Protein AF-0000000084360547 (afdb_homodimer)

Sequence (442 aa):
MARLARVVVPGVPHHVTQRGNRRQDTFFCDEDYEVYKALMAEWCAKCGVQVWAYCLMPNHVHMILVPKTATSLARAVGEAHRRYTLHINARKKWSGYLWQGRFSSFPMDNAHLLSAAAYVERNPVKAELVRSARQYAWSSARAHISGQDDDLVKVAPLLKRCSDWPGLLRGKDDPTMLEAFRAHKSTGRPLGGKAFVDKLELKLGRTLRPAKRGRKPIQVGMARLARVVVPGVPHHVTQRGNRRQDTFFCDEDYEVYKALMAEWCAKCGVQVWAYCLMPNHVHMILVPKTATSLARAVGEAHRRYTLHINARKKWSGYLWQGRFSSFPMDNAHLLSAAAYVERNPVKAELVRSARQYAWSSARAHISGQDDDLVKVAPLLKRCSDWPGLLRGKDDPTMLEAFRAHKSTGRPLGGKAFVDKLELKLGRTLRPAKRGRKPIQVG

Nearest PDB structures (foldseek):
  2xo6-assembly1_D  TM=7.657E-01  e=5.713E-06  Deinococcus radiodurans
  2xma-assembly1_B  TM=7.463E-01  e=7.302E-06  Deinococcus radiodurans
  2a6o-assembly1_A  TM=7.687E-01  e=4.324E-05  Helicobacter pylori
  2a6m-assembly2_A-2  TM=7.071E-01  e=8.489E-05  Helicobacter pylori
  2f5g-assembly1_B  TM=6.603E-01  e=8.489E-05  Saccharolobus solfataricus

Structure (mmCIF, N/CA/C/O backbone):
data_AF-0000000084360547-model_v1
#
loop_
_entity.id
_entity.type
_entity.pdbx_description
1 polymer Transposase
#
loop_
_atom_site.group_PDB
_atom_site.id
_atom_site.type_symbol
_atom_site.label_atom_id
_atom_site.label_alt_id
_atom_site.label_comp_id
_atom_site.label_asym_id
_atom_site.label_entity_id
_atom_site.label_seq_id
_atom_site.pdbx_PDB_ins_code
_atom_site.Cartn_x
_atom_site.Cartn_y
_atom_site.Cartn_z
_atom_site.occupancy
_atom_site.B_iso_or_equiv
_atom_site.auth_seq_id
_atom_site.auth_comp_id
_atom_site.auth_asym_id
_atom_site.auth_atom_id
_atom_site.pdbx_PDB_model_num
ATOM 1 N N . MET A 1 1 ? -16.359 2.359 -6.809 1 44.69 1 MET A N 1
ATOM 2 C CA . MET A 1 1 ? -17.156 1.151 -6.941 1 44.69 1 MET A CA 1
ATOM 3 C C . MET A 1 1 ? -16.547 -0.008 -6.172 1 44.69 1 MET A C 1
ATOM 5 O O . MET A 1 1 ? -15.328 -0.036 -5.957 1 44.69 1 MET A O 1
ATOM 9 N N . ALA A 1 2 ? -17.359 -0.656 -5.367 1 54.41 2 ALA A N 1
ATOM 10 C CA . ALA A 1 2 ? -16.875 -1.826 -4.637 1 54.41 2 ALA A CA 1
ATOM 11 C C . ALA A 1 2 ? -16.172 -2.801 -5.566 1 54.41 2 ALA A C 1
ATOM 13 O O . ALA A 1 2 ? -16.609 -3.031 -6.695 1 54.41 2 ALA A O 1
ATOM 14 N N . ARG A 1 3 ? -14.898 -3.129 -5.281 1 60.06 3 ARG A N 1
ATOM 15 C CA . ARG A 1 3 ? -14.18 -4.098 -6.105 1 60.06 3 ARG A CA 1
ATOM 16 C C . ARG A 1 3 ? -14.969 -5.398 -6.227 1 60.06 3 ARG A C 1
ATOM 18 O O . ARG A 1 3 ? -15.578 -5.855 -5.258 1 60.06 3 ARG A O 1
ATOM 25 N N . LEU A 1 4 ? -15.102 -5.844 -7.426 1 65.38 4 LEU A N 1
ATOM 26 C CA . LEU A 1 4 ? -15.727 -7.141 -7.664 1 65.38 4 LEU A CA 1
ATOM 27 C C . LEU A 1 4 ? -15.031 -8.234 -6.867 1 65.38 4 LEU A C 1
ATOM 29 O O . LEU A 1 4 ? -13.797 -8.273 -6.801 1 65.38 4 LEU A O 1
ATOM 33 N N . ALA A 1 5 ? -15.883 -8.977 -6.18 1 80.06 5 ALA A N 1
ATOM 34 C CA . ALA A 1 5 ? -15.344 -10.109 -5.434 1 80.06 5 ALA A CA 1
ATOM 35 C C . ALA A 1 5 ? -14.555 -11.039 -6.344 1 80.06 5 ALA A C 1
ATOM 37 O O . ALA A 1 5 ? -14.977 -11.328 -7.469 1 80.06 5 ALA A O 1
ATOM 38 N N . ARG A 1 6 ? -13.43 -11.445 -5.996 1 87.38 6 ARG A N 1
ATOM 39 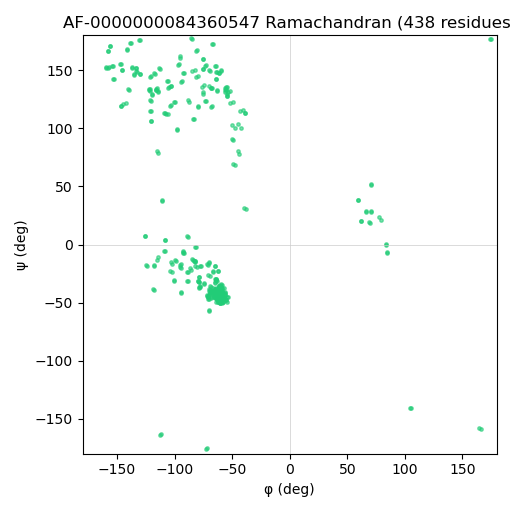C CA . ARG A 1 6 ? -12.578 -12.367 -6.742 1 87.38 6 ARG A CA 1
ATOM 40 C C . ARG A 1 6 ? -13.32 -13.664 -7.062 1 87.38 6 ARG A C 1
ATOM 42 O O . ARG A 1 6 ? -14.039 -14.195 -6.219 1 87.38 6 ARG A O 1
ATOM 49 N N . VAL A 1 7 ? -13.203 -14.133 -8.234 1 93.88 7 VAL A N 1
ATOM 50 C CA . VAL A 1 7 ? -13.758 -15.422 -8.633 1 93.88 7 VAL A CA 1
ATOM 51 C C . VAL A 1 7 ? -12.797 -16.547 -8.25 1 93.88 7 VAL A C 1
ATOM 53 O O . VAL A 1 7 ? -11.727 -16.688 -8.859 1 93.88 7 VAL A O 1
ATOM 56 N N . VAL A 1 8 ? -13.125 -17.297 -7.285 1 96.56 8 VAL A N 1
ATOM 57 C CA . VAL A 1 8 ? -12.328 -18.453 -6.867 1 96.56 8 VAL A CA 1
ATOM 58 C C . VAL A 1 8 ? -13.164 -19.719 -6.961 1 96.56 8 VAL A C 1
ATOM 60 O O . VAL A 1 8 ? -14.242 -19.812 -6.363 1 96.56 8 VAL A O 1
ATOM 63 N N . VAL A 1 9 ? -12.703 -20.688 -7.691 1 96.81 9 VAL A N 1
ATOM 64 C CA . VAL A 1 9 ? -13.422 -21.938 -7.91 1 96.81 9 VAL A CA 1
ATOM 65 C C . VAL A 1 9 ? -12.594 -23.109 -7.41 1 96.81 9 VAL A C 1
ATOM 67 O O . VAL A 1 9 ? -11.547 -23.422 -7.984 1 96.81 9 VAL A O 1
ATOM 70 N N . PRO A 1 10 ? -13.078 -23.781 -6.395 1 97.44 10 PRO A N 1
ATOM 71 C CA . PRO A 1 10 ? -12.344 -24.938 -5.867 1 97.44 10 PRO A CA 1
ATOM 72 C C . PRO A 1 10 ? -12.07 -25.984 -6.93 1 97.44 10 PRO A C 1
ATOM 74 O O . PRO A 1 10 ? -12.953 -26.312 -7.73 1 97.44 10 PRO A O 1
ATOM 77 N N . GLY A 1 11 ? -10.82 -26.469 -6.941 1 97.38 11 GLY A N 1
ATOM 78 C CA . GLY A 1 11 ? -10.445 -27.562 -7.824 1 97.38 11 GLY A CA 1
ATOM 79 C C . GLY A 1 11 ? -10.078 -27.109 -9.227 1 97.38 11 GLY A C 1
ATOM 80 O O . GLY A 1 11 ? -9.656 -27.922 -10.055 1 97.38 11 GLY A O 1
ATOM 81 N N . VAL A 1 12 ? -10.266 -25.844 -9.508 1 97.88 12 VAL A N 1
ATOM 82 C CA . VAL A 1 12 ? -9.977 -25.281 -10.828 1 97.88 12 VAL A CA 1
ATOM 83 C C . VAL A 1 12 ? -8.664 -24.5 -10.781 1 97.88 12 VAL A C 1
ATOM 85 O O . VAL A 1 12 ? -8.406 -23.766 -9.828 1 97.88 12 VAL A O 1
ATOM 88 N N . PRO A 1 13 ? -7.812 -24.672 -11.797 1 98.69 13 PRO A N 1
ATOM 89 C CA . PRO A 1 13 ? -6.562 -23.922 -11.805 1 98.69 13 PRO A CA 1
ATOM 90 C C . PRO A 1 13 ? -6.785 -22.422 -12.008 1 98.69 13 PRO A C 1
ATOM 92 O O . PRO A 1 13 ? -7.613 -22.016 -12.828 1 98.69 13 PRO A O 1
ATOM 95 N N . HIS A 1 14 ? -6.109 -21.641 -11.219 1 98.81 14 HIS A N 1
ATOM 96 C CA . HIS A 1 14 ? -6.105 -20.188 -11.305 1 98.81 14 HIS A CA 1
ATOM 97 C C . HIS A 1 14 ? -4.73 -19.656 -11.695 1 98.81 14 HIS A C 1
ATOM 99 O O . HIS A 1 14 ? -3.713 -20.109 -11.156 1 98.81 14 HIS A O 1
ATOM 105 N N . HIS A 1 15 ? -4.672 -18.766 -12.664 1 98.81 15 HIS A N 1
ATOM 106 C CA . HIS A 1 15 ? -3.465 -17.984 -12.891 1 98.81 15 HIS A CA 1
ATOM 107 C C . HIS A 1 15 ? -3.373 -16.812 -11.906 1 98.81 15 HIS A C 1
ATOM 109 O O . HIS A 1 15 ? -4.242 -15.945 -11.891 1 98.81 15 HIS A O 1
ATOM 115 N N . VAL A 1 16 ? -2.355 -16.812 -11.102 1 98.81 16 VAL A N 1
ATOM 116 C CA . VAL A 1 16 ? -2.174 -15.82 -10.039 1 98.81 16 VAL A CA 1
ATOM 117 C C . VAL A 1 16 ? -0.927 -14.984 -10.312 1 98.81 16 VAL A C 1
ATOM 119 O O . VAL A 1 16 ? 0.13 -15.531 -10.648 1 98.81 16 VAL A O 1
ATOM 122 N N . THR A 1 17 ? -1.06 -13.719 -10.188 1 98.38 17 THR A N 1
ATOM 123 C CA . THR A 1 17 ? 0.074 -12.82 -10.359 1 98.38 17 THR A CA 1
ATOM 124 C C . THR A 1 17 ? 0.1 -11.766 -9.258 1 98.38 17 THR A C 1
ATOM 126 O O . THR A 1 17 ? -0.94 -11.422 -8.688 1 98.38 17 THR A O 1
ATOM 129 N N . GLN A 1 18 ? 1.211 -11.383 -8.875 1 98.19 18 GLN A N 1
ATOM 130 C CA . GLN A 1 18 ? 1.445 -10.281 -7.945 1 98.19 18 GLN A CA 1
ATOM 131 C C . GLN A 1 18 ? 2.652 -9.453 -8.375 1 98.19 18 GLN A C 1
ATOM 133 O O . GLN A 1 18 ? 3.707 -10 -8.695 1 98.19 18 GLN A O 1
ATOM 138 N N . ARG A 1 19 ? 2.473 -8.172 -8.359 1 98.12 19 ARG A N 1
ATOM 139 C CA . ARG A 1 19 ? 3.525 -7.266 -8.812 1 98.12 19 ARG A CA 1
ATOM 140 C C . ARG A 1 19 ? 3.996 -6.359 -7.68 1 98.12 19 ARG A C 1
ATOM 142 O O . ARG A 1 19 ? 3.205 -5.977 -6.816 1 98.12 19 ARG A O 1
ATOM 149 N N . GLY A 1 20 ? 5.25 -6.02 -7.703 1 98.56 20 GLY A N 1
ATOM 150 C CA . GLY A 1 20 ? 5.777 -5.055 -6.75 1 98.56 20 GLY A CA 1
ATOM 151 C C . GLY A 1 20 ? 5.168 -3.672 -6.906 1 98.56 20 GLY A C 1
ATOM 152 O O . GLY A 1 20 ? 4.824 -3.262 -8.016 1 98.56 20 GLY A O 1
ATOM 153 N N . ASN A 1 21 ? 5.066 -2.99 -5.812 1 98.25 21 ASN A N 1
ATOM 154 C CA . ASN A 1 21 ? 4.574 -1.616 -5.84 1 98.25 21 ASN A CA 1
ATOM 155 C C . ASN A 1 21 ? 5.375 -0.753 -6.809 1 98.25 21 ASN A C 1
ATOM 157 O O . ASN A 1 21 ? 6.609 -0.783 -6.801 1 98.25 21 ASN A O 1
ATOM 161 N N . ARG A 1 22 ? 4.711 -0.037 -7.758 1 96.56 22 ARG A N 1
ATOM 162 C CA . ARG A 1 22 ? 5.34 0.843 -8.734 1 96.56 22 ARG A CA 1
ATOM 163 C C . ARG A 1 22 ? 6.281 0.064 -9.648 1 96.56 22 ARG A C 1
ATOM 165 O O . ARG A 1 22 ? 7.297 0.595 -10.102 1 96.56 22 ARG A O 1
ATOM 172 N N . ARG A 1 23 ? 6.098 -1.235 -9.719 1 96.44 23 ARG A N 1
ATOM 173 C CA . ARG A 1 23 ? 6.879 -2.148 -10.539 1 96.44 23 ARG A CA 1
ATOM 174 C C . ARG A 1 23 ? 8.305 -2.285 -10.016 1 96.44 23 ARG A C 1
ATOM 176 O O . ARG A 1 23 ? 9.211 -2.666 -10.75 1 96.44 23 ARG A O 1
ATOM 183 N N . GLN A 1 24 ? 8.438 -1.911 -8.781 1 97.44 24 GLN A N 1
ATOM 184 C CA . GLN A 1 24 ? 9.742 -2.037 -8.148 1 97.44 24 GLN A CA 1
ATOM 185 C C . GLN A 1 24 ? 10.047 -3.492 -7.801 1 97.44 24 GLN A C 1
ATOM 187 O O . GLN A 1 24 ? 9.133 -4.312 -7.68 1 97.44 24 GLN A O 1
ATOM 192 N N . ASP A 1 25 ? 11.305 -3.758 -7.625 1 98.25 25 ASP A N 1
ATOM 193 C CA . ASP A 1 25 ? 11.75 -5.109 -7.301 1 98.25 25 ASP A CA 1
ATOM 194 C C . ASP A 1 25 ? 11.148 -5.582 -5.977 1 98.25 25 ASP A C 1
ATOM 196 O O . ASP A 1 25 ? 10.938 -4.777 -5.066 1 98.25 25 ASP A O 1
ATOM 200 N N . THR A 1 26 ? 10.922 -6.902 -5.953 1 98.56 26 THR A N 1
ATOM 201 C CA . THR A 1 26 ? 10.445 -7.523 -4.719 1 98.56 26 THR A CA 1
ATOM 202 C C . THR A 1 26 ? 11.445 -8.547 -4.203 1 98.56 26 THR A C 1
ATOM 204 O O . THR A 1 26 ? 11.352 -8.992 -3.057 1 98.56 26 THR A O 1
ATOM 207 N N . PHE A 1 27 ? 12.352 -8.984 -5.062 1 98.81 27 PHE A N 1
ATOM 208 C CA . PHE A 1 27 ? 13.453 -9.875 -4.711 1 98.81 27 PHE A CA 1
ATOM 209 C C . PHE A 1 27 ? 14.797 -9.18 -4.922 1 98.81 27 PHE A C 1
ATOM 211 O O . PHE A 1 27 ? 15.039 -8.586 -5.977 1 98.81 27 PHE A O 1
ATOM 218 N N . PHE A 1 28 ? 15.719 -9.312 -3.906 1 98.5 28 PHE A N 1
ATOM 219 C CA . PHE A 1 28 ? 16.922 -8.5 -3.93 1 98.5 28 PHE A CA 1
ATOM 220 C C . PHE A 1 28 ? 18.172 -9.375 -3.865 1 98.5 28 PHE A C 1
ATOM 222 O O . PHE A 1 28 ? 19.281 -8.914 -4.168 1 98.5 28 PHE A O 1
ATOM 229 N N . CYS A 1 29 ? 18 -10.594 -3.436 1 98.31 29 CYS A N 1
ATOM 230 C CA . CYS A 1 29 ? 19.062 -11.586 -3.365 1 98.31 29 CYS A CA 1
ATOM 231 C C . CYS A 1 29 ? 18.5 -13 -3.41 1 98.31 29 CYS A C 1
ATOM 233 O O . CYS A 1 29 ? 17.281 -13.18 -3.35 1 98.31 29 CYS A O 1
ATOM 235 N N . ASP A 1 30 ? 19.297 -13.984 -3.541 1 98.31 30 ASP A N 1
ATOM 236 C CA . ASP A 1 30 ? 18.859 -15.375 -3.646 1 98.31 30 ASP A CA 1
ATOM 237 C C . ASP A 1 30 ? 18.109 -15.812 -2.393 1 98.31 30 ASP A C 1
ATOM 239 O O . ASP A 1 30 ? 17.156 -16.578 -2.475 1 98.31 30 ASP A O 1
ATOM 243 N N . GLU A 1 31 ? 18.531 -15.32 -1.315 1 98.38 31 GLU A N 1
ATOM 244 C CA . GLU A 1 31 ? 17.891 -15.672 -0.057 1 98.38 31 GLU A CA 1
ATOM 245 C C . GLU A 1 31 ? 16.422 -15.242 -0.055 1 98.38 31 GLU A C 1
ATOM 247 O O . GLU A 1 31 ? 15.57 -15.922 0.524 1 98.38 31 GLU A O 1
ATOM 252 N N . ASP A 1 32 ? 16.141 -14.078 -0.654 1 98.75 32 ASP A N 1
ATOM 253 C CA . ASP A 1 32 ? 14.766 -13.617 -0.742 1 98.75 32 ASP A CA 1
ATOM 254 C C . ASP A 1 32 ? 13.891 -14.625 -1.481 1 98.75 32 ASP A C 1
ATOM 256 O O . ASP A 1 32 ? 12.781 -14.93 -1.044 1 98.75 32 ASP A O 1
ATOM 260 N N . TYR A 1 33 ? 14.438 -15.125 -2.586 1 98.81 33 TYR A N 1
ATOM 261 C CA . TYR A 1 33 ? 13.703 -16.109 -3.373 1 98.81 33 TYR A CA 1
ATOM 262 C C . TYR A 1 33 ? 13.445 -17.375 -2.559 1 98.81 33 TYR A C 1
ATOM 264 O O . TYR A 1 33 ? 12.352 -17.938 -2.605 1 98.81 33 TYR A O 1
ATOM 272 N N . GLU A 1 34 ? 14.406 -17.797 -1.851 1 98.75 34 GLU A N 1
ATOM 273 C CA . GLU A 1 34 ? 14.289 -18.984 -1.027 1 98.75 34 GLU A CA 1
ATOM 274 C C . GLU A 1 34 ? 13.242 -18.812 0.07 1 98.75 34 GLU A C 1
ATOM 276 O O . GLU A 1 34 ? 12.422 -19.703 0.307 1 98.75 34 GLU A O 1
ATOM 281 N N . VAL A 1 35 ? 13.289 -17.672 0.757 1 98.81 35 VAL A N 1
ATOM 282 C CA . VAL A 1 35 ? 12.336 -17.375 1.822 1 98.81 35 VAL A CA 1
ATOM 283 C C . VAL A 1 35 ? 10.922 -17.328 1.253 1 98.81 35 VAL A C 1
ATOM 285 O O . VAL A 1 35 ? 9.992 -17.891 1.838 1 98.81 35 VAL A O 1
ATOM 288 N N . TYR A 1 36 ? 10.781 -16.688 0.107 1 98.88 36 TYR A N 1
ATOM 289 C CA . TYR A 1 36 ? 9.469 -16.609 -0.528 1 98.88 36 TYR A CA 1
ATOM 290 C C . TYR A 1 36 ? 8.922 -18 -0.84 1 98.88 36 TYR A C 1
ATOM 292 O O . TYR A 1 36 ? 7.77 -18.297 -0.538 1 98.88 36 TYR A O 1
ATOM 300 N N . LYS A 1 37 ? 9.727 -18.812 -1.44 1 98.88 37 LYS A N 1
ATOM 301 C CA . LYS A 1 37 ? 9.328 -20.172 -1.8 1 98.88 37 LYS A CA 1
ATOM 302 C C . LYS A 1 37 ? 8.891 -20.953 -0.568 1 98.88 37 LYS A C 1
ATOM 304 O O . LYS A 1 37 ? 7.879 -21.656 -0.603 1 98.88 37 LYS A O 1
ATOM 309 N N . ALA A 1 38 ? 9.648 -20.828 0.432 1 98.88 38 ALA A N 1
ATOM 310 C CA . ALA A 1 38 ? 9.352 -21.547 1.665 1 98.88 38 ALA A CA 1
ATOM 311 C C . ALA A 1 38 ? 8.031 -21.094 2.268 1 98.88 38 ALA A C 1
ATOM 313 O O . ALA A 1 38 ? 7.211 -21.906 2.688 1 98.88 38 ALA A O 1
ATOM 314 N N . LEU A 1 39 ? 7.84 -19.766 2.338 1 98.88 39 LEU A N 1
ATOM 315 C CA . LEU A 1 39 ? 6.605 -19.203 2.869 1 98.88 39 LEU A CA 1
ATOM 316 C C . LEU A 1 39 ? 5.402 -19.641 2.041 1 98.88 39 LEU A C 1
ATOM 318 O O . LEU A 1 39 ? 4.375 -20.047 2.596 1 98.88 39 LEU A O 1
ATOM 322 N N . MET A 1 40 ? 5.578 -19.594 0.72 1 98.94 40 MET A N 1
ATOM 323 C CA . MET A 1 40 ? 4.488 -19.969 -0.173 1 98.94 40 MET A CA 1
ATOM 324 C C . MET A 1 40 ? 4.156 -21.453 -0.029 1 98.94 40 MET A C 1
ATOM 326 O O . MET A 1 40 ? 2.984 -21.828 0.026 1 98.94 40 MET A O 1
ATOM 330 N N . ALA A 1 41 ? 5.176 -22.266 0.018 1 98.88 41 ALA A N 1
ATOM 331 C CA . ALA A 1 41 ? 4.973 -23.703 0.211 1 98.88 41 ALA A CA 1
ATOM 332 C C . ALA A 1 41 ? 4.234 -23.969 1.517 1 98.88 41 ALA A C 1
ATOM 334 O O . ALA A 1 41 ? 3.285 -24.766 1.544 1 98.88 41 ALA A O 1
ATOM 335 N N . GLU A 1 42 ? 4.652 -23.344 2.566 1 98.81 42 GLU A N 1
ATOM 336 C CA . GLU A 1 42 ? 4.059 -23.531 3.889 1 98.81 42 GLU A CA 1
ATOM 337 C C . GLU A 1 42 ? 2.578 -23.172 3.887 1 98.81 42 GLU A C 1
ATOM 339 O O . GLU A 1 42 ? 1.737 -23.953 4.316 1 98.81 42 GLU A O 1
ATOM 344 N N . TRP A 1 43 ? 2.297 -22.047 3.373 1 98.81 43 TRP A N 1
ATOM 345 C CA . TRP A 1 43 ? 0.93 -21.547 3.488 1 98.81 43 TRP A CA 1
ATOM 346 C C . TRP A 1 43 ? 0.019 -22.219 2.465 1 98.81 43 TRP A C 1
ATOM 348 O O . TRP A 1 43 ? -1.167 -22.438 2.727 1 98.81 43 TRP A O 1
ATOM 358 N N . CYS A 1 44 ? 0.555 -22.562 1.293 1 98.88 44 CYS A N 1
ATOM 359 C CA . CYS A 1 44 ? -0.231 -23.375 0.369 1 98.88 44 CYS A CA 1
ATOM 360 C C . CYS A 1 44 ? -0.616 -24.703 1.003 1 98.88 44 CYS A C 1
ATOM 362 O O . CYS A 1 44 ? -1.765 -25.141 0.896 1 98.88 44 CYS A O 1
ATOM 364 N N . ALA A 1 45 ? 0.303 -25.312 1.627 1 98.62 45 ALA A N 1
ATOM 365 C CA . ALA A 1 45 ? 0.031 -26.578 2.301 1 98.62 45 ALA A CA 1
ATOM 366 C C . ALA A 1 45 ? -1.012 -26.406 3.4 1 98.62 45 ALA A C 1
ATOM 368 O O . ALA A 1 45 ? -1.965 -27.188 3.492 1 98.62 45 ALA A O 1
ATOM 369 N N . LYS A 1 46 ? -0.874 -25.375 4.223 1 98.62 46 LYS A N 1
ATOM 370 C CA . LYS A 1 46 ? -1.769 -25.125 5.348 1 98.62 46 LYS A CA 1
ATOM 371 C C . LYS A 1 46 ? -3.191 -24.844 4.867 1 98.62 46 LYS A C 1
ATOM 373 O O . LYS A 1 46 ? -4.16 -25.203 5.543 1 98.62 46 LYS A O 1
ATOM 378 N N . CYS A 1 47 ? -3.299 -24.281 3.678 1 98.69 47 CYS A N 1
ATOM 379 C CA . CYS A 1 47 ? -4.605 -23.797 3.244 1 98.69 47 CYS A CA 1
ATOM 380 C C . CYS A 1 47 ? -5.18 -24.672 2.145 1 98.69 47 CYS A C 1
ATOM 382 O O . CYS A 1 47 ? -6.227 -24.359 1.577 1 98.69 47 CYS A O 1
ATOM 384 N N . GLY A 1 48 ? -4.543 -25.719 1.797 1 98.56 48 GLY A N 1
ATOM 385 C CA . GLY A 1 48 ? -5.047 -26.625 0.784 1 98.56 48 GLY A CA 1
ATOM 386 C C . GLY A 1 48 ? -4.996 -26.047 -0.618 1 98.56 48 GLY A C 1
ATOM 387 O O . GLY A 1 48 ? -5.996 -26.078 -1.341 1 98.56 48 GLY A O 1
ATOM 388 N N . VAL A 1 49 ? -3.896 -25.562 -1.015 1 98.88 49 VAL A N 1
ATOM 389 C CA . VAL A 1 49 ? -3.67 -25.047 -2.363 1 98.88 49 VAL A CA 1
ATOM 390 C C . VAL A 1 49 ? -2.557 -25.844 -3.037 1 98.88 49 VAL A C 1
ATOM 392 O O . VAL A 1 49 ? -1.486 -26.047 -2.457 1 98.88 49 VAL A O 1
ATOM 395 N N . GLN A 1 50 ? -2.793 -26.328 -4.207 1 98.88 50 GLN A N 1
ATOM 396 C CA . GLN A 1 50 ? -1.743 -26.969 -4.996 1 98.88 50 GLN A CA 1
ATOM 397 C C . GLN A 1 50 ? -1.082 -25.969 -5.941 1 98.88 50 GLN A C 1
ATOM 399 O O . GLN A 1 50 ? -1.76 -25.141 -6.547 1 98.88 50 GLN A O 1
ATOM 404 N N . VAL A 1 51 ? 0.201 -26.109 -6.055 1 98.94 51 VAL A N 1
ATOM 405 C CA . VAL A 1 51 ? 0.958 -25.312 -7.008 1 98.94 51 VAL A CA 1
ATOM 406 C C . VAL A 1 51 ? 1.331 -26.156 -8.219 1 98.94 51 VAL A C 1
ATOM 408 O O . VAL A 1 51 ? 2.068 -27.141 -8.094 1 98.94 51 VAL A O 1
ATOM 411 N N . TRP A 1 52 ? 0.857 -25.734 -9.383 1 98.94 52 TRP A N 1
ATOM 412 C CA . TRP A 1 52 ? 1.102 -26.516 -10.586 1 98.94 52 TRP A CA 1
ATOM 413 C C . TRP A 1 52 ? 2.211 -25.891 -11.43 1 98.94 52 TRP A C 1
ATOM 415 O O . TRP A 1 52 ? 2.8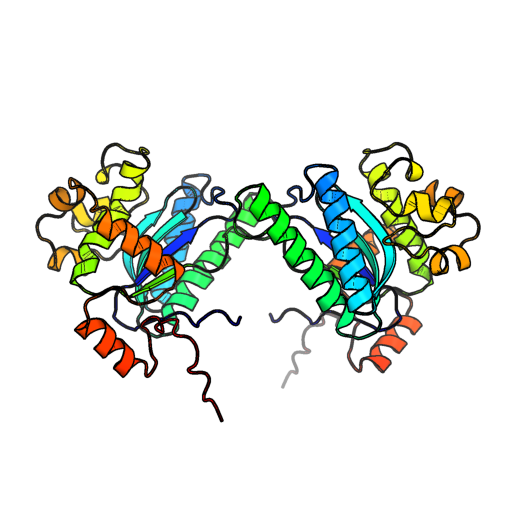67 -26.578 -12.211 1 98.94 52 TRP A O 1
ATOM 425 N N . ALA A 1 53 ? 2.447 -24.625 -11.297 1 98.94 53 ALA A N 1
ATOM 426 C CA . ALA A 1 53 ? 3.555 -23.906 -11.93 1 98.94 53 ALA A CA 1
ATOM 427 C C . ALA A 1 53 ? 3.855 -22.594 -11.203 1 98.94 53 ALA A C 1
ATOM 429 O O . ALA A 1 53 ? 2.975 -22.016 -10.562 1 98.94 53 ALA A O 1
ATOM 430 N N . TYR A 1 54 ? 5.09 -22.172 -11.281 1 98.94 54 TYR A N 1
ATOM 431 C CA . TYR A 1 54 ? 5.445 -20.859 -10.727 1 98.94 54 TYR A CA 1
ATOM 432 C C . TYR A 1 54 ? 6.664 -20.281 -11.438 1 98.94 54 TYR A C 1
ATOM 434 O O . TYR A 1 54 ? 7.469 -21.031 -12.008 1 98.94 54 TYR A O 1
ATOM 442 N N . CYS A 1 55 ? 6.77 -19.062 -11.445 1 98.94 55 CYS A N 1
ATOM 443 C CA . CYS A 1 55 ? 7.941 -18.297 -11.852 1 98.94 55 CYS A CA 1
ATOM 444 C C . CYS A 1 55 ? 8.07 -17.016 -11.023 1 98.94 55 CYS A C 1
ATOM 446 O O . CYS A 1 55 ? 7.141 -16.203 -10.984 1 98.94 55 CYS A O 1
ATOM 448 N N . LEU A 1 56 ? 9.188 -16.906 -10.297 1 98.94 56 LEU A N 1
ATOM 449 C CA . LEU A 1 56 ? 9.469 -15.727 -9.492 1 98.94 56 LEU A CA 1
ATOM 450 C C . LEU A 1 56 ? 10.398 -14.766 -10.234 1 98.94 56 LEU A C 1
ATOM 452 O O . LEU A 1 56 ? 11.609 -14.992 -10.289 1 98.94 56 LEU A O 1
ATOM 456 N N . MET A 1 57 ? 9.828 -13.773 -10.828 1 98.88 57 MET A N 1
ATOM 457 C CA . MET A 1 57 ? 10.586 -12.727 -11.5 1 98.88 57 MET A CA 1
ATOM 458 C C . MET A 1 57 ? 11.109 -11.703 -10.5 1 98.88 57 MET A C 1
ATOM 460 O O . MET A 1 57 ? 10.656 -11.664 -9.352 1 98.88 57 MET A O 1
ATOM 464 N N . PRO A 1 58 ? 11.977 -10.859 -10.836 1 98.69 58 PRO A N 1
ATOM 465 C CA . PRO A 1 58 ? 12.547 -9.906 -9.883 1 98.69 58 PRO A CA 1
ATOM 466 C C . PRO A 1 58 ? 11.5 -8.984 -9.258 1 98.69 58 PRO A C 1
ATOM 468 O O . PRO A 1 58 ? 11.594 -8.648 -8.078 1 98.69 58 PRO A O 1
ATOM 471 N N . ASN A 1 59 ? 10.453 -8.594 -10.047 1 98.38 59 ASN A N 1
ATOM 472 C CA . ASN A 1 59 ? 9.523 -7.605 -9.508 1 98.38 59 ASN A CA 1
ATOM 473 C C . ASN A 1 59 ? 8.078 -8.102 -9.57 1 98.38 59 ASN A C 1
ATOM 475 O O . ASN A 1 59 ? 7.145 -7.324 -9.367 1 98.38 59 ASN A O 1
ATOM 479 N N . HIS A 1 60 ? 7.848 -9.328 -9.93 1 98.62 60 HIS A N 1
ATOM 480 C CA . HIS A 1 60 ? 6.52 -9.93 -9.938 1 98.62 60 HIS A CA 1
ATOM 481 C C . HIS A 1 60 ? 6.602 -11.453 -9.867 1 98.62 60 HIS A C 1
ATOM 483 O O . HIS A 1 60 ? 7.676 -12.031 -10.055 1 98.62 60 HIS A O 1
ATOM 489 N N . VAL A 1 61 ? 5.48 -12.039 -9.594 1 98.81 61 VAL A N 1
ATOM 490 C CA . VAL A 1 61 ? 5.414 -13.5 -9.547 1 98.81 61 VAL A CA 1
ATOM 491 C C . VAL A 1 61 ? 4.242 -13.992 -10.391 1 98.81 61 VAL A C 1
ATOM 493 O O . VAL A 1 61 ? 3.215 -13.32 -10.492 1 98.81 61 VAL A O 1
ATOM 496 N N . HIS A 1 62 ? 4.434 -15.125 -10.984 1 98.81 62 HIS A N 1
ATOM 497 C CA . HIS A 1 62 ? 3.404 -15.883 -11.688 1 98.81 62 HIS A CA 1
ATOM 498 C C . HIS A 1 62 ? 3.252 -17.281 -11.102 1 98.81 62 HIS A C 1
ATOM 500 O O . HIS A 1 62 ? 4.242 -17.984 -10.914 1 98.81 62 HIS A O 1
ATOM 506 N N . MET A 1 63 ? 1.995 -17.656 -10.883 1 98.88 63 MET A N 1
ATOM 507 C CA . MET A 1 63 ? 1.746 -19.016 -10.391 1 98.88 63 MET A CA 1
ATOM 508 C C . MET A 1 63 ? 0.445 -19.562 -10.961 1 98.88 63 MET A C 1
ATOM 510 O O . MET A 1 63 ? -0.468 -18.812 -11.289 1 98.88 63 MET A O 1
ATOM 514 N N . ILE A 1 64 ? 0.415 -20.828 -11.109 1 98.94 64 ILE A N 1
ATOM 515 C CA . ILE A 1 64 ? -0.828 -21.562 -11.344 1 98.94 64 ILE A CA 1
ATOM 516 C C . ILE A 1 64 ? -1.191 -22.359 -10.094 1 98.94 64 ILE A C 1
ATOM 518 O O . ILE A 1 64 ? -0.487 -23.297 -9.727 1 98.94 64 ILE A O 1
ATOM 522 N N . LEU A 1 65 ? -2.301 -21.938 -9.469 1 98.94 65 LEU A N 1
ATOM 523 C CA . LEU A 1 65 ? -2.701 -22.5 -8.18 1 98.94 65 LEU A CA 1
ATOM 524 C C . LEU A 1 65 ? -4.082 -23.141 -8.266 1 98.94 65 LEU A C 1
ATOM 526 O O . LEU A 1 65 ? -4.957 -22.641 -8.977 1 98.94 65 LEU A O 1
ATOM 530 N N . VAL A 1 66 ? -4.273 -24.203 -7.535 1 98.88 66 VAL A N 1
ATOM 531 C CA . VAL A 1 66 ? -5.559 -24.891 -7.461 1 98.88 66 VAL A CA 1
ATOM 532 C C . VAL A 1 66 ? -6.051 -24.906 -6.016 1 98.88 66 VAL A C 1
ATOM 534 O O . VAL A 1 66 ? -5.539 -25.672 -5.188 1 98.88 66 VAL A O 1
ATOM 537 N N . PRO A 1 67 ? -7.027 -24.109 -5.742 1 98.69 67 PRO A N 1
ATOM 538 C CA . PRO A 1 67 ? -7.527 -24.031 -4.367 1 98.69 67 PRO A CA 1
ATOM 539 C C . PRO A 1 67 ? -8.484 -25.156 -4.016 1 98.69 67 PRO A C 1
ATOM 541 O O . PRO A 1 67 ? -9.281 -25.578 -4.855 1 98.69 67 PRO A O 1
ATOM 544 N N . LYS A 1 68 ? -8.398 -25.594 -2.775 1 98.5 68 LYS A N 1
ATOM 545 C CA . LYS A 1 68 ? -9.312 -26.609 -2.262 1 98.5 68 LYS A CA 1
ATOM 546 C C . LYS A 1 68 ? -10.672 -26 -1.928 1 98.5 68 LYS A C 1
ATOM 548 O O . LYS A 1 68 ? -11.703 -26.656 -2.062 1 98.5 68 LYS A O 1
ATOM 553 N N . THR A 1 69 ? -10.68 -24.797 -1.428 1 97.94 69 THR A N 1
ATOM 554 C CA . THR A 1 69 ? -11.914 -24.109 -1.044 1 97.94 69 THR A CA 1
ATOM 555 C C . THR A 1 69 ? -11.961 -22.703 -1.646 1 97.94 69 THR A C 1
ATOM 557 O O . THR A 1 69 ? -10.984 -22.25 -2.242 1 97.94 69 THR A O 1
ATOM 560 N N . ALA A 1 70 ? -13.031 -22.062 -1.436 1 96.06 70 ALA A N 1
ATOM 561 C CA . ALA A 1 70 ? -13.25 -20.719 -1.99 1 96.06 70 ALA A CA 1
ATOM 562 C C . ALA A 1 70 ? -12.375 -19.688 -1.282 1 96.06 70 ALA A C 1
ATOM 564 O O . ALA A 1 70 ? -12.156 -18.594 -1.803 1 96.06 70 ALA A O 1
ATOM 565 N N . THR A 1 71 ? -11.867 -20.016 -0.118 1 97 71 THR A N 1
ATOM 566 C CA . THR A 1 71 ? -11.102 -19.047 0.647 1 97 71 THR A CA 1
ATOM 567 C C . THR A 1 71 ? -9.617 -19.391 0.644 1 97 71 THR A C 1
ATOM 569 O O . THR A 1 71 ? -8.789 -18.625 1.13 1 97 71 THR A O 1
ATOM 572 N N . SER A 1 72 ? -9.242 -20.531 0.081 1 98.25 72 SER A N 1
ATOM 573 C CA . SER A 1 72 ? -7.887 -21.062 0.181 1 98.25 72 SER A CA 1
ATOM 574 C C . SER A 1 72 ? -6.879 -20.109 -0.46 1 98.25 72 SER A C 1
ATOM 576 O O . SER A 1 72 ? -5.809 -19.859 0.102 1 98.25 72 SER A O 1
ATOM 578 N N . LEU A 1 73 ? -7.203 -19.594 -1.611 1 97.94 73 LEU A N 1
ATOM 579 C CA . LEU A 1 73 ? -6.258 -18.734 -2.336 1 97.94 73 LEU A CA 1
ATOM 580 C C . LEU A 1 73 ? -5.941 -17.484 -1.544 1 97.94 73 LEU A C 1
ATOM 582 O O . LEU A 1 73 ? -4.773 -17.141 -1.352 1 97.94 73 LEU A O 1
ATOM 586 N N . ALA A 1 74 ? -7.023 -16.828 -1.087 1 97.31 74 ALA A N 1
ATOM 587 C CA . ALA A 1 74 ? -6.859 -15.586 -0.339 1 97.31 74 ALA A CA 1
ATOM 588 C C . ALA A 1 74 ? -6.016 -15.805 0.914 1 97.31 74 ALA A C 1
ATOM 590 O O . ALA A 1 74 ? -5.129 -15.008 1.221 1 97.31 74 ALA A O 1
ATOM 591 N N . ARG A 1 75 ? -6.254 -16.859 1.581 1 98.25 75 ARG A N 1
ATOM 592 C CA . ARG A 1 75 ? -5.555 -17.156 2.828 1 98.25 75 ARG A CA 1
ATOM 593 C C . ARG A 1 75 ? -4.102 -17.531 2.566 1 98.25 75 ARG A C 1
ATOM 595 O O . ARG A 1 75 ? -3.193 -17 3.217 1 98.25 75 ARG A O 1
ATOM 602 N N . ALA A 1 76 ? -3.875 -18.375 1.582 1 98.75 76 ALA A N 1
ATOM 603 C CA . ALA A 1 76 ? -2.529 -18.875 1.312 1 98.75 76 ALA A CA 1
ATOM 604 C C . ALA A 1 76 ? -1.64 -17.766 0.743 1 98.75 76 ALA A C 1
ATOM 606 O O . ALA A 1 76 ? -0.606 -17.438 1.325 1 98.75 76 ALA A O 1
ATOM 607 N N . VAL A 1 77 ? -2.076 -17.203 -0.351 1 98.81 77 VAL A N 1
ATOM 608 C CA . VAL A 1 77 ? -1.272 -16.188 -1.033 1 98.81 77 VAL A CA 1
ATOM 609 C C . VAL A 1 77 ? -1.204 -14.922 -0.183 1 98.81 77 VAL A C 1
ATOM 611 O O . VAL A 1 77 ? -0.136 -14.32 -0.035 1 98.81 77 VAL A O 1
ATOM 614 N N . GLY A 1 78 ? -2.359 -14.578 0.4 1 98.19 78 GLY A N 1
ATOM 615 C CA . GLY A 1 78 ? -2.393 -13.406 1.26 1 98.19 78 GLY A CA 1
ATOM 616 C C . GLY A 1 78 ? -1.418 -13.492 2.42 1 98.19 78 GLY A C 1
ATOM 617 O O . GLY A 1 78 ? -0.643 -12.562 2.65 1 98.19 78 GLY A O 1
ATOM 618 N N . GLU A 1 79 ? -1.426 -14.555 3.104 1 98.44 79 GLU A N 1
ATOM 619 C CA . GLU A 1 79 ? -0.568 -14.719 4.273 1 98.44 79 GLU A CA 1
ATOM 620 C C . GLU A 1 79 ? 0.899 -14.836 3.869 1 98.44 79 GLU A C 1
ATOM 622 O O . GLU A 1 79 ? 1.771 -14.234 4.504 1 98.44 79 GLU A O 1
ATOM 627 N N . ALA A 1 80 ? 1.185 -15.594 2.846 1 98.81 80 ALA A N 1
ATOM 628 C CA . ALA A 1 80 ? 2.561 -15.711 2.367 1 98.81 80 ALA A CA 1
ATOM 629 C C . ALA A 1 80 ? 3.125 -14.344 1.991 1 98.81 80 ALA A C 1
ATOM 631 O O . ALA A 1 80 ? 4.254 -14.008 2.361 1 98.81 80 ALA A O 1
ATOM 632 N N . HIS A 1 81 ? 2.338 -13.578 1.275 1 98.75 81 HIS A N 1
ATOM 633 C CA . HIS A 1 81 ? 2.791 -12.266 0.836 1 98.75 81 HIS A CA 1
ATOM 634 C C . HIS A 1 81 ? 2.926 -11.305 2.016 1 98.75 81 HIS A C 1
ATOM 636 O O . HIS A 1 81 ? 3.828 -10.469 2.037 1 98.75 81 HIS A O 1
ATOM 642 N N . ARG A 1 82 ? 2.035 -11.422 2.979 1 98.06 82 ARG A N 1
ATOM 643 C CA . ARG A 1 82 ? 2.154 -10.602 4.184 1 98.06 82 ARG A CA 1
ATOM 644 C C . ARG A 1 82 ? 3.463 -10.891 4.91 1 98.06 82 ARG A C 1
ATOM 646 O O . ARG A 1 82 ? 4.199 -9.969 5.258 1 98.06 82 ARG A O 1
ATOM 653 N N . ARG A 1 83 ? 3.76 -12.109 5.145 1 98.75 83 ARG A N 1
ATOM 654 C CA . ARG A 1 83 ? 4.961 -12.508 5.871 1 98.75 83 ARG A CA 1
ATOM 655 C C . ARG A 1 83 ? 6.219 -12.156 5.09 1 98.75 83 ARG A C 1
ATOM 657 O O . ARG A 1 83 ? 7.223 -11.742 5.672 1 98.75 83 ARG A O 1
ATOM 664 N N . TYR A 1 84 ? 6.156 -12.383 3.785 1 98.88 84 TYR A N 1
ATOM 665 C CA . TYR A 1 84 ? 7.293 -12.008 2.955 1 98.88 84 TYR A CA 1
ATOM 666 C C . TYR A 1 84 ? 7.547 -10.508 3.021 1 98.88 84 TYR A C 1
ATOM 668 O O . TYR A 1 84 ? 8.695 -10.062 3.115 1 98.88 84 TYR A O 1
ATOM 676 N N . THR A 1 85 ? 6.512 -9.734 2.973 1 98.69 85 THR A N 1
ATOM 677 C CA . THR A 1 85 ? 6.629 -8.281 3.102 1 98.69 85 THR A CA 1
ATOM 678 C C . THR A 1 85 ? 7.305 -7.906 4.418 1 98.69 85 THR A C 1
ATOM 680 O O . THR A 1 85 ? 8.211 -7.07 4.441 1 98.69 85 THR A O 1
ATOM 683 N N . LEU A 1 86 ? 6.863 -8.531 5.504 1 98.31 86 LEU A N 1
ATOM 684 C CA . LEU A 1 86 ? 7.453 -8.273 6.812 1 98.31 86 LEU A CA 1
ATOM 685 C C . LEU A 1 86 ? 8.945 -8.609 6.812 1 98.31 86 LEU A C 1
ATOM 687 O O . LEU A 1 86 ? 9.75 -7.875 7.391 1 98.31 86 LEU A O 1
ATOM 691 N N . HIS A 1 87 ? 9.258 -9.711 6.18 1 98.62 87 HIS A N 1
ATOM 692 C CA . HIS A 1 87 ? 10.648 -10.141 6.082 1 98.62 87 HIS A CA 1
ATOM 693 C C . HIS A 1 87 ? 11.5 -9.102 5.355 1 98.62 87 HIS A C 1
ATOM 695 O O . HIS A 1 87 ? 12.547 -8.688 5.855 1 98.62 87 HIS A O 1
ATOM 701 N N . ILE A 1 88 ? 11.086 -8.625 4.238 1 98.69 88 ILE A N 1
ATOM 702 C CA . ILE A 1 88 ? 11.836 -7.68 3.42 1 98.69 88 ILE A CA 1
ATOM 703 C C . ILE A 1 88 ? 11.922 -6.332 4.133 1 98.69 88 ILE A C 1
ATOM 705 O O . ILE A 1 88 ? 12.984 -5.715 4.184 1 98.69 88 ILE A O 1
ATOM 709 N N . ASN A 1 89 ? 10.789 -5.902 4.652 1 98 89 ASN A N 1
ATOM 710 C CA . ASN A 1 89 ? 10.758 -4.621 5.352 1 98 89 ASN A CA 1
ATOM 711 C C . ASN A 1 89 ? 11.734 -4.602 6.527 1 98 89 ASN A C 1
ATOM 713 O O . ASN A 1 89 ? 12.414 -3.602 6.762 1 98 89 ASN A O 1
ATOM 717 N N . ALA A 1 90 ? 11.75 -5.695 7.305 1 97.94 90 ALA A N 1
ATOM 718 C CA . ALA A 1 90 ? 12.672 -5.785 8.43 1 97.94 90 ALA A CA 1
ATOM 719 C C . ALA A 1 90 ? 14.117 -5.707 7.965 1 97.94 90 ALA A C 1
ATOM 721 O O . ALA A 1 90 ? 14.914 -4.941 8.508 1 97.94 90 ALA A O 1
ATOM 722 N N . ARG A 1 91 ? 14.422 -6.41 6.98 1 97 91 ARG A N 1
ATOM 723 C CA . ARG A 1 91 ? 15.789 -6.492 6.473 1 97 91 ARG A CA 1
ATOM 724 C C . ARG A 1 91 ? 16.234 -5.16 5.879 1 97 91 ARG A C 1
ATOM 726 O O . ARG A 1 91 ? 17.391 -4.746 6.062 1 97 91 ARG A O 1
ATOM 733 N N . LYS A 1 92 ? 15.328 -4.473 5.164 1 97.12 92 LYS A N 1
ATOM 734 C CA . LYS A 1 92 ? 15.656 -3.244 4.449 1 97.12 92 LYS A CA 1
ATOM 735 C C . LYS A 1 92 ? 15.375 -2.016 5.309 1 97.12 92 LYS A C 1
ATOM 737 O O . LYS A 1 92 ? 15.641 -0.886 4.895 1 97.12 92 LYS A O 1
ATOM 742 N N . LYS A 1 93 ? 14.719 -2.236 6.598 1 96.81 93 LYS A N 1
ATOM 743 C CA . LYS A 1 93 ? 14.281 -1.156 7.473 1 96.81 93 LYS A CA 1
ATOM 744 C C . LYS A 1 93 ? 13.273 -0.253 6.77 1 96.81 93 LYS A C 1
ATOM 746 O O . LYS A 1 93 ? 13.383 0.973 6.82 1 96.81 93 LYS A O 1
ATOM 751 N N . TRP A 1 94 ? 12.43 -0.947 5.996 1 96.44 94 TRP A N 1
ATOM 752 C CA . TRP A 1 94 ? 11.344 -0.264 5.301 1 96.44 94 TRP A CA 1
ATOM 753 C C . TRP A 1 94 ? 10.055 -0.348 6.102 1 96.44 94 TRP A C 1
ATOM 755 O O . TRP A 1 94 ? 9.961 -1.106 7.07 1 96.44 94 TRP A O 1
ATOM 765 N N . SER A 1 95 ? 9.133 0.532 5.793 1 95.88 95 SER A N 1
ATOM 766 C CA . SER A 1 95 ? 7.746 0.474 6.242 1 95.88 95 SER A CA 1
ATOM 767 C C . SER A 1 95 ? 6.777 0.7 5.086 1 95.88 95 SER A C 1
ATOM 769 O O . SER A 1 95 ? 7.098 1.416 4.133 1 95.88 95 SER A O 1
ATOM 771 N N . GLY A 1 96 ? 5.668 0.056 5.227 1 96.88 96 GLY A N 1
ATOM 772 C CA . GLY A 1 96 ? 4.664 0.245 4.191 1 96.88 96 GLY A CA 1
ATOM 773 C C . GLY A 1 96 ? 4.539 -0.945 3.262 1 96.88 96 GLY A C 1
ATOM 774 O O . GLY A 1 96 ? 4.625 -2.094 3.697 1 96.88 96 GLY A O 1
ATOM 775 N N . TYR A 1 97 ? 4.355 -0.704 1.992 1 98 97 TYR A N 1
ATOM 776 C CA . TYR A 1 97 ? 3.885 -1.718 1.055 1 98 97 TYR A CA 1
ATOM 777 C C . TYR A 1 97 ? 5.023 -2.211 0.169 1 98 97 TYR A C 1
ATOM 779 O O . TYR A 1 97 ? 5.812 -1.414 -0.338 1 98 97 TYR A O 1
ATOM 787 N N . LEU A 1 98 ? 5.098 -3.479 0.003 1 98.5 98 LEU A N 1
ATOM 788 C CA . LEU A 1 98 ? 6.016 -4.113 -0.939 1 98.5 98 LEU A CA 1
ATOM 789 C C . LEU A 1 98 ? 5.324 -4.383 -2.271 1 98.5 98 LEU A C 1
ATOM 791 O O . LEU A 1 98 ? 5.906 -4.156 -3.334 1 98.5 98 LEU A O 1
ATOM 795 N N . TRP A 1 99 ? 4.105 -4.844 -2.146 1 98.31 99 TRP A N 1
ATOM 796 C CA . TRP A 1 99 ? 3.328 -5.234 -3.318 1 98.31 99 TRP A CA 1
ATOM 797 C C . TRP A 1 99 ? 2.408 -4.105 -3.764 1 98.31 99 TRP A C 1
ATOM 799 O O . TRP A 1 99 ? 2.016 -3.26 -2.957 1 98.31 99 TRP A O 1
ATOM 809 N N . GLN A 1 100 ? 2.023 -4.066 -5.035 1 96.75 100 GLN A N 1
ATOM 810 C CA . GLN A 1 100 ? 1.197 -3.039 -5.66 1 96.75 100 GLN A CA 1
ATOM 811 C C . GLN A 1 100 ? -0.223 -3.062 -5.102 1 96.75 100 GLN A C 1
ATOM 813 O O . GLN A 1 100 ? -0.911 -2.039 -5.102 1 96.75 100 GLN A O 1
ATOM 818 N N . GLY A 1 101 ? -0.658 -4.047 -4.621 1 94.06 101 GLY A N 1
ATOM 819 C CA . GLY A 1 101 ? -2.01 -4.305 -4.148 1 94.06 101 GLY A CA 1
ATOM 820 C C . GLY A 1 101 ? -2.289 -5.777 -3.91 1 94.06 101 GLY A C 1
ATOM 821 O O . GLY A 1 101 ? -1.369 -6.551 -3.637 1 94.06 101 GLY A O 1
ATOM 822 N N . ARG A 1 102 ? -3.539 -6.078 -3.914 1 93.44 102 ARG A N 1
ATOM 823 C CA . ARG A 1 102 ? -3.912 -7.488 -3.828 1 93.44 102 ARG A CA 1
ATOM 824 C C . ARG A 1 102 ? -3.428 -8.258 -5.055 1 93.44 102 ARG A C 1
ATOM 826 O O . ARG A 1 102 ? -3.299 -7.688 -6.141 1 93.44 102 ARG A O 1
ATOM 833 N N . PHE A 1 103 ? -3.215 -9.547 -4.871 1 97.38 103 PHE A N 1
ATOM 834 C CA . PHE A 1 103 ? -2.82 -10.367 -6.012 1 97.38 103 PHE A CA 1
ATOM 835 C C . PHE A 1 103 ? -3.975 -10.523 -6.992 1 97.38 103 PHE A C 1
ATOM 837 O O . PHE A 1 103 ? -5.141 -10.492 -6.594 1 97.38 103 PHE A O 1
ATOM 844 N N . SER A 1 104 ? -3.623 -10.664 -8.25 1 96.75 104 SER A N 1
ATOM 845 C CA . SER A 1 104 ? -4.594 -10.953 -9.305 1 96.75 104 SER A CA 1
ATOM 846 C C . SER A 1 104 ? -4.734 -12.453 -9.531 1 96.75 104 SER A C 1
ATOM 848 O O . SER A 1 104 ? -3.773 -13.203 -9.359 1 96.75 104 SER A O 1
ATOM 850 N N . SER A 1 105 ? -5.891 -12.82 -9.883 1 97.94 105 SER A N 1
ATOM 851 C CA . SER A 1 105 ? -6.125 -14.227 -10.203 1 97.94 105 SER A CA 1
ATOM 852 C C . SER A 1 105 ? -7.344 -14.391 -11.109 1 97.94 105 SER A C 1
ATOM 854 O O . SER A 1 105 ? -8.266 -13.57 -11.078 1 97.94 105 SER A O 1
ATOM 856 N N . PHE A 1 106 ? -7.344 -15.469 -11.906 1 97.56 106 PHE A N 1
ATOM 857 C CA . PHE A 1 106 ? -8.523 -15.883 -12.664 1 97.56 106 PHE A CA 1
ATOM 858 C C . PHE A 1 106 ? -8.484 -17.391 -12.93 1 97.56 106 PHE A C 1
ATOM 860 O O . PHE A 1 106 ? -7.414 -17.953 -13.141 1 97.56 106 PHE A O 1
ATOM 867 N N . PRO A 1 107 ? -9.633 -18.016 -12.867 1 98 107 PRO A N 1
ATOM 868 C CA . PRO A 1 107 ? -9.688 -19.438 -13.211 1 98 107 PRO A CA 1
ATOM 869 C C . PRO A 1 107 ? -9.609 -19.688 -14.711 1 98 107 PRO A C 1
ATOM 871 O O . PRO A 1 107 ? -10.055 -18.859 -15.508 1 98 107 PRO A O 1
ATOM 874 N N . MET A 1 108 ? -9.086 -20.797 -15.039 1 97.75 108 MET A N 1
ATOM 875 C CA . MET A 1 108 ? -8.914 -21.125 -16.453 1 97.75 108 MET A CA 1
ATOM 876 C C . MET A 1 108 ? -9.383 -22.547 -16.734 1 97.75 108 MET A C 1
ATOM 878 O O . MET A 1 108 ? -9.312 -23.422 -15.852 1 97.75 108 MET A O 1
ATOM 882 N N . ASP A 1 109 ? -9.836 -22.812 -17.984 1 96.88 109 ASP A N 1
ATOM 883 C CA . ASP A 1 109 ? -10.164 -24.188 -18.391 1 96.88 109 ASP A CA 1
ATOM 884 C C . ASP A 1 109 ? -8.922 -24.922 -18.875 1 96.88 109 ASP A C 1
ATOM 886 O O . ASP A 1 109 ? -7.828 -24.344 -18.922 1 96.88 109 ASP A O 1
ATOM 890 N N . ASN A 1 110 ? -9.094 -26.156 -19.188 1 93.38 110 ASN A N 1
ATOM 891 C CA . ASN A 1 110 ? -7.98 -27.016 -19.562 1 93.38 110 ASN A CA 1
ATOM 892 C C . ASN A 1 110 ? -7.32 -26.562 -20.859 1 93.38 110 ASN A C 1
ATOM 894 O O . ASN A 1 110 ? -6.109 -26.703 -21.031 1 93.38 110 ASN A O 1
ATOM 898 N N . ALA A 1 111 ? -8.117 -26 -21.734 1 91.38 111 ALA A N 1
ATOM 899 C CA . ALA A 1 111 ? -7.613 -25.594 -23.047 1 91.38 111 ALA A CA 1
ATOM 900 C C . ALA A 1 111 ? -6.586 -24.484 -22.906 1 91.38 111 ALA A C 1
ATOM 902 O O . ALA A 1 111 ? -5.668 -24.375 -23.719 1 91.38 111 ALA A O 1
ATOM 903 N N . HIS A 1 112 ? -6.723 -23.688 -21.891 1 96.38 112 HIS A N 1
ATOM 904 C CA . HIS A 1 112 ? -5.836 -22.531 -21.719 1 96.38 112 HIS A CA 1
ATOM 905 C C . HIS A 1 112 ? -4.723 -22.828 -20.719 1 96.38 112 HIS A C 1
ATOM 907 O O . HIS A 1 112 ? -3.738 -22.094 -20.641 1 96.38 112 HIS A O 1
ATOM 913 N N . LEU A 1 113 ? -4.859 -23.875 -20 1 97.44 113 LEU A N 1
ATOM 914 C CA . LEU A 1 113 ? -3.988 -24.203 -18.875 1 97.44 113 LEU A CA 1
ATOM 915 C C . LEU A 1 113 ? -2.555 -24.422 -19.344 1 97.44 113 LEU A C 1
ATOM 917 O O . LEU A 1 113 ? -1.617 -23.859 -18.781 1 97.44 113 LEU A O 1
ATOM 921 N N . LEU A 1 114 ? -2.367 -25.203 -20.391 1 96.38 114 LEU A N 1
ATOM 922 C CA . LEU A 1 114 ? -1.023 -25.531 -20.859 1 96.38 114 LEU A CA 1
ATOM 923 C C . LEU A 1 114 ? -0.32 -24.297 -21.391 1 96.38 114 LEU A C 1
ATOM 925 O O . LEU A 1 114 ? 0.872 -24.094 -21.141 1 96.38 114 LEU A O 1
ATOM 929 N N . SER A 1 115 ? -1.083 -23.5 -22.125 1 96.56 115 SER A N 1
ATOM 930 C CA . SER A 1 115 ? -0.521 -22.25 -22.625 1 96.56 115 SER A CA 1
ATOM 931 C C . SER A 1 115 ? -0.097 -21.344 -21.484 1 96.56 115 SER A C 1
ATOM 933 O O . SER A 1 115 ? 0.959 -20.703 -21.562 1 96.56 115 SER A O 1
ATOM 935 N N . ALA A 1 116 ? -0.913 -21.281 -20.484 1 98.25 116 ALA A N 1
ATOM 936 C CA . ALA A 1 116 ? -0.596 -20.453 -19.328 1 98.25 116 ALA A CA 1
ATOM 937 C C . ALA A 1 116 ? 0.658 -20.953 -18.625 1 98.25 116 ALA A C 1
ATOM 939 O O . ALA A 1 116 ? 1.521 -20.172 -18.234 1 98.25 116 ALA A O 1
ATOM 940 N N . ALA A 1 117 ? 0.737 -22.281 -18.453 1 98.5 117 ALA A N 1
ATOM 941 C CA . ALA A 1 117 ? 1.895 -22.875 -17.781 1 98.5 117 ALA A CA 1
ATOM 942 C C . ALA A 1 117 ? 3.178 -22.578 -18.562 1 98.5 117 ALA A C 1
ATOM 944 O O . ALA A 1 117 ? 4.203 -22.234 -17.969 1 98.5 117 ALA A O 1
ATOM 945 N N . ALA A 1 118 ? 3.07 -22.734 -19.859 1 98 118 ALA A N 1
ATOM 946 C CA . ALA A 1 118 ? 4.227 -22.453 -20.703 1 98 118 ALA A CA 1
ATOM 947 C C . ALA A 1 118 ? 4.625 -20.984 -20.594 1 98 118 ALA A C 1
ATOM 949 O O . ALA A 1 118 ? 5.812 -20.656 -20.484 1 98 118 ALA A O 1
ATOM 950 N N . TYR A 1 119 ? 3.65 -20.156 -20.688 1 98.06 119 TYR A N 1
ATOM 951 C CA . TYR A 1 119 ? 3.869 -18.719 -20.547 1 98.06 119 TYR A CA 1
ATOM 952 C C . TYR A 1 119 ? 4.578 -18.406 -19.25 1 98.06 119 TYR A C 1
ATOM 954 O O . TYR A 1 119 ? 5.559 -17.656 -19.234 1 98.06 119 TYR A O 1
ATOM 962 N N . VAL A 1 120 ? 4.109 -18.938 -18.109 1 98.62 120 VAL A N 1
ATOM 963 C CA . VAL A 1 120 ? 4.672 -18.719 -16.781 1 98.62 120 VAL A CA 1
ATOM 964 C C . VAL A 1 120 ? 6.152 -19.109 -16.781 1 98.62 120 VAL A C 1
ATOM 966 O O . VAL A 1 120 ? 7 -18.328 -16.344 1 98.62 120 VAL A O 1
ATOM 969 N N . GLU A 1 121 ? 6.473 -20.234 -17.328 1 98.75 121 GLU A N 1
ATOM 970 C CA . GLU A 1 121 ? 7.832 -20.766 -17.234 1 98.75 121 GLU A CA 1
ATOM 971 C C . GLU A 1 121 ? 8.742 -20.141 -18.281 1 98.75 121 GLU A C 1
ATOM 973 O O . GLU A 1 121 ? 9.969 -20.188 -18.156 1 98.75 121 GLU A O 1
ATOM 978 N N . ARG A 1 122 ? 8.188 -19.453 -19.297 1 98.06 122 ARG A N 1
ATOM 979 C CA . ARG A 1 122 ? 8.969 -18.812 -20.344 1 98.06 122 ARG A CA 1
ATOM 980 C C . ARG A 1 122 ? 9.258 -17.359 -19.984 1 98.06 122 ARG A C 1
ATOM 982 O O . ARG A 1 122 ? 10.047 -16.688 -20.656 1 98.06 122 ARG A O 1
ATOM 989 N N . ASN A 1 123 ? 8.688 -16.859 -18.953 1 97.88 123 ASN A N 1
ATOM 990 C CA . ASN A 1 123 ? 8.773 -15.438 -18.594 1 97.88 123 ASN A CA 1
ATOM 991 C C . ASN A 1 123 ? 10.219 -14.961 -18.516 1 97.88 123 ASN A C 1
ATOM 993 O O . ASN A 1 123 ? 10.555 -13.906 -19.047 1 97.88 123 ASN A O 1
ATOM 997 N N . PRO A 1 124 ? 11.141 -15.734 -17.859 1 98.56 124 PRO A N 1
ATOM 998 C CA . PRO A 1 124 ? 12.523 -15.266 -17.766 1 98.56 124 PRO A CA 1
ATOM 999 C C . PRO A 1 124 ? 13.211 -15.164 -19.125 1 98.56 124 PRO A C 1
ATOM 1001 O O . PRO A 1 124 ? 14.094 -14.32 -19.312 1 98.56 124 PRO A O 1
ATOM 1004 N N . VAL A 1 125 ? 12.828 -16.016 -20.062 1 98 125 VAL A N 1
ATOM 1005 C CA . VAL A 1 125 ? 13.383 -15.977 -21.406 1 98 125 VAL A CA 1
ATOM 1006 C C . VAL A 1 125 ? 12.875 -14.734 -22.141 1 98 125 VAL A C 1
ATOM 1008 O O . VAL A 1 125 ? 13.664 -14 -22.734 1 98 125 VAL A O 1
ATOM 1011 N N . LYS A 1 126 ? 11.57 -14.539 -22.031 1 96.38 126 LYS A N 1
ATOM 1012 C CA . LYS A 1 126 ? 10.961 -13.359 -22.641 1 96.38 126 LYS A CA 1
ATOM 1013 C C . LYS A 1 126 ? 11.586 -12.07 -22.125 1 96.38 126 LYS A C 1
ATOM 1015 O O . LYS A 1 126 ? 11.766 -11.109 -22.859 1 96.38 126 LYS A O 1
ATOM 1020 N N . ALA A 1 127 ? 11.898 -12.086 -20.844 1 97.19 127 ALA A N 1
ATOM 1021 C CA . ALA A 1 127 ? 12.5 -10.93 -20.203 1 97.19 127 ALA A CA 1
ATOM 1022 C C . ALA A 1 127 ? 14.008 -10.883 -20.438 1 97.19 127 ALA A C 1
ATOM 1024 O O . ALA A 1 127 ? 14.703 -10.016 -19.906 1 97.19 127 ALA A O 1
ATOM 1025 N N . GLU A 1 128 ? 14.562 -11.891 -21.141 1 97.75 128 GLU A N 1
ATOM 1026 C CA . GLU A 1 128 ? 15.961 -11.984 -21.547 1 97.75 128 GLU A CA 1
ATOM 1027 C C . GLU A 1 128 ? 16.875 -12.133 -20.328 1 97.75 128 GLU A C 1
ATOM 1029 O O . GLU A 1 128 ? 18 -11.633 -20.328 1 97.75 128 GLU A O 1
ATOM 1034 N N . LEU A 1 129 ? 16.359 -12.703 -19.312 1 97.88 129 LEU A N 1
ATOM 1035 C CA . LEU A 1 129 ? 17.172 -12.992 -18.141 1 97.88 129 LEU A CA 1
ATOM 1036 C C . LEU A 1 129 ? 18.016 -14.242 -18.344 1 97.88 129 LEU A C 1
ATOM 1038 O O . LEU A 1 129 ? 19.094 -14.375 -17.766 1 97.88 129 LEU A O 1
ATOM 1042 N N . VAL A 1 130 ? 17.469 -15.156 -19.125 1 98.19 130 VAL A N 1
ATOM 1043 C CA . VAL A 1 130 ? 18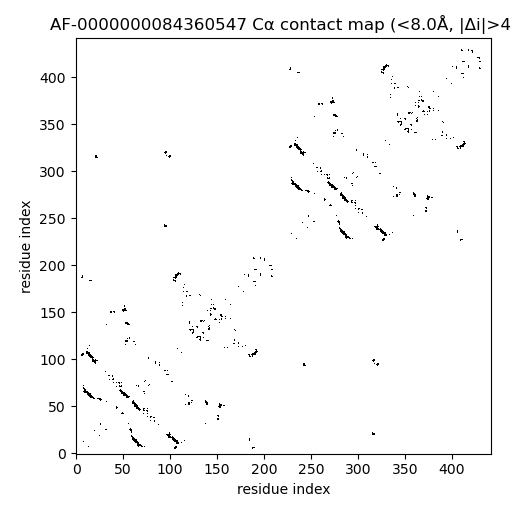.141 -16.406 -19.469 1 98.19 130 VAL A CA 1
ATOM 1044 C C . VAL A 1 130 ? 17.859 -16.766 -20.922 1 98.19 130 VAL A C 1
ATOM 1046 O O . VAL A 1 130 ? 16.938 -16.203 -21.547 1 98.19 130 VAL A O 1
ATOM 1049 N N . ARG A 1 131 ? 18.562 -17.703 -21.438 1 96.94 131 ARG A N 1
ATOM 1050 C CA . ARG A 1 131 ? 18.391 -18.109 -22.828 1 96.94 131 ARG A CA 1
ATOM 1051 C C . ARG A 1 131 ? 17.344 -19.203 -22.969 1 96.94 131 ARG A C 1
ATOM 1053 O O . ARG A 1 131 ? 16.703 -19.328 -24.016 1 96.94 131 ARG A O 1
ATOM 1060 N N . SER A 1 132 ? 17.266 -20.031 -21.891 1 97.56 132 SER A N 1
ATOM 1061 C CA . SER A 1 132 ? 16.266 -21.094 -21.859 1 97.56 132 SER A CA 1
ATOM 1062 C C . SER A 1 132 ? 15.609 -21.188 -20.484 1 97.56 132 SER A C 1
ATOM 1064 O O . SER A 1 132 ? 16.219 -20.844 -19.469 1 97.56 132 SER A O 1
ATOM 1066 N N . ALA A 1 133 ? 14.383 -21.672 -20.531 1 98.25 133 ALA A N 1
ATOM 1067 C CA . ALA A 1 133 ? 13.602 -21.719 -19.297 1 98.25 133 ALA A CA 1
ATOM 1068 C C . ALA A 1 133 ? 14.289 -22.562 -18.234 1 98.25 133 ALA A C 1
ATOM 1070 O O . ALA A 1 133 ? 14.234 -22.234 -17.047 1 98.25 133 ALA A O 1
ATOM 1071 N N . ARG A 1 134 ? 14.961 -23.594 -18.656 1 97.12 134 ARG A N 1
ATOM 1072 C CA . ARG A 1 134 ? 15.625 -24.516 -17.75 1 97.12 134 ARG A CA 1
ATOM 1073 C C . ARG A 1 134 ? 16.719 -23.812 -16.938 1 97.12 134 ARG A C 1
ATOM 1075 O O . ARG A 1 134 ? 17.062 -24.25 -15.844 1 97.12 134 ARG A O 1
ATOM 1082 N N . GLN A 1 135 ? 17.219 -22.734 -17.406 1 98.12 135 GLN A N 1
ATOM 1083 C CA . GLN A 1 135 ? 18.359 -22.062 -16.812 1 98.12 135 GLN A CA 1
ATOM 1084 C C . GLN A 1 135 ? 17.906 -21.141 -15.672 1 98.12 135 GLN A C 1
ATOM 1086 O O . GLN A 1 135 ? 18.75 -20.656 -14.898 1 98.12 135 GLN A O 1
ATOM 1091 N N . TYR A 1 136 ? 16.688 -20.906 -15.57 1 98.56 136 TYR A N 1
ATOM 1092 C CA . TYR A 1 136 ? 16.203 -19.984 -14.531 1 98.56 136 TYR A CA 1
ATOM 1093 C C . TYR A 1 136 ? 15.922 -20.75 -13.234 1 98.56 136 TYR A C 1
ATOM 1095 O O . TYR A 1 136 ? 15.055 -21.625 -13.195 1 98.56 136 TYR A O 1
ATOM 1103 N N . ALA A 1 137 ? 16.469 -20.406 -12.172 1 98 137 ALA A N 1
ATOM 1104 C CA . ALA A 1 137 ? 16.484 -21.172 -10.938 1 98 137 ALA A CA 1
ATOM 1105 C C . ALA A 1 137 ? 15.203 -20.969 -10.141 1 98 137 ALA A C 1
ATOM 1107 O O . ALA A 1 137 ? 14.875 -21.766 -9.266 1 98 137 ALA A O 1
ATOM 1108 N N . TRP A 1 138 ? 14.492 -19.906 -10.445 1 98.75 138 TRP A N 1
ATOM 1109 C CA . TRP A 1 138 ? 13.391 -19.516 -9.578 1 98.75 138 TRP A CA 1
ATOM 1110 C C . TRP A 1 138 ? 12.047 -19.734 -10.273 1 98.75 138 TRP A C 1
ATOM 1112 O O . TRP A 1 138 ? 11.141 -18.906 -10.156 1 98.75 138 TRP A O 1
ATOM 1122 N N . SER A 1 139 ? 11.969 -20.812 -11.031 1 98.88 139 SER A N 1
ATOM 1123 C CA . SER A 1 139 ? 10.727 -21.25 -11.664 1 98.88 139 SER A CA 1
ATOM 1124 C C . SER A 1 139 ? 10.555 -22.766 -11.562 1 98.88 139 SER A C 1
ATOM 1126 O O . SER A 1 139 ? 11.469 -23.469 -11.133 1 98.88 139 SER A O 1
ATOM 1128 N N . SER A 1 140 ? 9.398 -23.203 -11.984 1 98.88 140 SER A N 1
ATOM 1129 C CA . SER A 1 140 ? 9.086 -24.625 -11.945 1 98.88 140 SER A CA 1
ATOM 1130 C C . SER A 1 140 ? 9.539 -25.328 -13.219 1 98.88 140 SER A C 1
ATOM 1132 O O . SER A 1 140 ? 9.266 -26.516 -13.414 1 98.88 140 SER A O 1
ATOM 1134 N N . ALA A 1 141 ? 10.25 -24.656 -14.133 1 98.75 141 ALA A N 1
ATOM 1135 C CA . ALA A 1 141 ? 10.641 -25.234 -15.422 1 98.75 141 ALA A CA 1
ATOM 1136 C C . ALA A 1 141 ? 11.5 -26.484 -15.227 1 98.75 141 ALA A C 1
ATOM 1138 O O . ALA A 1 141 ? 11.227 -27.516 -15.828 1 98.75 141 ALA A O 1
ATOM 1139 N N . ARG A 1 142 ? 12.477 -26.391 -14.359 1 98.38 142 ARG A N 1
ATOM 1140 C CA . ARG A 1 142 ? 13.359 -27.531 -14.133 1 98.38 142 ARG A CA 1
ATOM 1141 C C . ARG A 1 142 ? 12.586 -28.734 -13.578 1 98.38 142 ARG A C 1
ATOM 1143 O O . ARG A 1 142 ? 12.844 -29.875 -13.961 1 98.38 142 ARG A O 1
ATOM 1150 N N . ALA A 1 143 ? 11.711 -28.469 -12.68 1 98.69 143 ALA A N 1
ATOM 1151 C CA . ALA A 1 143 ? 10.898 -29.531 -12.094 1 98.69 143 ALA A CA 1
ATOM 1152 C C . ALA A 1 143 ? 10.078 -30.25 -13.164 1 98.69 143 ALA A C 1
ATOM 1154 O O . ALA A 1 143 ? 10.039 -31.484 -13.219 1 98.69 143 ALA A O 1
ATOM 1155 N N . HIS A 1 144 ? 9.445 -29.484 -14.062 1 98.75 144 HIS A N 1
ATOM 1156 C CA . HIS A 1 144 ? 8.617 -30.078 -15.102 1 98.75 144 HIS A CA 1
ATOM 1157 C C . HIS A 1 144 ? 9.469 -30.812 -16.125 1 98.75 144 HIS A C 1
ATOM 1159 O O . HIS A 1 144 ? 9.094 -31.891 -16.594 1 98.75 144 HIS A O 1
ATOM 1165 N N . ILE A 1 145 ? 10.562 -30.281 -16.484 1 98.19 145 ILE A N 1
ATOM 1166 C CA . ILE A 1 145 ? 11.453 -30.906 -17.453 1 98.19 145 ILE A CA 1
ATOM 1167 C C . ILE A 1 145 ? 11.961 -32.25 -16.906 1 98.19 145 ILE A C 1
ATOM 1169 O O . ILE A 1 145 ? 12.023 -33.219 -17.625 1 98.19 145 ILE A O 1
ATOM 1173 N N . SER A 1 146 ? 12.25 -32.312 -15.625 1 97.62 146 SER A N 1
ATOM 1174 C CA . SER A 1 146 ? 12.797 -33.5 -15.008 1 97.62 146 SER A CA 1
ATOM 1175 C C . SER A 1 146 ? 11.688 -34.469 -14.578 1 97.62 146 SER A C 1
ATOM 1177 O O . SER A 1 146 ? 11.945 -35.625 -14.289 1 97.62 146 SER A O 1
ATOM 1179 N N . GLY A 1 147 ? 10.5 -33.938 -14.406 1 97.75 147 GLY A N 1
ATOM 1180 C CA . GLY A 1 147 ? 9.383 -34.75 -13.945 1 97.75 147 GLY A CA 1
ATOM 1181 C C . GLY A 1 147 ? 9.391 -35 -12.445 1 97.75 147 GLY A C 1
ATOM 1182 O O . GLY A 1 147 ? 8.82 -35.969 -11.961 1 97.75 147 GLY A O 1
ATOM 1183 N N . GLN A 1 148 ? 10.102 -34.125 -11.727 1 98.19 148 GLN A N 1
ATOM 1184 C CA . GLN A 1 148 ? 10.242 -34.281 -10.281 1 98.19 148 GLN A CA 1
ATOM 1185 C C . GLN A 1 148 ? 9.695 -33.031 -9.547 1 98.19 148 GLN A C 1
ATOM 1187 O O . GLN A 1 148 ? 10.016 -31.906 -9.906 1 98.19 148 GLN A O 1
ATOM 1192 N N . ASP A 1 149 ? 8.914 -33.375 -8.578 1 98.62 149 ASP A N 1
ATOM 1193 C CA . ASP A 1 149 ? 8.406 -32.281 -7.73 1 98.62 149 ASP A CA 1
ATOM 1194 C C . ASP A 1 149 ? 9.555 -31.531 -7.066 1 98.62 149 ASP A C 1
ATOM 1196 O O . ASP A 1 149 ? 10.633 -32.094 -6.848 1 98.62 149 ASP A O 1
ATOM 1200 N N . ASP A 1 150 ? 9.422 -30.344 -6.809 1 97.62 150 ASP A N 1
ATOM 1201 C CA . ASP A 1 150 ? 10.266 -29.656 -5.836 1 97.62 150 ASP A CA 1
ATOM 1202 C C . ASP A 1 150 ? 9.469 -29.25 -4.605 1 97.62 150 ASP A C 1
ATOM 1204 O O . ASP A 1 150 ? 8.398 -29.797 -4.34 1 97.62 150 ASP A O 1
ATOM 1208 N N . ASP A 1 151 ? 10.008 -28.297 -3.75 1 96.31 151 ASP A N 1
ATOM 1209 C CA . ASP A 1 151 ? 9.391 -27.969 -2.469 1 96.31 151 ASP A CA 1
ATOM 1210 C C . ASP A 1 151 ? 8.078 -27.219 -2.666 1 96.31 151 ASP A C 1
ATOM 1212 O O . ASP A 1 151 ? 7.27 -27.109 -1.742 1 96.31 151 ASP A O 1
ATOM 1216 N N . LEU A 1 152 ? 7.895 -26.719 -3.898 1 98.44 152 LEU A N 1
ATOM 1217 C CA . LEU A 1 152 ? 6.746 -25.844 -4.113 1 98.44 152 LEU A CA 1
ATOM 1218 C C . LEU A 1 152 ? 5.789 -26.453 -5.141 1 98.44 152 LEU A C 1
ATOM 1220 O O . LEU A 1 152 ? 4.582 -26.516 -4.902 1 98.44 152 LEU A O 1
ATOM 1224 N N . VAL A 1 153 ? 6.258 -27.078 -6.188 1 98.81 153 VAL A N 1
ATOM 1225 C CA . VAL A 1 153 ? 5.422 -27.422 -7.332 1 98.81 153 VAL A CA 1
ATOM 1226 C C . VAL A 1 153 ? 5.145 -28.922 -7.324 1 98.81 153 VAL A C 1
ATOM 1228 O O . VAL A 1 153 ? 6.023 -29.734 -6.992 1 98.81 153 VAL A O 1
ATOM 1231 N N . LYS A 1 154 ? 3.965 -29.328 -7.66 1 98.62 154 LYS A N 1
ATOM 1232 C CA . LYS A 1 154 ? 3.6 -30.688 -8.07 1 98.62 154 LYS A CA 1
ATOM 1233 C C . LYS A 1 154 ? 3.492 -30.781 -9.594 1 98.62 154 LYS A C 1
ATOM 1235 O O . LYS A 1 154 ? 2.621 -30.172 -10.195 1 98.62 154 LYS A O 1
ATOM 1240 N N . VAL A 1 155 ? 4.262 -31.688 -10.227 1 98.62 155 VAL A N 1
ATOM 1241 C CA . VAL A 1 155 ? 4.441 -31.609 -11.672 1 98.62 155 VAL A CA 1
ATOM 1242 C C . VAL A 1 155 ? 3.436 -32.531 -12.367 1 98.62 155 VAL A C 1
ATOM 1244 O O . VAL A 1 155 ? 3.105 -32.312 -13.539 1 98.62 155 VAL A O 1
ATOM 1247 N N . ALA A 1 156 ? 2.861 -33.5 -11.688 1 98.31 156 ALA A N 1
ATOM 1248 C CA . ALA A 1 156 ? 2.109 -34.594 -12.297 1 98.31 156 ALA A CA 1
ATOM 1249 C C . ALA A 1 156 ? 0.883 -34.062 -13.039 1 98.31 156 ALA A C 1
ATOM 1251 O O . ALA A 1 156 ? 0.607 -34.469 -14.164 1 98.31 156 ALA A O 1
ATOM 1252 N N . PRO A 1 157 ? 0.196 -33.156 -12.438 1 98 157 PRO A N 1
ATOM 1253 C CA . PRO A 1 157 ? -1.049 -32.719 -13.094 1 98 157 PRO A CA 1
ATOM 1254 C C . PRO A 1 157 ? -0.816 -32.125 -14.469 1 98 157 PRO A C 1
ATOM 1256 O O . PRO A 1 157 ? -1.626 -32.312 -15.383 1 98 157 PRO A O 1
ATOM 1259 N N . LEU A 1 158 ? 0.223 -31.359 -14.641 1 98.31 158 LEU A N 1
ATOM 1260 C CA . LEU A 1 158 ? 0.503 -30.75 -15.93 1 98.31 158 LEU A CA 1
ATOM 1261 C C . LEU A 1 158 ? 1.151 -31.75 -16.875 1 98.31 158 LEU A C 1
ATOM 1263 O O . LEU A 1 158 ? 0.85 -31.766 -18.078 1 98.31 158 LEU A O 1
ATOM 1267 N N . LEU A 1 159 ? 2 -32.625 -16.375 1 97.88 159 LEU A N 1
ATOM 1268 C CA . LEU A 1 159 ? 2.709 -33.562 -17.219 1 97.88 159 LEU A CA 1
ATOM 1269 C C . LEU A 1 159 ? 1.75 -34.625 -17.766 1 97.88 159 LEU A C 1
ATOM 1271 O O . LEU A 1 159 ? 2.002 -35.188 -18.828 1 97.88 159 LEU A O 1
ATOM 1275 N N . LYS A 1 160 ? 0.658 -34.875 -17.031 1 97.25 160 LYS A N 1
ATOM 1276 C CA . LYS A 1 160 ? -0.376 -35.781 -17.547 1 97.25 160 LYS A CA 1
ATOM 1277 C C . LYS A 1 160 ? -1.041 -35.188 -18.797 1 97.25 160 LYS A C 1
ATOM 1279 O O . LYS A 1 160 ? -1.629 -35.906 -19.594 1 97.25 160 LYS A O 1
ATOM 1284 N N . ARG A 1 161 ? -0.904 -33.906 -19 1 95.94 161 ARG A N 1
ATOM 1285 C CA . ARG A 1 161 ? -1.59 -33.188 -20.078 1 95.94 161 ARG A CA 1
ATOM 1286 C C . ARG A 1 161 ? -0.641 -32.906 -21.234 1 95.94 161 ARG A C 1
ATOM 1288 O O . ARG A 1 161 ? -1.08 -32.531 -22.328 1 95.94 161 ARG A O 1
ATOM 1295 N N . CYS A 1 162 ? 0.606 -33 -21.016 1 95.56 162 CYS A N 1
ATOM 1296 C CA . CYS A 1 162 ? 1.628 -32.75 -22.016 1 95.56 162 CYS A CA 1
ATOM 1297 C C . CYS A 1 162 ? 2.797 -33.719 -21.875 1 95.56 162 CYS A C 1
ATOM 1299 O O . CYS A 1 162 ? 3.496 -33.719 -20.859 1 95.56 162 CYS A O 1
ATOM 1301 N N . SER A 1 163 ? 3.084 -34.469 -22.922 1 92.44 163 SER A N 1
ATOM 1302 C CA . SER A 1 163 ? 4.133 -35.469 -22.859 1 92.44 163 SER A CA 1
ATOM 1303 C C . SER A 1 163 ? 5.488 -34.906 -23.25 1 92.44 163 SER A C 1
ATOM 1305 O O . SER A 1 163 ? 6.531 -35.438 -22.875 1 92.44 163 SER A O 1
ATOM 1307 N N . ASP A 1 164 ? 5.508 -33.844 -24 1 96.31 164 ASP A N 1
ATOM 1308 C CA . ASP A 1 164 ? 6.75 -33.188 -24.422 1 96.31 164 ASP A CA 1
ATOM 1309 C C . ASP A 1 164 ? 6.879 -31.797 -23.828 1 96.31 164 ASP A C 1
ATOM 1311 O O . ASP A 1 164 ? 6.758 -30.797 -24.531 1 96.31 164 ASP A O 1
ATOM 1315 N N . TRP A 1 165 ? 7.289 -31.766 -22.547 1 97.5 165 TRP A N 1
ATOM 1316 C CA . TRP A 1 165 ? 7.34 -30.484 -21.844 1 97.5 165 TRP A CA 1
ATOM 1317 C C . TRP A 1 165 ? 8.484 -29.625 -22.359 1 97.5 165 TRP A C 1
ATOM 1319 O O . TRP A 1 165 ? 8.305 -28.422 -22.609 1 97.5 165 TRP A O 1
ATOM 1329 N N . PRO A 1 166 ? 9.719 -30.172 -22.594 1 96.88 166 PRO A N 1
ATOM 1330 C CA . PRO A 1 166 ? 10.789 -29.359 -23.172 1 96.88 166 PRO A CA 1
ATOM 1331 C C . PRO A 1 166 ? 10.391 -28.734 -24.5 1 96.88 166 PRO A C 1
ATOM 1333 O O . PRO A 1 166 ? 10.719 -27.578 -24.781 1 96.88 166 PRO A O 1
ATOM 1336 N N . GLY A 1 167 ? 9.773 -29.5 -25.312 1 96.44 167 GLY A N 1
ATOM 1337 C CA . GLY A 1 167 ? 9.289 -28.969 -26.578 1 96.44 167 GLY A CA 1
ATOM 1338 C C . GLY A 1 167 ? 8.297 -27.828 -26.406 1 96.44 167 GLY A C 1
ATOM 1339 O O . GLY A 1 167 ? 8.352 -26.844 -27.141 1 96.44 167 GLY A O 1
ATOM 1340 N N . LEU A 1 168 ? 7.379 -27.984 -25.453 1 96.5 168 LEU A N 1
ATOM 1341 C CA . LEU A 1 168 ? 6.414 -26.938 -25.141 1 96.5 168 LEU A CA 1
ATOM 1342 C C . LEU A 1 168 ? 7.125 -25.625 -24.781 1 96.5 168 LEU A C 1
ATOM 1344 O O . LEU A 1 168 ? 6.738 -24.562 -25.234 1 96.5 168 LEU A O 1
ATOM 1348 N N . LEU A 1 169 ? 8.219 -25.734 -24 1 97.31 169 LEU A N 1
ATOM 1349 C CA . LEU A 1 169 ? 8.93 -24.562 -23.5 1 97.31 169 LEU A CA 1
ATOM 1350 C C . LEU A 1 169 ? 9.789 -23.938 -24.578 1 97.31 169 LEU A C 1
ATOM 1352 O O . LEU A 1 169 ? 10.18 -22.781 -24.484 1 97.31 169 LEU A O 1
ATOM 1356 N N . ARG A 1 170 ? 10.102 -24.656 -25.656 1 94.88 170 ARG A N 1
ATOM 1357 C CA . ARG A 1 170 ? 10.883 -24.125 -26.766 1 94.88 170 ARG A CA 1
ATOM 1358 C C . ARG A 1 170 ? 10 -23.344 -27.719 1 94.88 170 ARG A C 1
ATOM 1360 O O . ARG A 1 170 ? 10.508 -22.578 -28.562 1 94.88 170 ARG A O 1
ATOM 1367 N N . GLY A 1 171 ? 8.742 -23.516 -27.578 1 92.25 171 GLY A N 1
ATOM 1368 C CA . GLY A 1 171 ? 7.816 -22.812 -28.453 1 92.25 171 GLY A CA 1
ATOM 1369 C C . GLY A 1 171 ? 7.715 -21.328 -28.172 1 92.25 171 GLY A C 1
ATOM 1370 O O . GLY A 1 171 ? 8.508 -20.797 -27.391 1 92.25 171 GLY A O 1
ATOM 1371 N N . LYS A 1 172 ? 6.773 -20.719 -28.938 1 91.19 172 LYS A N 1
ATOM 1372 C CA . LYS A 1 172 ? 6.52 -19.281 -28.766 1 91.19 172 LYS A CA 1
ATOM 1373 C C . LYS A 1 172 ? 5.121 -19.031 -28.203 1 91.19 172 LYS A C 1
ATOM 1375 O O . LYS A 1 172 ? 4.223 -19.859 -28.375 1 91.19 172 LYS A O 1
ATOM 1380 N N . ASP A 1 173 ? 5.074 -17.906 -27.5 1 91.88 173 ASP A N 1
ATOM 1381 C CA . ASP A 1 173 ? 3.77 -17.547 -26.953 1 91.88 173 ASP A CA 1
ATOM 1382 C C . ASP A 1 173 ? 2.859 -16.984 -28.047 1 91.88 173 ASP A C 1
ATOM 1384 O O . ASP A 1 173 ? 3.311 -16.25 -28.922 1 91.88 173 ASP A O 1
ATOM 1388 N N . ASP A 1 174 ? 1.68 -17.422 -28.031 1 93 174 ASP A N 1
ATOM 1389 C CA . ASP A 1 174 ? 0.644 -16.859 -28.891 1 93 174 ASP A CA 1
ATOM 1390 C C . ASP A 1 174 ? 0.215 -15.477 -28.406 1 93 174 ASP A C 1
ATOM 1392 O O . ASP A 1 174 ? -0.301 -15.328 -27.297 1 93 174 ASP A O 1
ATOM 1396 N N . PRO A 1 175 ? 0.32 -14.492 -29.297 1 94.25 175 PRO A N 1
ATOM 1397 C CA . PRO A 1 175 ? -0.022 -13.133 -28.875 1 94.25 175 PRO A CA 1
ATOM 1398 C C . PRO A 1 175 ? -1.478 -12.992 -28.438 1 94.25 175 PRO A C 1
ATOM 1400 O O . PRO A 1 175 ? -1.782 -12.211 -27.531 1 94.25 175 PRO A O 1
ATOM 1403 N N . THR A 1 176 ? -2.303 -13.68 -29.062 1 94.19 176 THR A N 1
ATOM 1404 C CA . THR A 1 176 ? -3.715 -13.641 -28.703 1 94.19 176 THR A CA 1
ATOM 1405 C C . THR A 1 176 ? -3.926 -14.18 -27.297 1 94.19 176 THR A C 1
ATOM 1407 O O . THR A 1 176 ? -4.715 -13.625 -26.516 1 94.19 176 THR A O 1
ATOM 1410 N N . MET A 1 177 ? -3.197 -15.164 -26.969 1 93.88 177 MET A N 1
ATOM 1411 C CA . MET A 1 177 ? -3.283 -15.766 -25.641 1 93.88 177 MET A CA 1
ATOM 1412 C C . MET A 1 177 ? -2.723 -14.82 -24.578 1 93.88 177 MET A C 1
ATOM 1414 O O . MET A 1 177 ? -3.295 -14.68 -23.5 1 93.88 177 MET A O 1
ATOM 1418 N N . LEU A 1 178 ? -1.672 -14.164 -24.953 1 94.94 178 LEU A N 1
ATOM 1419 C CA . LEU A 1 178 ? -1.062 -13.219 -24.031 1 94.94 178 LEU A CA 1
ATOM 1420 C C . LEU A 1 178 ? -2.021 -12.078 -23.719 1 94.94 178 LEU A C 1
ATOM 1422 O O . LEU A 1 178 ? -2.119 -11.641 -22.562 1 94.94 178 LEU A O 1
ATOM 1426 N N . GLU A 1 179 ? -2.676 -11.656 -24.719 1 95.69 179 GLU A N 1
ATOM 1427 C CA . GLU A 1 179 ? -3.662 -10.602 -24.531 1 95.69 179 GLU A CA 1
ATOM 1428 C C . GLU A 1 179 ? -4.809 -11.062 -23.641 1 95.69 179 GLU A C 1
ATOM 1430 O O . GLU A 1 179 ? -5.305 -10.305 -22.797 1 95.69 179 GLU A O 1
ATOM 1435 N N . ALA A 1 180 ? -5.199 -12.258 -23.812 1 95.62 180 ALA A N 1
ATOM 1436 C CA . ALA A 1 180 ? -6.25 -12.836 -22.984 1 95.62 180 ALA A CA 1
ATOM 1437 C C . ALA A 1 180 ? -5.812 -12.906 -21.516 1 95.62 180 ALA A C 1
ATOM 1439 O O . ALA A 1 180 ? -6.578 -12.562 -20.625 1 95.62 180 ALA A O 1
ATOM 1440 N N . PHE A 1 181 ? -4.578 -13.375 -21.344 1 96.38 181 PHE A N 1
ATOM 1441 C CA . PHE A 1 181 ? -4.059 -13.469 -19.984 1 96.38 181 PHE A CA 1
ATOM 1442 C C . PHE A 1 181 ? -4.074 -12.102 -19.297 1 96.38 181 PHE A C 1
ATOM 1444 O O . PHE A 1 181 ? -4.484 -11.977 -18.141 1 96.38 181 PHE A O 1
ATOM 1451 N N . ARG A 1 182 ? -3.68 -11.055 -20.062 1 94.75 182 ARG A N 1
ATOM 1452 C CA . ARG A 1 182 ? -3.645 -9.703 -19.531 1 94.75 182 ARG A CA 1
ATOM 1453 C C . ARG A 1 182 ? -5.047 -9.211 -19.172 1 94.75 182 ARG A C 1
ATOM 1455 O O . ARG A 1 182 ? -5.262 -8.648 -18.109 1 94.75 182 ARG A O 1
ATOM 1462 N N . ALA A 1 183 ? -5.941 -9.43 -20.047 1 94.5 183 ALA A N 1
ATOM 1463 C CA . ALA A 1 183 ? -7.316 -8.969 -19.844 1 94.5 183 ALA A CA 1
ATOM 1464 C C . ALA A 1 183 ? -7.961 -9.648 -18.641 1 94.5 183 ALA A C 1
ATOM 1466 O O . ALA A 1 183 ? -8.609 -8.992 -17.828 1 94.5 183 ALA A O 1
ATOM 1467 N N . HIS A 1 184 ? -7.75 -10.898 -18.516 1 95 184 HIS A N 1
ATOM 1468 C CA . HIS A 1 184 ? -8.398 -11.648 -17.438 1 95 184 HIS A CA 1
ATOM 1469 C C . HIS A 1 184 ? -7.688 -11.445 -16.109 1 95 184 HIS A C 1
ATOM 1471 O O . HIS A 1 184 ? -8.305 -11.539 -15.047 1 95 184 HIS A O 1
ATOM 1477 N N . LYS A 1 185 ? -6.418 -11.18 -16.219 1 94.25 185 LYS A N 1
ATOM 1478 C CA . LYS A 1 185 ? -5.703 -10.773 -15.008 1 94.25 185 LYS A CA 1
ATOM 1479 C C . LYS A 1 185 ? -6.309 -9.516 -14.398 1 94.25 185 LYS A C 1
ATOM 1481 O O . LYS A 1 185 ? -6.43 -9.398 -13.18 1 94.25 185 LYS A O 1
ATOM 1486 N N . SER A 1 186 ? -6.723 -8.617 -15.227 1 91 186 SER A N 1
ATOM 1487 C CA . SER A 1 186 ? -7.266 -7.328 -14.805 1 91 186 SER A CA 1
ATOM 1488 C C . SER A 1 186 ? -8.68 -7.48 -14.25 1 91 186 SER A C 1
ATOM 1490 O O . SER A 1 186 ? -9.039 -6.832 -13.266 1 91 186 SER A O 1
ATOM 1492 N N . THR A 1 187 ? -9.453 -8.406 -14.781 1 91.19 187 THR A N 1
ATOM 1493 C CA . THR A 1 187 ? -10.867 -8.492 -14.43 1 91.19 187 THR A CA 1
ATOM 1494 C C . THR A 1 187 ? -11.109 -9.594 -13.398 1 91.19 187 THR A C 1
ATOM 1496 O O . THR A 1 187 ? -12.086 -9.547 -12.656 1 91.19 187 THR A O 1
ATOM 1499 N N . GLY A 1 188 ? -10.273 -10.609 -13.5 1 94.56 188 GLY A N 1
ATOM 1500 C CA . GLY A 1 188 ? -10.461 -11.758 -12.625 1 94.56 188 GLY A CA 1
ATOM 1501 C C . GLY A 1 188 ? -11.484 -12.742 -13.148 1 94.56 188 GLY A C 1
ATOM 1502 O O . GLY A 1 188 ? -11.758 -13.766 -12.508 1 94.56 188 GLY A O 1
ATOM 1503 N N . ARG A 1 189 ? -12.07 -12.469 -14.289 1 94.19 189 ARG A N 1
ATOM 1504 C CA . ARG A 1 189 ? -13.086 -13.328 -14.875 1 94.19 189 ARG A CA 1
ATOM 1505 C C . ARG A 1 189 ? -12.477 -14.602 -15.445 1 94.19 189 ARG A C 1
ATOM 1507 O O . ARG A 1 189 ? -11.305 -14.609 -15.852 1 94.19 189 ARG A O 1
ATOM 1514 N N . PRO A 1 190 ? -13.266 -15.641 -15.5 1 96.69 190 PRO A N 1
ATOM 1515 C CA . PRO A 1 190 ? -12.734 -16.922 -15.992 1 96.69 190 PRO A CA 1
ATOM 1516 C C . PRO A 1 190 ? -12.305 -16.859 -17.453 1 96.69 190 PRO A C 1
ATOM 1518 O O . PRO A 1 190 ? -12.938 -16.172 -18.266 1 96.69 190 PRO A O 1
ATOM 1521 N N . LEU A 1 191 ? -11.266 -17.516 -17.703 1 97.44 191 LEU A N 1
ATOM 1522 C CA . LEU A 1 191 ? -10.805 -17.719 -19.078 1 97.44 191 LEU A CA 1
ATOM 1523 C C . LEU A 1 191 ? -11.062 -19.141 -19.547 1 97.44 191 LEU A C 1
ATOM 1525 O O . LEU A 1 191 ? -10.422 -20.078 -19.078 1 97.44 191 LEU A O 1
ATOM 1529 N N . GLY A 1 192 ? -11.938 -19.344 -20.484 1 96.12 192 GLY A N 1
ATOM 1530 C CA . GLY A 1 192 ? -12.312 -20.641 -21.016 1 96.12 192 GLY A CA 1
ATOM 1531 C C . GLY A 1 192 ? -13.461 -20.578 -22 1 96.12 192 GLY A C 1
ATOM 1532 O O . GLY A 1 192 ? -13.961 -19.5 -22.312 1 96.12 192 GLY A O 1
ATOM 1533 N N . GLY A 1 193 ? -13.828 -21.703 -22.578 1 94.5 193 GLY A N 1
ATOM 1534 C CA . GLY A 1 193 ? -14.938 -21.781 -23.516 1 94.5 193 GLY A CA 1
ATOM 1535 C C . GLY A 1 193 ? -16.281 -21.531 -22.875 1 94.5 193 GLY A C 1
ATOM 1536 O O . GLY A 1 193 ? -16.391 -21.422 -21.656 1 94.5 193 GLY A O 1
ATOM 1537 N N . LYS A 1 194 ? -17.297 -21.438 -23.656 1 93.88 194 LYS A N 1
ATOM 1538 C CA . LYS A 1 194 ? -18.656 -21.141 -23.203 1 93.88 194 LYS A CA 1
ATOM 1539 C C . LYS A 1 194 ? -19.125 -22.156 -22.172 1 93.88 194 LYS A C 1
ATOM 1541 O O . LYS A 1 194 ? -19.703 -21.781 -21.141 1 93.88 194 LYS A O 1
ATOM 1546 N N . ALA A 1 195 ? -18.906 -23.375 -22.438 1 94.69 195 ALA A N 1
ATOM 1547 C CA . ALA A 1 195 ? -19.359 -24.422 -21.547 1 94.69 195 ALA A CA 1
ATOM 1548 C C . ALA A 1 195 ? -18.703 -24.312 -20.172 1 94.69 195 ALA A C 1
ATOM 1550 O O . ALA A 1 195 ? -19.344 -24.547 -19.141 1 94.69 195 ALA A O 1
ATOM 1551 N N . PHE A 1 196 ? -17.5 -24 -20.219 1 95.94 196 PHE A N 1
ATOM 1552 C CA . PHE A 1 196 ? -16.75 -23.844 -18.984 1 95.94 196 PHE A CA 1
ATOM 1553 C C . PHE A 1 196 ? -17.328 -22.703 -18.141 1 95.94 196 PHE A C 1
ATOM 1555 O O . PHE A 1 196 ? -17.594 -22.875 -16.953 1 95.94 196 PHE A O 1
ATOM 1562 N N . VAL A 1 197 ? -17.531 -21.547 -18.75 1 95.38 197 VAL A N 1
ATOM 1563 C CA . VAL A 1 197 ? -18.031 -20.375 -18.047 1 95.38 197 VAL A CA 1
ATOM 1564 C C . VAL A 1 197 ? -19.453 -20.625 -17.547 1 95.38 197 VAL A C 1
ATOM 1566 O O . VAL A 1 197 ? -19.812 -20.25 -16.422 1 95.38 197 VAL A O 1
ATOM 1569 N N . ASP A 1 198 ? -20.25 -21.312 -18.359 1 94.5 198 ASP A N 1
ATOM 1570 C CA . ASP A 1 198 ? -21.609 -21.656 -17.953 1 94.5 198 ASP A CA 1
ATOM 1571 C C . ASP A 1 198 ? -21.609 -22.516 -16.688 1 94.5 198 ASP A C 1
ATOM 1573 O O . ASP A 1 198 ? -22.391 -22.281 -15.781 1 94.5 198 ASP A O 1
ATOM 1577 N N . LYS A 1 199 ? -20.75 -23.438 -16.719 1 94.62 199 LYS A N 1
ATOM 1578 C CA . LYS A 1 199 ? -20.641 -24.344 -15.578 1 94.62 199 LYS A CA 1
ATOM 1579 C C . LYS A 1 199 ? -20.25 -23.578 -14.312 1 94.62 199 LYS A C 1
ATOM 1581 O O . LYS A 1 199 ? -20.781 -23.844 -13.234 1 94.62 199 LYS A O 1
ATOM 1586 N N . LEU A 1 200 ? -19.312 -22.688 -14.477 1 94.38 200 LEU A N 1
ATOM 1587 C CA . LEU A 1 200 ? -18.859 -21.906 -13.328 1 94.38 200 LEU A CA 1
ATOM 1588 C C . LEU A 1 200 ? -19.969 -21.016 -12.805 1 94.38 200 LEU A C 1
ATOM 1590 O O . LEU A 1 200 ? -20.141 -20.859 -11.594 1 94.38 200 LEU A O 1
ATOM 1594 N N . GLU A 1 201 ? -20.688 -20.375 -13.695 1 92.75 201 GLU A N 1
ATOM 1595 C CA . GLU A 1 201 ? -21.797 -19.516 -13.289 1 92.75 201 GLU A CA 1
ATOM 1596 C C . GLU A 1 201 ? -22.844 -20.312 -12.516 1 92.75 201 GLU A C 1
ATOM 1598 O O . GLU A 1 201 ? -23.391 -19.812 -11.531 1 92.75 201 GLU A O 1
ATOM 1603 N N . LEU A 1 202 ? -23.094 -21.484 -12.961 1 91.62 202 LEU A N 1
ATOM 1604 C CA . LEU A 1 202 ? -24.047 -22.344 -12.281 1 91.62 202 LEU A CA 1
ATOM 1605 C C . LEU A 1 202 ? -23.531 -22.734 -10.891 1 91.62 202 LEU A C 1
ATOM 1607 O O . LEU A 1 202 ? -24.281 -22.672 -9.914 1 91.62 202 LEU A O 1
ATOM 1611 N N . LYS A 1 203 ? -22.328 -23.062 -10.891 1 91.44 203 LYS A N 1
ATOM 1612 C CA . LYS A 1 203 ? -21.719 -23.516 -9.641 1 91.44 203 LYS A CA 1
ATOM 1613 C C . LYS A 1 203 ? -21.672 -22.391 -8.617 1 91.44 203 LYS A C 1
ATOM 1615 O O . LYS A 1 203 ? -21.906 -22.609 -7.43 1 91.44 203 LYS A O 1
ATOM 1620 N N . LEU A 1 204 ? -21.391 -21.188 -9.047 1 90.56 204 LEU A N 1
ATOM 1621 C CA . LEU A 1 204 ? -21.172 -20.062 -8.141 1 90.56 204 LEU A CA 1
ATOM 1622 C C . LEU A 1 204 ? -22.453 -19.266 -7.945 1 90.56 204 LEU A C 1
ATOM 1624 O O . LEU A 1 204 ? -22.547 -18.469 -7.008 1 90.56 204 LEU A O 1
ATOM 1628 N N . GLY A 1 205 ? -23.406 -19.438 -8.781 1 87.81 205 GLY A N 1
ATOM 1629 C CA . GLY A 1 205 ? -24.672 -18.719 -8.68 1 87.81 205 GLY A CA 1
ATOM 1630 C C . GLY A 1 205 ? -24.562 -17.25 -9 1 87.81 205 GLY A C 1
ATOM 1631 O O . GLY A 1 205 ? -25.203 -16.422 -8.359 1 87.81 205 GLY A O 1
ATOM 1632 N N . ARG A 1 206 ? -23.609 -16.891 -9.836 1 85.56 206 ARG A N 1
ATOM 1633 C CA . ARG A 1 206 ? -23.5 -15.484 -10.219 1 85.56 206 ARG A CA 1
ATOM 1634 C C . ARG A 1 206 ? -23 -15.344 -11.656 1 85.56 206 ARG A C 1
ATOM 1636 O O . ARG A 1 206 ? -22.406 -16.281 -12.203 1 85.56 206 ARG A O 1
ATOM 1643 N N . THR A 1 207 ? -23.312 -14.25 -12.273 1 85.81 207 THR A N 1
ATOM 1644 C CA . THR A 1 207 ? -22.875 -13.969 -13.641 1 85.81 207 THR A CA 1
ATOM 1645 C C . THR A 1 207 ? -21.406 -13.578 -13.672 1 85.81 207 THR A C 1
ATOM 1647 O O . THR A 1 207 ? -20.969 -12.711 -12.914 1 85.81 207 THR A O 1
ATOM 1650 N N . LEU A 1 208 ? -20.688 -14.227 -14.578 1 89.19 208 LEU A N 1
ATOM 1651 C CA . LEU A 1 208 ? -19.25 -14.016 -14.617 1 89.19 208 LEU A CA 1
ATOM 1652 C C . LEU A 1 208 ? -18.828 -13.359 -15.93 1 89.19 208 LEU A C 1
ATOM 1654 O O . LEU A 1 208 ? -17.703 -12.867 -16.047 1 89.19 208 LEU A O 1
ATOM 1658 N N . ARG A 1 209 ? -19.719 -13.336 -16.891 1 86.56 209 ARG A N 1
ATOM 1659 C CA . ARG A 1 209 ? -19.422 -12.688 -18.172 1 86.56 209 ARG A CA 1
ATOM 1660 C C . ARG A 1 209 ? -19.641 -11.188 -18.078 1 86.56 209 ARG A C 1
ATOM 1662 O O . ARG A 1 209 ? -20.484 -10.719 -17.297 1 86.56 209 ARG A O 1
ATOM 1669 N N . PRO A 1 210 ? -18.859 -10.453 -18.875 1 78.88 210 PRO A N 1
ATOM 1670 C CA . PRO A 1 210 ? -19.078 -9 -18.859 1 78.88 210 PRO A CA 1
ATOM 1671 C C . PRO A 1 210 ? -20.469 -8.609 -19.359 1 78.88 210 PRO A C 1
ATOM 1673 O O . PRO A 1 210 ? -21 -9.242 -20.266 1 78.88 210 PRO A O 1
ATOM 1676 N N . ALA A 1 211 ? -21.078 -7.727 -18.516 1 68.25 211 ALA A N 1
ATOM 1677 C CA . ALA A 1 211 ? -22.391 -7.23 -18.953 1 68.25 211 ALA A CA 1
ATOM 1678 C C . ALA A 1 211 ? -22.25 -6.348 -20.188 1 68.25 211 ALA A C 1
ATOM 1680 O O . ALA A 1 211 ? -21.234 -5.66 -20.359 1 68.25 211 ALA A O 1
ATOM 1681 N N . LYS A 1 212 ? -22.891 -6.77 -21.281 1 54.69 212 LYS A N 1
ATOM 1682 C CA . LYS A 1 212 ? -22.906 -5.887 -22.453 1 54.69 212 LYS A CA 1
ATOM 1683 C C . LYS A 1 212 ? -23.219 -4.449 -22.031 1 54.69 212 LYS A C 1
ATOM 1685 O O . LYS A 1 212 ? -24.094 -4.207 -21.203 1 54.69 212 LYS A O 1
ATOM 1690 N N . ARG A 1 213 ? -22.312 -3.488 -21.938 1 54.28 213 ARG A N 1
ATOM 1691 C CA . ARG A 1 213 ? -22.5 -2.074 -21.625 1 54.28 213 ARG A CA 1
ATOM 1692 C C . ARG A 1 213 ? -23.75 -1.527 -22.312 1 54.28 213 ARG A C 1
ATOM 1694 O O . ARG A 1 213 ? -23.734 -1.252 -23.516 1 54.28 213 ARG A O 1
ATOM 1701 N N . GLY A 1 214 ? -24.719 -2.148 -22.547 1 44.09 214 GLY A N 1
ATOM 1702 C CA . GLY A 1 214 ? -25.797 -1.449 -23.234 1 44.09 214 GLY A CA 1
ATOM 1703 C C . GLY A 1 214 ? -26.484 -0.42 -22.375 1 44.09 214 GLY A C 1
ATOM 1704 O O . GLY A 1 214 ? -26.438 -0.504 -21.141 1 44.09 214 GLY A O 1
ATOM 1705 N N . ARG A 1 215 ? -26.797 0.82 -22.875 1 48.78 215 ARG A N 1
ATOM 1706 C CA . ARG A 1 215 ? -27.625 1.879 -22.328 1 48.78 215 ARG A CA 1
ATOM 1707 C C . ARG A 1 215 ? -28.906 1.311 -21.734 1 48.78 215 ARG A C 1
ATOM 1709 O O . ARG A 1 215 ? -29.578 0.489 -22.375 1 48.78 215 ARG A O 1
ATOM 1716 N N . LYS A 1 216 ? -28.953 1.499 -20.438 1 51.12 216 LYS A N 1
ATOM 1717 C CA . LYS A 1 216 ? -30.281 1.209 -19.906 1 51.12 216 LYS A CA 1
ATOM 1718 C C . LYS A 1 216 ? -31.375 1.694 -20.844 1 51.12 216 LYS A C 1
ATOM 1720 O O . LYS A 1 216 ? -31.328 2.824 -21.344 1 51.12 216 LYS A O 1
ATOM 1725 N N . PRO A 1 217 ? -32.094 0.781 -21.406 1 42.5 217 PRO A N 1
ATOM 1726 C CA . PRO A 1 217 ? -33.188 1.304 -22.25 1 42.5 217 PRO A CA 1
ATOM 1727 C C . PRO A 1 217 ? -34 2.383 -21.562 1 42.5 217 PRO A C 1
ATOM 1729 O O . PRO A 1 217 ? -34.281 2.273 -20.375 1 42.5 217 PRO A O 1
ATOM 1732 N N . ILE A 1 218 ? -33.75 3.652 -21.875 1 44.72 218 ILE A N 1
ATOM 1733 C CA . ILE A 1 218 ? -34.625 4.719 -21.375 1 44.72 218 ILE A CA 1
ATOM 1734 C C . ILE A 1 218 ? -36.094 4.305 -21.547 1 44.72 218 ILE A C 1
ATOM 1736 O O . ILE A 1 218 ? -36.562 4.062 -22.656 1 44.72 218 ILE A O 1
ATOM 1740 N N . GLN A 1 219 ? -36.531 3.477 -20.594 1 35 219 GLN A N 1
ATOM 1741 C CA . GLN A 1 219 ? -37.969 3.322 -20.641 1 35 219 GLN A CA 1
ATOM 1742 C C . GLN A 1 219 ? -38.656 4.68 -20.688 1 35 219 GLN A C 1
ATOM 1744 O O . GLN A 1 219 ? -38.469 5.512 -19.812 1 35 219 GLN A O 1
ATOM 1749 N N . VAL A 1 220 ? -38.906 5.195 -21.844 1 43 220 VAL A N 1
ATOM 1750 C CA . VAL A 1 220 ? -39.844 6.297 -22.078 1 43 220 VAL A CA 1
ATOM 1751 C C . VAL A 1 220 ? -41.188 5.992 -21.391 1 43 220 VAL A C 1
ATOM 1753 O O . VAL A 1 220 ? -41.844 5.012 -21.734 1 43 220 VAL A O 1
ATOM 1756 N N . GLY A 1 221 ? -41.062 6.039 -20 1 28.52 221 GLY A N 1
ATOM 1757 C CA . GLY A 1 221 ? -42.406 6.297 -19.484 1 28.52 221 GLY A CA 1
ATOM 1758 C C . GLY A 1 221 ? -42.875 7.711 -19.75 1 28.52 221 GLY A C 1
ATOM 1759 O O . GLY A 1 221 ? -42.062 8.609 -19.984 1 28.52 221 GLY A O 1
ATOM 1760 N N . MET B 1 1 ? -4.348 -8.305 15.141 1 44.97 1 MET B N 1
ATOM 1761 C CA . MET B 1 1 ? -5.285 -7.586 16 1 44.97 1 MET B CA 1
ATOM 1762 C C . MET B 1 1 ? -5.934 -6.43 15.242 1 44.97 1 MET B C 1
ATOM 1764 O O . MET B 1 1 ? -5.355 -5.906 14.289 1 44.97 1 MET B O 1
ATOM 1768 N N . ALA B 1 2 ? -7.242 -6.355 15.336 1 54.81 2 ALA B N 1
ATOM 1769 C CA . ALA B 1 2 ? -7.957 -5.254 14.695 1 54.81 2 ALA B CA 1
ATOM 1770 C C . ALA B 1 2 ? -7.355 -3.908 15.094 1 54.81 2 ALA B C 1
ATOM 1772 O O . ALA B 1 2 ? -7.004 -3.697 16.25 1 54.81 2 ALA B O 1
ATOM 1773 N N . ARG B 1 3 ? -6.902 -3.125 14.117 1 60.34 3 ARG B N 1
ATOM 1774 C CA . ARG B 1 3 ? -6.375 -1.799 14.422 1 60.34 3 ARG B CA 1
ATOM 1775 C C . ARG B 1 3 ? -7.367 -0.998 15.266 1 60.34 3 ARG B C 1
ATOM 1777 O O . ARG B 1 3 ? -8.578 -1.072 15.047 1 60.34 3 ARG B O 1
ATOM 1784 N N . LEU B 1 4 ? -6.859 -0.426 16.297 1 65.75 4 LEU B N 1
ATOM 1785 C CA . LEU B 1 4 ? -7.68 0.458 17.109 1 65.75 4 LEU B CA 1
ATOM 1786 C C . LEU B 1 4 ? -8.273 1.583 16.281 1 65.75 4 LEU B C 1
ATOM 1788 O O . LEU B 1 4 ? -7.594 2.154 15.422 1 65.75 4 LEU B O 1
ATOM 1792 N N . ALA B 1 5 ? -9.562 1.724 16.484 1 79.62 5 ALA B N 1
ATOM 1793 C CA . ALA B 1 5 ? -10.242 2.812 15.781 1 79.62 5 ALA B CA 1
ATOM 1794 C C . ALA B 1 5 ? -9.594 4.156 16.094 1 79.62 5 ALA B C 1
ATOM 1796 O O . ALA B 1 5 ? -9.242 4.426 17.25 1 79.62 5 ALA B O 1
ATOM 1797 N N . ARG B 1 6 ? -9.336 4.949 15.18 1 87.12 6 ARG B N 1
ATOM 1798 C CA . ARG B 1 6 ? -8.758 6.277 15.328 1 87.12 6 ARG B CA 1
ATOM 1799 C C . ARG B 1 6 ? -9.578 7.129 16.297 1 87.12 6 ARG B C 1
ATOM 1801 O O . ARG B 1 6 ? -10.812 7.109 16.25 1 87.12 6 ARG B O 1
ATOM 1808 N N . VAL B 1 7 ? -8.961 7.816 17.156 1 93.75 7 VAL B N 1
ATOM 1809 C CA . VAL B 1 7 ? -9.617 8.766 18.047 1 93.75 7 VAL B CA 1
ATOM 1810 C C . VAL B 1 7 ? -9.797 10.102 17.344 1 93.75 7 VAL B C 1
ATOM 1812 O O . VAL B 1 7 ? -8.828 10.82 17.094 1 93.75 7 VAL B O 1
ATOM 1815 N N . VAL B 1 8 ? -10.977 10.43 17 1 96.56 8 VAL B N 1
ATOM 1816 C CA . VAL B 1 8 ? -11.289 11.711 16.375 1 96.56 8 VAL B CA 1
ATOM 1817 C C . VAL B 1 8 ? -12.312 12.461 17.234 1 96.56 8 VAL B C 1
ATOM 1819 O O . VAL B 1 8 ? -13.391 11.938 17.531 1 96.56 8 VAL B O 1
ATOM 1822 N N . VAL B 1 9 ? -11.984 13.656 17.625 1 96.88 9 VAL B N 1
ATOM 1823 C CA . VAL B 1 9 ? -12.844 14.453 18.5 1 96.88 9 VAL B CA 1
ATOM 1824 C C . VAL B 1 9 ? -13.203 15.766 17.797 1 96.88 9 VAL B C 1
ATOM 1826 O O . VAL B 1 9 ? -12.344 16.625 17.594 1 96.88 9 VAL B O 1
ATOM 1829 N N . PRO B 1 10 ? -14.461 15.93 17.5 1 97.44 10 PRO B N 1
ATOM 1830 C CA . PRO B 1 10 ? -14.891 17.172 16.859 1 97.44 10 PRO B CA 1
ATOM 1831 C C . PRO B 1 10 ? -14.508 18.422 17.641 1 97.44 10 PRO B C 1
ATOM 1833 O O . PRO B 1 10 ? -14.656 18.438 18.875 1 97.44 10 PRO B O 1
ATOM 1836 N N . GLY B 1 11 ? -13.977 19.406 16.922 1 97.38 11 GLY B N 1
ATOM 1837 C CA . GLY B 1 11 ? -13.672 20.688 17.531 1 97.38 11 GLY B CA 1
ATOM 1838 C C . GLY B 1 11 ? -12.32 20.719 18.219 1 97.38 11 GLY B C 1
ATOM 1839 O O . GLY B 1 11 ? -11.883 21.766 18.703 1 97.38 11 GLY B O 1
ATOM 1840 N N . VAL B 1 12 ? -11.664 19.578 18.312 1 97.88 12 VAL B N 1
ATOM 1841 C CA . VAL B 1 12 ? -10.375 19.469 18.984 1 97.88 12 VAL B CA 1
ATOM 1842 C C . VAL B 1 12 ? -9.258 19.391 17.938 1 97.88 12 VAL B C 1
ATOM 1844 O O . VAL B 1 12 ? -9.391 18.672 16.938 1 97.88 12 VAL B O 1
ATOM 1847 N N . PRO B 1 13 ? -8.164 20.109 18.141 1 98.69 13 PRO B N 1
ATOM 1848 C CA . PRO B 1 13 ? -7.059 20.016 17.188 1 98.69 13 PRO B CA 1
ATOM 1849 C C . PRO B 1 13 ? -6.379 18.641 17.203 1 98.69 13 PRO B C 1
ATOM 1851 O O . PRO B 1 13 ? -6.16 18.078 18.266 1 98.69 13 PRO B O 1
ATOM 1854 N N . HIS B 1 14 ? -6.137 18.125 16.031 1 98.81 14 HIS B N 1
ATOM 1855 C CA . HIS B 1 14 ? -5.418 16.875 15.828 1 98.81 14 HIS B CA 1
ATOM 1856 C C . HIS B 1 14 ? -4.094 17.109 15.109 1 98.81 14 HIS B C 1
ATOM 1858 O O . HIS B 1 14 ? -4.043 17.859 14.125 1 98.81 14 HIS B O 1
ATOM 1864 N N . HIS B 1 15 ? -3.021 16.547 15.617 1 98.81 15 HIS B N 1
ATOM 1865 C CA . HIS B 1 15 ? -1.792 16.453 14.836 1 98.81 15 HIS B CA 1
ATOM 1866 C C . HIS B 1 15 ? -1.857 15.289 13.852 1 98.81 15 HIS B C 1
ATOM 1868 O O . HIS B 1 15 ? -1.995 14.133 14.25 1 98.81 15 HIS B O 1
ATOM 1874 N N . VAL B 1 16 ? -1.767 15.578 12.578 1 98.81 16 VAL B N 1
ATOM 1875 C CA . VAL B 1 16 ? -1.912 14.609 11.5 1 98.81 16 VAL B CA 1
ATOM 1876 C C . VAL B 1 16 ? -0.602 14.492 10.727 1 98.81 16 VAL B C 1
ATOM 1878 O O . VAL B 1 16 ? 0.005 15.508 10.367 1 98.81 16 VAL B O 1
ATOM 1881 N N . THR B 1 17 ? -0.2 13.305 10.5 1 98.38 17 THR B N 1
ATOM 1882 C CA . THR B 1 17 ? 1.006 13.062 9.719 1 98.38 17 THR B CA 1
ATOM 1883 C C . THR B 1 17 ? 0.775 11.945 8.703 1 98.38 17 THR B C 1
ATOM 1885 O O . THR B 1 17 ? -0.067 11.07 8.914 1 98.38 17 THR B O 1
ATOM 1888 N N . GLN B 1 18 ? 1.364 12.047 7.613 1 98.19 18 GLN B N 1
ATOM 1889 C CA . GLN B 1 18 ? 1.394 11.023 6.578 1 98.19 18 GLN B CA 1
ATOM 1890 C C . GLN B 1 18 ? 2.777 10.922 5.945 1 98.19 18 GLN B C 1
ATOM 1892 O O . GLN B 1 18 ? 3.377 11.938 5.582 1 98.19 18 GLN B O 1
ATOM 1897 N N . ARG B 1 19 ? 3.242 9.727 5.82 1 98.19 19 ARG B N 1
ATOM 1898 C CA . ARG B 1 19 ? 4.582 9.492 5.293 1 98.19 19 ARG B CA 1
ATOM 1899 C C . ARG B 1 19 ? 4.531 8.711 3.986 1 98.19 19 ARG B C 1
ATOM 1901 O O . ARG B 1 19 ? 3.66 7.859 3.801 1 98.19 19 ARG B O 1
ATOM 1908 N N . GLY B 1 20 ? 5.453 8.992 3.105 1 98.56 20 GLY B N 1
ATOM 1909 C CA . GLY B 1 20 ? 5.582 8.211 1.888 1 98.56 20 GLY B CA 1
ATOM 1910 C C . GLY B 1 20 ? 5.945 6.762 2.146 1 98.56 20 GLY B C 1
ATOM 1911 O O . GLY B 1 20 ? 6.652 6.453 3.107 1 98.56 20 GLY B O 1
ATOM 1912 N N . ASN B 1 21 ? 5.469 5.91 1.289 1 98.25 21 ASN B N 1
ATOM 1913 C CA . ASN B 1 21 ? 5.809 4.496 1.381 1 98.25 21 ASN B CA 1
ATOM 1914 C C . ASN B 1 21 ? 7.32 4.281 1.4 1 98.25 21 ASN B C 1
ATOM 1916 O O . ASN B 1 21 ? 8.047 4.855 0.584 1 98.25 21 ASN B O 1
ATOM 1920 N N . ARG B 1 22 ? 7.859 3.535 2.398 1 96.56 22 ARG B N 1
ATOM 1921 C CA . ARG B 1 22 ? 9.281 3.229 2.539 1 96.56 22 ARG B CA 1
ATOM 1922 C C . ARG B 1 22 ? 10.102 4.5 2.725 1 96.56 22 ARG B C 1
ATOM 1924 O O . ARG B 1 22 ? 11.25 4.578 2.283 1 96.56 22 ARG B O 1
ATOM 1931 N N . ARG B 1 23 ? 9.445 5.566 3.139 1 96.44 23 ARG B N 1
ATOM 1932 C CA . ARG B 1 23 ? 10.047 6.871 3.395 1 96.44 23 ARG B CA 1
ATOM 1933 C C . ARG B 1 23 ? 10.492 7.535 2.096 1 96.44 23 ARG B C 1
ATOM 1935 O O . ARG B 1 23 ? 11.352 8.414 2.105 1 96.44 23 ARG B O 1
ATOM 1942 N N . GLN B 1 24 ? 9.93 7.043 1.039 1 97.44 24 GLN B N 1
ATOM 1943 C CA . GLN B 1 24 ? 10.242 7.621 -0.263 1 97.44 24 GLN B CA 1
ATOM 1944 C C . GLN B 1 24 ? 9.547 8.961 -0.451 1 97.44 24 GLN B C 1
ATOM 1946 O O . GLN B 1 24 ? 8.547 9.242 0.211 1 97.44 24 GLN B O 1
ATOM 1951 N N . ASP B 1 25 ? 10.062 9.727 -1.357 1 98.25 25 ASP B N 1
ATOM 1952 C CA . ASP B 1 25 ? 9.508 11.047 -1.638 1 98.25 25 ASP B CA 1
ATOM 1953 C C . ASP B 1 25 ? 8.062 10.945 -2.125 1 98.25 25 ASP B C 1
ATOM 1955 O O . ASP B 1 25 ? 7.699 9.977 -2.803 1 98.25 25 ASP B O 1
ATOM 1959 N N . THR B 1 26 ? 7.316 11.984 -1.749 1 98.56 26 THR B N 1
ATOM 1960 C CA . THR B 1 26 ? 5.938 12.078 -2.215 1 98.56 26 THR B CA 1
ATOM 1961 C C . THR B 1 26 ? 5.738 13.328 -3.064 1 98.56 26 THR B C 1
ATOM 1963 O O . THR B 1 26 ? 4.723 13.469 -3.752 1 98.56 26 THR B O 1
ATOM 1966 N N . PHE B 1 27 ? 6.652 14.289 -2.941 1 98.81 27 PHE B N 1
ATOM 1967 C CA . PHE B 1 27 ? 6.684 15.492 -3.764 1 98.81 27 PHE B CA 1
ATOM 1968 C C . PHE B 1 27 ? 7.941 15.531 -4.625 1 98.81 27 PHE B C 1
ATOM 1970 O O . PHE B 1 27 ? 9.047 15.312 -4.125 1 98.81 27 PHE B O 1
ATOM 1977 N N . PHE B 1 28 ? 7.766 15.883 -5.949 1 98.5 28 PHE B N 1
ATOM 1978 C CA . PHE B 1 28 ? 8.875 15.719 -6.879 1 98.5 28 PHE B CA 1
ATOM 1979 C C . PHE B 1 28 ? 9.188 17.031 -7.586 1 98.5 28 PHE B C 1
ATOM 1981 O O . PHE B 1 28 ? 10.258 17.188 -8.18 1 98.5 28 PHE B O 1
ATOM 1988 N N . CYS B 1 29 ? 8.266 17.953 -7.562 1 98.31 29 CYS B N 1
ATOM 1989 C CA . CYS B 1 29 ? 8.406 19.281 -8.125 1 98.31 29 CYS B CA 1
ATOM 1990 C C . CYS B 1 29 ? 7.449 20.266 -7.453 1 98.31 29 CYS B C 1
ATOM 1992 O O . CYS B 1 29 ? 6.598 19.859 -6.664 1 98.31 29 CYS B O 1
ATOM 1994 N N . ASP B 1 30 ? 7.57 21.5 -7.699 1 98.31 30 ASP B N 1
ATOM 1995 C CA . ASP B 1 30 ? 6.75 22.531 -7.078 1 98.31 30 ASP B CA 1
ATOM 1996 C C . ASP B 1 30 ? 5.273 22.344 -7.414 1 98.31 30 ASP B C 1
ATOM 1998 O O . ASP B 1 30 ? 4.402 22.594 -6.578 1 98.31 30 ASP B O 1
ATOM 2002 N N . GLU B 1 31 ? 5.039 21.906 -8.578 1 98.38 31 GLU B N 1
ATOM 2003 C CA . GLU B 1 31 ? 3.662 21.688 -9 1 98.38 31 GLU B CA 1
ATOM 2004 C C . GLU B 1 31 ? 2.975 20.641 -8.117 1 98.38 31 GLU B C 1
ATOM 2006 O O . GLU B 1 31 ? 1.773 20.75 -7.855 1 98.38 31 GLU B O 1
ATOM 2011 N N . ASP B 1 32 ? 3.723 19.625 -7.715 1 98.75 32 ASP B N 1
ATOM 2012 C CA . ASP B 1 32 ? 3.162 18.609 -6.828 1 98.75 32 ASP B CA 1
ATOM 2013 C C . ASP B 1 32 ? 2.666 19.219 -5.527 1 98.75 32 ASP B C 1
ATOM 2015 O O . ASP B 1 32 ? 1.57 18.906 -5.059 1 98.75 32 ASP B O 1
ATOM 2019 N N . TYR B 1 33 ? 3.49 20.125 -4.988 1 98.81 33 TYR B N 1
ATOM 2020 C CA . TYR B 1 33 ? 3.121 20.797 -3.75 1 98.81 33 TYR B CA 1
ATOM 2021 C C . TYR B 1 33 ? 1.857 21.625 -3.938 1 98.81 33 TYR B C 1
ATOM 2023 O O . TYR B 1 33 ? 0.973 21.625 -3.08 1 98.81 33 TYR B O 1
ATOM 2031 N N . GLU B 1 34 ? 1.781 22.281 -5.004 1 98.75 34 GLU B N 1
ATOM 2032 C CA . GLU B 1 34 ? 0.627 23.125 -5.309 1 98.75 34 GLU B CA 1
ATOM 2033 C C . GLU B 1 34 ? -0.642 22.297 -5.453 1 98.75 34 GLU B C 1
ATOM 2035 O O . GLU B 1 34 ? -1.694 22.656 -4.926 1 98.75 34 GLU B O 1
ATOM 2040 N N . VAL B 1 35 ? -0.546 21.203 -6.195 1 98.81 35 VAL B N 1
ATOM 2041 C CA . VAL B 1 35 ? -1.684 20.312 -6.398 1 98.81 35 VAL B CA 1
ATOM 2042 C C . VAL B 1 35 ? -2.143 19.734 -5.062 1 98.81 35 VAL B C 1
ATOM 2044 O O . VAL B 1 35 ? -3.342 19.703 -4.773 1 98.81 35 VAL B O 1
ATOM 2047 N N . TYR B 1 36 ? -1.181 19.328 -4.258 1 98.88 36 TYR B N 1
ATOM 2048 C CA . TYR B 1 36 ? -1.513 18.781 -2.945 1 98.88 36 TYR B CA 1
ATOM 2049 C C . TYR B 1 36 ? -2.264 19.797 -2.102 1 98.88 36 TYR B C 1
ATOM 2051 O O . TYR B 1 36 ? -3.295 19.484 -1.504 1 98.88 36 TYR B O 1
ATOM 2059 N N . LYS B 1 37 ? -1.761 20.984 -2.047 1 98.88 37 LYS B N 1
ATOM 2060 C CA . LYS B 1 37 ? -2.381 22.062 -1.265 1 98.88 37 LYS B CA 1
ATOM 2061 C C . LYS B 1 37 ? -3.811 22.312 -1.729 1 98.88 37 LYS B C 1
ATOM 2063 O O . LYS B 1 37 ? -4.715 22.484 -0.909 1 98.88 37 LYS B O 1
ATOM 2068 N N . ALA B 1 38 ? -3.957 22.375 -2.982 1 98.88 38 ALA B N 1
ATOM 2069 C CA . ALA B 1 38 ? -5.277 22.641 -3.551 1 98.88 38 ALA B CA 1
ATOM 2070 C C . ALA B 1 38 ? -6.258 21.516 -3.207 1 98.88 38 ALA B C 1
ATOM 2072 O O . ALA B 1 38 ? -7.398 21.781 -2.824 1 98.88 38 ALA B O 1
ATOM 2073 N N . LEU B 1 39 ? -5.82 20.266 -3.375 1 98.88 39 LEU B N 1
ATOM 2074 C CA . LEU B 1 39 ? -6.656 19.125 -3.057 1 98.88 39 LEU B CA 1
ATOM 2075 C C . LEU B 1 39 ? -7.031 19.109 -1.579 1 98.88 39 LEU B C 1
ATOM 2077 O O . LEU B 1 39 ? -8.195 18.891 -1.23 1 98.88 39 LEU B O 1
ATOM 2081 N N . MET B 1 40 ? -6.031 19.391 -0.741 1 98.94 40 MET B N 1
ATOM 2082 C CA . MET B 1 40 ? -6.27 19.406 0.7 1 98.94 40 MET B CA 1
ATOM 2083 C C . MET B 1 40 ? -7.238 20.516 1.089 1 98.94 40 MET B C 1
ATOM 2085 O O . MET B 1 40 ? -8.148 20.297 1.891 1 98.94 40 MET B O 1
ATOM 2089 N N . ALA B 1 41 ? -7.027 21.672 0.526 1 98.88 41 ALA B N 1
ATOM 2090 C CA . ALA B 1 41 ? -7.926 22.797 0.787 1 98.88 41 ALA B CA 1
ATOM 2091 C C . ALA B 1 41 ? -9.359 22.453 0.375 1 98.88 41 ALA B C 1
ATOM 2093 O O . ALA B 1 41 ? -10.305 22.703 1.127 1 98.88 41 ALA B O 1
ATOM 2094 N N . GLU B 1 42 ? -9.508 21.906 -0.779 1 98.81 42 GLU B N 1
ATOM 2095 C CA . GLU B 1 42 ? -10.812 21.547 -1.32 1 98.81 42 GLU B CA 1
ATOM 2096 C C . GLU B 1 42 ? -11.539 20.562 -0.412 1 98.81 42 GLU B C 1
ATOM 2098 O O . GLU B 1 42 ? -12.688 20.797 -0.025 1 98.81 42 GLU B O 1
ATOM 2103 N N . TRP B 1 43 ? -10.875 19.547 -0.05 1 98.81 43 TRP B N 1
ATOM 2104 C CA . TRP B 1 43 ? -11.547 18.484 0.675 1 98.81 43 TRP B CA 1
ATOM 2105 C C . TRP B 1 43 ? -11.719 18.844 2.145 1 98.81 43 TRP B C 1
ATOM 2107 O O . TRP B 1 43 ? -12.703 18.438 2.775 1 98.81 43 TRP B O 1
ATOM 2117 N N . CYS B 1 44 ? -10.781 19.609 2.699 1 98.88 44 CYS B N 1
ATOM 2118 C CA . CYS B 1 44 ? -11.016 20.125 4.043 1 98.88 44 CYS B CA 1
ATOM 2119 C C .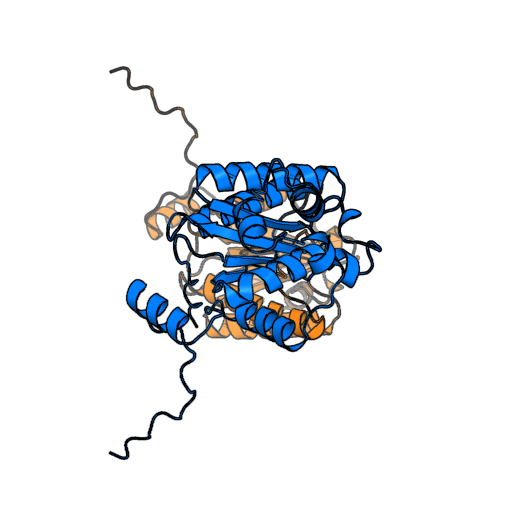 CYS B 1 44 ? -12.266 21 4.082 1 98.88 44 CYS B C 1
ATOM 2121 O O . CYS B 1 44 ? -13.078 20.875 4.996 1 98.88 44 CYS B O 1
ATOM 2123 N N . ALA B 1 45 ? -12.398 21.828 3.129 1 98.62 45 ALA B N 1
ATOM 2124 C CA . ALA B 1 45 ? -13.578 22.688 3.051 1 98.62 45 ALA B CA 1
ATOM 2125 C C . ALA B 1 45 ? -14.852 21.859 2.902 1 98.62 45 ALA B C 1
ATOM 2127 O O . ALA B 1 45 ? -15.836 22.078 3.607 1 98.62 45 ALA B O 1
ATOM 2128 N N . LYS B 1 46 ? -14.844 20.859 2.033 1 98.62 46 LYS B N 1
ATOM 2129 C CA . LYS B 1 46 ? -16 20.031 1.753 1 98.62 46 LYS B CA 1
ATOM 2130 C C . LYS B 1 46 ? -16.422 19.234 2.988 1 98.62 46 LYS B C 1
ATOM 2132 O O . LYS B 1 46 ? -17.609 18.984 3.199 1 98.62 46 LYS B O 1
ATOM 2137 N N . CYS B 1 47 ? -15.438 18.906 3.824 1 98.69 47 CYS B N 1
ATOM 2138 C CA . CYS B 1 47 ? -15.719 17.969 4.91 1 98.69 47 CYS B CA 1
ATOM 2139 C C . CYS B 1 47 ? -15.742 18.688 6.254 1 98.69 47 CYS B C 1
ATOM 2141 O O . CYS B 1 47 ? -15.867 18.047 7.301 1 98.69 47 CYS B O 1
ATOM 2143 N N . GLY B 1 48 ? -15.602 19.953 6.273 1 98.56 48 GLY B N 1
ATOM 2144 C CA . GLY B 1 48 ? -15.648 20.703 7.512 1 98.56 48 GLY B CA 1
ATOM 2145 C C . GLY B 1 48 ? -14.438 20.484 8.398 1 98.56 48 GLY B C 1
ATOM 2146 O O . GLY B 1 48 ? -14.578 20.188 9.586 1 98.56 48 GLY B O 1
ATOM 2147 N N . VAL B 1 49 ? -13.289 20.641 7.879 1 98.88 49 VAL B N 1
ATOM 2148 C CA . VAL B 1 49 ? -12.039 20.547 8.617 1 98.88 49 VAL B CA 1
ATOM 2149 C C . VAL B 1 49 ? -11.289 21.875 8.523 1 98.88 49 VAL B C 1
ATOM 2151 O O . VAL B 1 49 ? -11.117 22.422 7.434 1 98.88 49 VAL B O 1
ATOM 2154 N N . GLN B 1 50 ? -10.875 22.406 9.617 1 98.88 50 GLN B N 1
ATOM 2155 C CA . GLN B 1 50 ? -10.016 23.578 9.617 1 98.88 50 GLN B CA 1
ATOM 2156 C C . GLN B 1 50 ? -8.547 23.188 9.695 1 98.88 50 GLN B C 1
ATOM 2158 O O . GLN B 1 50 ? -8.18 22.266 10.43 1 98.88 50 GLN B O 1
ATOM 2163 N N . VAL B 1 51 ? -7.762 23.906 8.945 1 98.94 51 VAL B N 1
ATOM 2164 C CA . VAL B 1 51 ? -6.316 23.734 9 1 98.94 51 VAL B CA 1
ATOM 2165 C C . VAL B 1 51 ? -5.684 24.875 9.797 1 98.94 51 VAL B C 1
ATOM 2167 O O . VAL B 1 51 ? -5.77 26.031 9.398 1 98.94 51 VAL B O 1
ATOM 2170 N N . TRP B 1 52 ? -5.008 24.484 10.867 1 98.94 52 TRP B N 1
ATOM 2171 C CA . TRP B 1 52 ? -4.426 25.516 11.734 1 98.94 52 TRP B CA 1
ATOM 2172 C C . TRP B 1 52 ? -2.922 25.625 11.508 1 98.94 52 TRP B C 1
ATOM 2174 O O . TRP B 1 52 ? -2.324 26.672 11.773 1 98.94 52 TRP B O 1
ATOM 2184 N N . ALA B 1 53 ? -2.293 24.609 11.016 1 98.94 53 ALA B N 1
ATOM 2185 C CA . ALA B 1 53 ? -0.888 24.609 10.617 1 98.94 53 ALA B CA 1
ATOM 2186 C C . ALA B 1 53 ? -0.59 23.469 9.648 1 98.94 53 ALA B C 1
ATOM 2188 O O . ALA B 1 53 ? -1.278 22.438 9.648 1 98.94 53 ALA B O 1
ATOM 2189 N N . TYR B 1 54 ? 0.407 23.656 8.812 1 98.94 54 TYR B N 1
ATOM 2190 C CA . TYR B 1 54 ? 0.85 22.578 7.934 1 98.94 54 TYR B CA 1
ATOM 2191 C C . TYR B 1 54 ? 2.311 22.766 7.539 1 98.94 54 TYR B C 1
ATOM 2193 O O . TYR B 1 54 ? 2.832 23.875 7.566 1 98.94 54 TYR B O 1
ATOM 2201 N N . CYS B 1 55 ? 2.932 21.75 7.246 1 98.94 55 CYS B N 1
ATOM 2202 C CA . CYS B 1 55 ? 4.25 21.688 6.625 1 98.94 55 CYS B CA 1
ATOM 2203 C C . CYS B 1 55 ? 4.363 20.469 5.707 1 98.94 55 CYS B C 1
ATOM 2205 O O . CYS B 1 55 ? 4.145 19.344 6.137 1 98.94 55 CYS B O 1
ATOM 2207 N N . LEU B 1 56 ? 4.609 20.75 4.43 1 98.94 56 LEU B N 1
ATOM 2208 C CA . LEU B 1 56 ? 4.781 19.688 3.432 1 98.94 56 LEU B CA 1
ATOM 2209 C C . LEU B 1 56 ? 6.262 19.422 3.184 1 98.94 56 LEU B C 1
ATOM 2211 O O . LEU B 1 56 ? 6.926 20.172 2.469 1 98.94 56 LEU B O 1
ATOM 2215 N N . MET B 1 57 ? 6.75 18.406 3.797 1 98.88 57 MET B N 1
ATOM 2216 C CA . MET B 1 57 ? 8.125 17.953 3.592 1 98.88 57 MET B CA 1
ATOM 2217 C C . MET B 1 57 ? 8.242 17.109 2.326 1 98.88 57 MET B C 1
ATOM 2219 O O . MET B 1 57 ? 7.238 16.656 1.783 1 98.88 57 MET B O 1
ATOM 2223 N N . PRO B 1 58 ? 9.375 16.844 1.852 1 98.69 58 PRO B N 1
ATOM 2224 C CA . PRO B 1 58 ? 9.531 16.094 0.603 1 98.69 58 PRO B CA 1
ATOM 2225 C C . PRO B 1 58 ? 8.906 14.695 0.668 1 98.69 58 PRO B C 1
ATOM 2227 O O . PRO B 1 58 ? 8.336 14.219 -0.32 1 98.69 58 PRO B O 1
ATOM 2230 N N . ASN B 1 59 ? 8.969 14.023 1.859 1 98.38 59 ASN B N 1
ATOM 2231 C CA . ASN B 1 59 ? 8.508 12.641 1.898 1 98.38 59 ASN B CA 1
ATOM 2232 C C . ASN B 1 59 ? 7.453 12.43 2.984 1 98.38 59 ASN B C 1
ATOM 2234 O O . ASN B 1 59 ? 7.117 11.297 3.314 1 98.38 59 ASN B O 1
ATOM 2238 N N . HIS B 1 60 ? 6.984 13.469 3.627 1 98.62 60 HIS B N 1
ATOM 2239 C CA . HIS B 1 60 ? 5.918 13.398 4.621 1 98.62 60 HIS B CA 1
ATOM 2240 C C . HIS B 1 60 ? 5.234 14.75 4.797 1 98.62 60 HIS B C 1
ATOM 2242 O O . HIS B 1 60 ? 5.742 15.773 4.332 1 98.62 60 HIS B O 1
ATOM 2248 N N . VAL B 1 61 ? 4.121 14.695 5.445 1 98.81 61 VAL B N 1
ATOM 2249 C CA . VAL B 1 61 ? 3.387 15.93 5.719 1 98.81 61 VAL B CA 1
ATOM 2250 C C . VAL B 1 61 ? 3.014 15.984 7.199 1 98.81 61 VAL B C 1
ATOM 2252 O O . VAL B 1 61 ? 2.764 14.953 7.824 1 98.81 61 VAL B O 1
ATOM 2255 N N . HIS B 1 62 ? 3.004 17.172 7.719 1 98.81 62 HIS B N 1
ATOM 2256 C CA . HIS B 1 62 ? 2.502 17.5 9.047 1 98.81 62 HIS B CA 1
ATOM 2257 C C . HIS B 1 62 ? 1.391 18.531 8.977 1 98.81 62 HIS B C 1
ATOM 2259 O O . HIS B 1 62 ? 1.539 19.562 8.312 1 98.81 62 HIS B O 1
ATOM 2265 N N . MET B 1 63 ? 0.319 18.25 9.719 1 98.88 63 MET B N 1
ATOM 2266 C CA . MET B 1 63 ? -0.768 19.234 9.773 1 98.88 63 MET B CA 1
ATOM 2267 C C . MET B 1 63 ? -1.425 19.234 11.148 1 98.88 63 MET B C 1
ATOM 2269 O O . MET B 1 63 ? -1.402 18.219 11.852 1 98.88 63 MET B O 1
ATOM 2273 N N . ILE B 1 64 ? -1.922 20.344 11.516 1 98.94 64 ILE B N 1
ATOM 2274 C CA . ILE B 1 64 ? -2.848 20.453 12.633 1 98.94 64 ILE B CA 1
ATOM 2275 C C . ILE B 1 64 ? -4.25 20.766 12.117 1 98.94 64 ILE B C 1
ATOM 2277 O O . ILE B 1 64 ? -4.496 21.828 11.555 1 98.94 64 ILE B O 1
ATOM 2281 N N . LEU B 1 65 ? -5.148 19.781 12.312 1 98.94 65 LEU B N 1
ATOM 2282 C CA . LEU B 1 65 ? -6.488 19.844 11.734 1 98.94 65 LEU B CA 1
ATOM 2283 C C . LEU B 1 65 ? -7.551 19.781 12.828 1 98.94 65 LEU B C 1
ATOM 2285 O O . LEU B 1 65 ? -7.383 19.094 13.828 1 98.94 65 LEU B O 1
ATOM 2289 N N . VAL B 1 66 ? -8.625 20.5 12.617 1 98.88 66 VAL B N 1
ATOM 2290 C CA . VAL B 1 66 ? -9.766 20.5 13.539 1 98.88 66 VAL B CA 1
ATOM 2291 C C . VAL B 1 66 ? -11.016 20.031 12.812 1 98.88 66 VAL B C 1
ATOM 2293 O O . VAL B 1 66 ? -11.602 20.766 12.016 1 98.88 66 VAL B O 1
ATOM 2296 N N . PRO B 1 67 ? -11.414 18.828 13.102 1 98.69 67 PRO B N 1
ATOM 2297 C CA . PRO B 1 67 ? -12.578 18.266 12.414 1 98.69 67 PRO B CA 1
ATOM 2298 C C . PRO B 1 67 ? -13.898 18.766 13 1 98.69 67 PRO B C 1
ATOM 2300 O O . PRO B 1 67 ? -14.016 18.938 14.211 1 98.69 67 PRO B O 1
ATOM 2303 N N . LYS B 1 68 ? -14.852 18.938 12.125 1 98.5 68 LYS B N 1
ATOM 2304 C CA . LYS B 1 68 ? -16.203 19.312 12.539 1 98.5 68 LYS B CA 1
ATOM 2305 C C . LYS B 1 68 ? -16.969 18.109 13.078 1 98.5 68 LYS B C 1
ATOM 2307 O O . LYS B 1 68 ? -17.797 18.25 13.977 1 98.5 68 LYS B O 1
ATOM 2312 N N . THR B 1 69 ? -16.75 16.953 12.5 1 97.88 69 THR B N 1
ATOM 2313 C CA . THR B 1 69 ? -17.438 15.734 12.898 1 97.88 69 THR B CA 1
ATOM 2314 C C . THR B 1 69 ? -16.422 14.602 13.109 1 97.88 69 THR B C 1
ATOM 2316 O O . THR B 1 69 ? -15.242 14.758 12.82 1 97.88 69 THR B O 1
ATOM 2319 N N . ALA B 1 70 ? -16.922 13.508 13.547 1 96.06 70 ALA B N 1
ATOM 2320 C CA . ALA B 1 70 ? -16.078 12.352 13.844 1 96.06 70 ALA B CA 1
ATOM 2321 C C . ALA B 1 70 ? -15.547 11.711 12.562 1 96.06 70 ALA B C 1
ATOM 2323 O O . ALA B 1 70 ? -14.57 10.961 12.594 1 96.06 70 ALA B O 1
ATOM 2324 N N . THR B 1 71 ? -16.156 12.023 11.445 1 96.94 71 THR B N 1
ATOM 2325 C CA . THR B 1 71 ? -15.758 11.375 10.203 1 96.94 71 THR B CA 1
ATOM 2326 C C . THR B 1 71 ? -15.023 12.359 9.289 1 96.94 71 THR B C 1
ATOM 2328 O O . THR B 1 71 ? -14.5 11.969 8.25 1 96.94 71 THR B O 1
ATOM 2331 N N . SER B 1 72 ? -14.945 13.617 9.664 1 98.25 72 SER B N 1
ATOM 2332 C CA . SER B 1 72 ? -14.438 14.672 8.797 1 98.25 72 SER B CA 1
ATOM 2333 C C . SER B 1 72 ? -12.984 14.422 8.422 1 98.25 72 SER B C 1
ATOM 2335 O O . SER B 1 72 ? -12.602 14.578 7.258 1 98.25 72 SER B O 1
ATOM 2337 N N . LEU B 1 73 ? -12.172 14.031 9.367 1 98 73 LEU B N 1
ATOM 2338 C CA . LEU B 1 73 ? -10.75 13.859 9.117 1 98 73 LEU B CA 1
ATOM 2339 C C . LEU B 1 73 ? -10.508 12.75 8.094 1 98 73 LEU B C 1
ATOM 2341 O O . LEU B 1 73 ? -9.781 12.945 7.121 1 98 73 LEU B O 1
ATOM 2345 N N . ALA B 1 74 ? -11.164 11.617 8.359 1 97.31 74 ALA B N 1
ATOM 2346 C CA . ALA B 1 74 ? -11 10.469 7.477 1 97.31 74 ALA B CA 1
ATOM 2347 C C . ALA B 1 74 ? -11.414 10.805 6.047 1 97.31 74 ALA B C 1
ATOM 2349 O O . ALA B 1 74 ? -10.719 10.461 5.09 1 97.31 74 ALA B O 1
ATOM 2350 N N . ARG B 1 75 ? -12.477 11.492 5.91 1 98.25 75 ARG B N 1
ATOM 2351 C CA . ARG B 1 75 ? -13.008 11.828 4.594 1 98.25 75 ARG B CA 1
ATOM 2352 C C . ARG B 1 75 ? -12.125 12.867 3.898 1 98.25 75 ARG B C 1
ATOM 2354 O O . ARG B 1 75 ? -11.773 12.695 2.729 1 98.25 75 ARG B O 1
ATOM 2361 N N . ALA B 1 76 ? -11.734 13.891 4.629 1 98.75 76 ALA B N 1
ATOM 2362 C CA . ALA B 1 76 ? -10.977 14.984 4.031 1 98.75 76 ALA B CA 1
ATOM 2363 C C . ALA B 1 76 ? -9.562 14.539 3.654 1 98.75 76 ALA B C 1
ATOM 2365 O O . ALA B 1 76 ? -9.18 14.602 2.484 1 98.75 76 ALA B O 1
ATOM 2366 N N . VAL B 1 77 ? -8.844 14.039 4.633 1 98.81 77 VAL B N 1
ATOM 2367 C CA . VAL B 1 77 ? -7.457 13.648 4.41 1 98.81 77 VAL B CA 1
ATOM 2368 C C . VAL B 1 77 ? -7.402 12.422 3.512 1 98.81 77 VAL B C 1
ATOM 2370 O O . VAL B 1 77 ? -6.582 12.352 2.59 1 98.81 77 VAL B O 1
ATOM 2373 N N . GLY B 1 78 ? -8.32 11.492 3.775 1 98.19 78 GLY B N 1
ATOM 2374 C CA . GLY B 1 78 ? -8.375 10.297 2.951 1 98.19 78 GLY B CA 1
ATOM 2375 C C . GLY B 1 78 ? -8.586 10.594 1.479 1 98.19 78 GL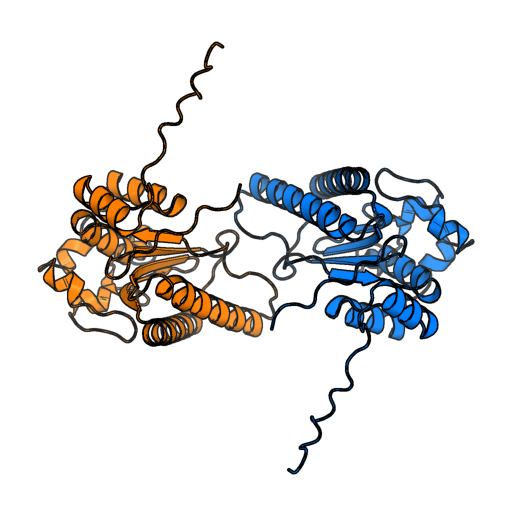Y B C 1
ATOM 2376 O O . GLY B 1 78 ? -7.855 10.094 0.625 1 98.19 78 GLY B O 1
ATOM 2377 N N . GLU B 1 79 ? -9.523 11.391 1.184 1 98.44 79 GLU B N 1
ATOM 2378 C CA . GLU B 1 79 ? -9.852 11.703 -0.203 1 98.44 79 GLU B CA 1
ATOM 2379 C C . GLU B 1 79 ? -8.758 12.547 -0.852 1 98.44 79 GLU B C 1
ATOM 2381 O O . GLU B 1 79 ? -8.383 12.305 -2.002 1 98.44 79 GLU B O 1
ATOM 2386 N N . ALA B 1 80 ? -8.266 13.523 -0.144 1 98.81 80 ALA B N 1
ATOM 2387 C CA . ALA B 1 80 ? -7.172 14.336 -0.678 1 98.81 80 ALA B CA 1
ATOM 2388 C C . ALA B 1 80 ? -5.965 13.469 -1.031 1 98.81 80 ALA B C 1
ATOM 2390 O O . ALA B 1 80 ? -5.379 13.617 -2.105 1 98.81 80 ALA B O 1
ATOM 2391 N N . HIS B 1 81 ? -5.625 12.586 -0.134 1 98.75 81 HIS B N 1
ATOM 2392 C CA . HIS B 1 81 ? -4.469 11.727 -0.36 1 98.75 81 HIS B CA 1
ATOM 2393 C C . HIS B 1 81 ? -4.73 10.734 -1.489 1 98.75 81 HIS B C 1
ATOM 2395 O O . HIS B 1 81 ? -3.824 10.406 -2.258 1 98.75 81 HIS B O 1
ATOM 2401 N N . ARG B 1 82 ? -5.945 10.25 -1.584 1 98.12 82 ARG B N 1
ATOM 2402 C CA . ARG B 1 82 ? -6.301 9.367 -2.693 1 98.12 82 ARG B CA 1
ATOM 2403 C C . ARG B 1 82 ? -6.121 10.07 -4.031 1 98.12 82 ARG B C 1
ATOM 2405 O O . ARG B 1 82 ? -5.488 9.539 -4.945 1 98.12 82 ARG B O 1
ATOM 2412 N N . ARG B 1 83 ? -6.652 11.234 -4.164 1 98.75 83 ARG B N 1
ATOM 2413 C CA . ARG B 1 83 ? -6.594 11.992 -5.41 1 98.75 83 ARG B CA 1
ATOM 2414 C C . ARG B 1 83 ? -5.156 12.398 -5.73 1 98.75 83 ARG B C 1
ATOM 2416 O O . ARG B 1 83 ? -4.75 12.383 -6.895 1 98.75 83 ARG B O 1
ATOM 2423 N N . TYR B 1 84 ? -4.438 12.812 -4.695 1 98.88 84 TYR B N 1
ATOM 2424 C CA . TYR B 1 84 ? -3.035 13.156 -4.91 1 98.88 84 TYR B CA 1
ATOM 2425 C C . TYR B 1 84 ? -2.25 11.945 -5.406 1 98.88 84 TYR B C 1
ATOM 2427 O O . TYR B 1 84 ? -1.422 12.062 -6.312 1 98.88 84 TYR B O 1
ATOM 2435 N N . THR B 1 85 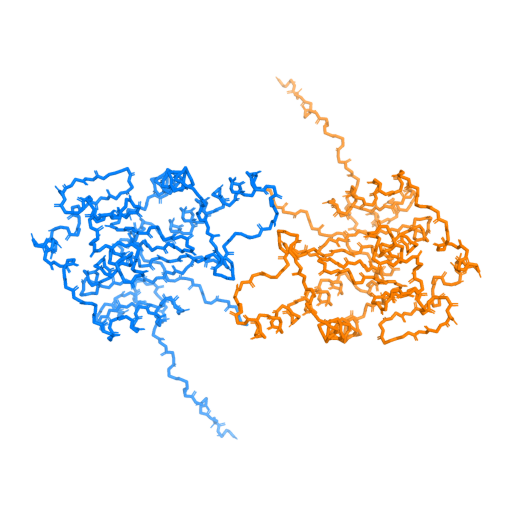? -2.482 10.812 -4.84 1 98.62 85 THR B N 1
ATOM 2436 C CA . THR B 1 85 ? -1.84 9.578 -5.277 1 98.62 85 THR B CA 1
ATOM 2437 C C . THR B 1 85 ? -2.135 9.312 -6.75 1 98.62 85 THR B C 1
ATOM 2439 O O . THR B 1 85 ? -1.23 8.984 -7.523 1 98.62 85 THR B O 1
ATOM 2442 N N . LEU B 1 86 ? -3.41 9.453 -7.137 1 98.31 86 LEU B N 1
ATOM 2443 C CA . LEU B 1 86 ? -3.801 9.25 -8.531 1 98.31 86 LEU B CA 1
ATOM 2444 C C . LEU B 1 86 ? -3.055 10.211 -9.445 1 98.31 86 LEU B C 1
ATOM 2446 O O . LEU B 1 86 ? -2.617 9.828 -10.531 1 98.31 86 LEU B O 1
ATOM 2450 N N . HIS B 1 87 ? -2.938 11.438 -8.984 1 98.62 87 HIS B N 1
ATOM 2451 C CA . HIS B 1 87 ? -2.23 12.461 -9.75 1 98.62 87 HIS B CA 1
ATOM 2452 C C . HIS B 1 87 ? -0.773 12.07 -9.969 1 98.62 87 HIS B C 1
ATOM 2454 O O . HIS B 1 87 ? -0.286 12.102 -11.102 1 98.62 87 HIS B O 1
ATOM 2460 N N . ILE B 1 88 ? -0.063 11.68 -8.977 1 98.69 88 ILE B N 1
ATOM 2461 C CA . ILE B 1 88 ? 1.354 11.344 -9.047 1 98.69 88 ILE B CA 1
ATOM 2462 C C . ILE B 1 88 ? 1.541 10.07 -9.875 1 98.69 88 ILE B C 1
ATOM 2464 O O . ILE B 1 88 ? 2.428 10 -10.727 1 98.69 88 ILE B O 1
ATOM 2468 N N . ASN B 1 89 ? 0.709 9.086 -9.594 1 98 89 ASN B N 1
ATOM 2469 C CA . ASN B 1 89 ? 0.81 7.824 -10.328 1 98 89 ASN B CA 1
ATOM 2470 C C . ASN B 1 89 ? 0.626 8.031 -11.828 1 98 89 ASN B C 1
ATOM 2472 O O . ASN B 1 89 ? 1.334 7.422 -12.633 1 98 89 ASN B O 1
ATOM 2476 N N . ALA B 1 90 ? -0.366 8.844 -12.203 1 97.94 90 ALA B N 1
ATOM 2477 C CA . ALA B 1 90 ? -0.597 9.133 -13.617 1 97.94 90 ALA B CA 1
ATOM 2478 C C . ALA B 1 90 ? 0.621 9.805 -14.242 1 97.94 90 ALA B C 1
ATOM 2480 O O . ALA B 1 90 ? 1.084 9.391 -15.312 1 97.94 90 ALA B O 1
ATOM 2481 N N . ARG B 1 91 ? 1.135 10.742 -13.594 1 97.06 91 ARG B N 1
ATOM 2482 C CA . ARG B 1 91 ? 2.254 11.516 -14.109 1 97.06 91 ARG B CA 1
ATOM 2483 C C . ARG B 1 91 ? 3.514 10.664 -14.219 1 97.06 91 ARG B C 1
ATOM 2485 O O . ARG B 1 91 ? 4.27 10.781 -15.18 1 97.06 91 ARG B O 1
ATOM 2492 N N . LYS B 1 92 ? 3.746 9.797 -13.227 1 97.12 92 LYS B N 1
ATOM 2493 C CA . LYS B 1 92 ? 4.973 9 -13.156 1 97.12 92 LYS B CA 1
ATOM 2494 C C . LYS B 1 92 ? 4.789 7.645 -13.82 1 97.12 92 LYS B C 1
ATOM 2496 O O . LYS B 1 92 ? 5.734 6.855 -13.906 1 97.12 92 LYS B O 1
ATOM 2501 N N . LYS B 1 93 ? 3.449 7.305 -14.289 1 96.75 93 LYS B N 1
ATOM 2502 C CA . LYS B 1 93 ? 3.092 5.996 -14.836 1 96.75 93 LYS B CA 1
ATOM 2503 C C . LYS B 1 93 ? 3.355 4.887 -13.828 1 96.75 93 LYS B C 1
ATOM 2505 O O . LYS B 1 93 ? 3.943 3.857 -14.164 1 96.75 93 LYS B O 1
ATOM 2510 N N . TRP B 1 94 ? 3.051 5.258 -12.57 1 96.5 94 TRP B N 1
ATOM 2511 C CA . TRP B 1 94 ? 3.164 4.301 -11.477 1 96.5 94 TRP B CA 1
ATOM 2512 C C . TRP B 1 94 ? 1.821 3.641 -11.188 1 96.5 94 TRP B C 1
ATOM 2514 O O . TRP B 1 94 ? 0.786 4.074 -11.695 1 96.5 94 TRP B O 1
ATOM 2524 N N . SER B 1 95 ? 1.874 2.521 -10.5 1 95.81 95 SER B N 1
ATOM 2525 C CA . SER B 1 95 ? 0.717 1.862 -9.906 1 95.81 95 SER B CA 1
ATOM 2526 C C . SER B 1 95 ? 1 1.448 -8.469 1 95.81 95 SER B C 1
ATOM 2528 O O . SER B 1 95 ? 2.145 1.159 -8.109 1 95.81 95 SER B O 1
ATOM 2530 N N . GLY B 1 96 ? -0.059 1.463 -7.719 1 96.88 96 GLY B N 1
ATOM 2531 C CA . GLY B 1 96 ? 0.104 1.038 -6.336 1 96.88 96 GLY B CA 1
ATOM 2532 C C . GLY B 1 96 ? 0.108 2.193 -5.355 1 96.88 96 GLY B C 1
ATOM 2533 O O . GLY B 1 96 ? -0.642 3.158 -5.52 1 96.88 96 GLY B O 1
ATOM 2534 N N . TYR B 1 97 ? 0.941 2.137 -4.359 1 98.06 97 TYR B N 1
ATOM 2535 C CA . TYR B 1 97 ? 0.817 2.984 -3.18 1 98.06 97 TYR B CA 1
ATOM 2536 C C . TYR B 1 97 ? 1.862 4.094 -3.191 1 98.06 97 TYR B C 1
ATOM 2538 O O . TYR B 1 97 ? 3.031 3.85 -3.502 1 98.06 97 TYR B O 1
ATOM 2546 N N . LEU B 1 98 ? 1.447 5.27 -2.887 1 98.5 98 LEU B N 1
ATOM 2547 C CA . LEU B 1 98 ? 2.334 6.41 -2.686 1 98.5 98 LEU B CA 1
ATOM 2548 C C . LEU B 1 98 ? 2.674 6.582 -1.21 1 98.5 98 LEU B C 1
ATOM 2550 O O . LEU B 1 98 ? 3.824 6.852 -0.86 1 98.5 98 LEU B O 1
ATOM 2554 N N . TRP B 1 99 ? 1.652 6.398 -0.411 1 98.31 99 TRP B N 1
ATOM 2555 C CA . TRP B 1 99 ? 1.777 6.609 1.027 1 98.31 99 TRP B CA 1
ATOM 2556 C C . TRP B 1 99 ? 2.029 5.293 1.752 1 98.31 99 TRP B C 1
ATOM 2558 O O . TRP B 1 99 ? 1.649 4.227 1.263 1 98.31 99 TRP B O 1
ATOM 2568 N N . GLN B 1 100 ? 2.652 5.328 2.92 1 96.75 100 GLN B N 1
ATOM 2569 C CA . GLN B 1 100 ? 3.029 4.18 3.734 1 96.75 100 GLN B CA 1
ATOM 2570 C C . GLN B 1 100 ? 1.797 3.453 4.266 1 96.75 100 GLN B C 1
ATOM 2572 O O . GLN B 1 100 ? 1.845 2.25 4.531 1 96.75 100 GLN B O 1
ATOM 2577 N N . GLY B 1 101 ? 0.755 4.008 4.371 1 94 101 GLY B N 1
ATOM 2578 C CA . GLY B 1 101 ? -0.486 3.531 4.961 1 94 101 GLY B CA 1
ATOM 2579 C C . GLY B 1 101 ? -1.476 4.645 5.246 1 94 101 GLY B C 1
ATOM 2580 O O . GLY B 1 101 ? -1.46 5.684 4.582 1 94 101 GLY B O 1
ATOM 2581 N N . ARG B 1 102 ? -2.35 4.348 6.137 1 93.44 102 ARG B N 1
ATOM 2582 C CA . ARG B 1 102 ? -3.268 5.391 6.582 1 93.44 102 ARG B CA 1
ATOM 2583 C C . ARG B 1 102 ? -2.518 6.512 7.297 1 93.44 102 ARG B C 1
ATOM 2585 O O . ARG B 1 102 ? -1.462 6.277 7.891 1 93.44 102 ARG B O 1
ATOM 2592 N N . PHE B 1 103 ? -3.09 7.699 7.273 1 97.38 103 PHE B N 1
ATOM 2593 C CA . PHE B 1 103 ? -2.471 8.805 7.996 1 97.38 103 PHE B CA 1
ATOM 2594 C C . PHE B 1 103 ? -2.592 8.602 9.5 1 97.38 103 PHE B C 1
ATOM 2596 O O . PHE B 1 103 ? -3.535 7.969 9.977 1 97.38 103 PHE B O 1
ATOM 2603 N N . SER B 1 104 ? -1.629 9.125 10.219 1 96.75 104 SER B N 1
ATOM 2604 C CA . SER B 1 104 ? -1.648 9.133 11.672 1 96.75 104 SER B CA 1
ATOM 2605 C C . SER B 1 104 ? -2.262 10.422 12.211 1 96.75 104 SER B C 1
ATOM 2607 O O . SER B 1 104 ? -2.141 11.477 11.594 1 96.75 104 SER B O 1
ATOM 2609 N N . SER B 1 105 ? -2.891 10.281 13.297 1 97.94 105 SER B N 1
ATOM 2610 C CA . SER B 1 105 ? -3.455 11.461 13.938 1 97.94 105 SER B CA 1
ATOM 2611 C C . SER B 1 105 ? -3.674 11.227 15.43 1 97.94 105 SER B C 1
ATOM 2613 O O . SER B 1 105 ? -3.885 10.094 15.859 1 97.94 105 SER B O 1
ATOM 2615 N N . PHE B 1 106 ? -3.627 12.312 16.219 1 97.56 106 PHE B N 1
ATOM 2616 C CA . PHE B 1 106 ? -4.031 12.289 17.625 1 97.56 106 PHE B CA 1
ATOM 2617 C C . PHE B 1 106 ? -4.512 13.664 18.078 1 97.56 106 PHE B C 1
ATOM 2619 O O . PHE B 1 106 ? -3.986 14.688 17.625 1 97.56 106 PHE B O 1
ATOM 2626 N N . PRO B 1 107 ? -5.531 13.688 18.906 1 98 107 PRO B N 1
ATOM 2627 C CA . PRO B 1 107 ? -5.984 14.969 19.453 1 98 107 PRO B CA 1
ATOM 2628 C C . PRO B 1 107 ? -5.062 15.5 20.547 1 98 107 PRO B C 1
ATOM 2630 O O . PRO B 1 107 ? -4.426 14.719 21.25 1 98 107 PRO B O 1
ATOM 2633 N N . MET B 1 108 ? -5.039 16.766 20.641 1 97.75 108 MET B N 1
ATOM 2634 C CA . MET B 1 108 ? -4.16 17.406 21.609 1 97.75 108 MET B CA 1
ATOM 2635 C C . MET B 1 108 ? -4.906 18.484 22.391 1 97.75 108 MET B C 1
ATOM 2637 O O . MET B 1 108 ? -5.84 19.094 21.875 1 97.75 108 MET B O 1
ATOM 2641 N N . ASP B 1 109 ? -4.453 18.734 23.656 1 96.88 109 ASP B N 1
ATOM 2642 C CA . ASP B 1 109 ? -5.004 19.844 24.406 1 96.88 109 ASP B CA 1
ATOM 2643 C C . ASP B 1 109 ? -4.273 21.156 24.078 1 96.88 109 ASP B C 1
ATOM 2645 O O . ASP B 1 109 ? -3.32 21.156 23.297 1 96.88 109 ASP B O 1
ATOM 2649 N N . ASN B 1 110 ? -4.727 22.203 24.656 1 93.31 110 ASN B N 1
ATOM 2650 C CA . ASN B 1 110 ? -4.203 23.531 24.359 1 93.31 110 ASN B CA 1
ATOM 2651 C C . ASN B 1 110 ? -2.744 23.672 24.781 1 93.31 110 ASN B C 1
ATOM 2653 O O . ASN B 1 110 ? -1.969 24.375 24.125 1 93.31 110 ASN B O 1
ATOM 2657 N N . ALA B 1 111 ? -2.395 23 25.844 1 91.19 111 ALA B N 1
ATOM 2658 C CA . ALA B 1 111 ? -1.043 23.109 26.375 1 91.19 111 ALA B CA 1
ATOM 2659 C C . ALA B 1 111 ? -0.009 22.578 25.391 1 91.19 111 ALA B C 1
ATOM 2661 O O . ALA B 1 111 ? 1.13 23.047 25.359 1 91.19 111 ALA B O 1
ATOM 2662 N N . HIS B 1 112 ? -0.406 21.625 24.594 1 96.31 112 HIS B N 1
ATOM 2663 C CA . HIS B 1 112 ? 0.531 20.984 23.672 1 96.31 112 HIS B CA 1
ATOM 2664 C C . HIS B 1 112 ? 0.41 21.562 22.281 1 96.31 112 HIS B C 1
ATOM 2666 O O . HIS B 1 112 ? 1.282 21.344 21.438 1 96.31 112 HIS B O 1
ATOM 2672 N N . LEU B 1 113 ? -0.619 22.266 22.031 1 97.44 113 LEU B N 1
ATOM 2673 C CA . LEU B 1 113 ? -0.985 22.75 20.703 1 97.44 113 LEU B CA 1
ATOM 2674 C C . LEU B 1 113 ? 0.086 23.672 20.141 1 97.44 113 LEU B C 1
ATOM 2676 O O . LEU B 1 113 ? 0.533 23.5 19.016 1 97.44 113 LEU B O 1
ATOM 2680 N N . LEU B 1 114 ? 0.525 24.641 20.922 1 96.31 114 LEU B N 1
ATOM 2681 C CA . LEU B 1 114 ? 1.493 25.625 20.438 1 96.31 114 LEU B CA 1
ATOM 2682 C C . LEU B 1 114 ? 2.834 24.953 20.141 1 96.31 114 LEU B C 1
ATOM 2684 O O . LEU B 1 114 ? 3.479 25.281 19.141 1 96.31 114 LEU B O 1
ATOM 2688 N N . SER B 1 115 ? 3.221 24.047 21.031 1 96.56 115 SER B N 1
ATOM 2689 C CA . SER B 1 115 ? 4.457 23.312 20.797 1 96.56 115 SER B CA 1
ATOM 2690 C C . SER B 1 115 ? 4.379 22.5 19.516 1 96.56 115 SER B C 1
ATOM 2692 O O . SER B 1 115 ? 5.348 22.438 18.75 1 96.56 115 SER B O 1
ATOM 2694 N N . ALA B 1 116 ? 3.254 21.891 19.312 1 98.19 116 ALA B N 1
ATOM 2695 C CA . ALA B 1 116 ? 3.057 21.094 18.094 1 98.19 116 ALA B CA 1
ATOM 2696 C C . ALA B 1 116 ? 3.119 21.969 16.859 1 98.19 116 ALA B C 1
ATOM 2698 O O . ALA B 1 116 ? 3.744 21.609 15.859 1 98.19 116 ALA B O 1
ATOM 2699 N N . ALA B 1 117 ? 2.453 23.125 16.922 1 98.5 117 ALA B N 1
ATOM 2700 C CA . ALA B 1 117 ? 2.443 24.031 15.789 1 98.5 117 ALA B CA 1
ATOM 2701 C C . ALA B 1 117 ? 3.854 24.516 15.453 1 98.5 117 ALA B C 1
ATOM 2703 O O . ALA B 1 117 ? 4.242 24.562 14.281 1 98.5 117 ALA B O 1
ATOM 2704 N N . ALA B 1 118 ? 4.574 24.844 16.5 1 98 118 ALA B N 1
ATOM 2705 C CA . ALA B 1 118 ? 5.957 25.281 16.297 1 98 118 ALA B CA 1
ATOM 2706 C C . ALA B 1 118 ? 6.793 24.156 15.688 1 98 118 ALA B C 1
ATOM 2708 O O . ALA B 1 118 ? 7.574 24.391 14.766 1 98 118 ALA B O 1
ATOM 2709 N N . TYR B 1 119 ? 6.633 23.016 16.25 1 98.06 119 TYR B N 1
ATOM 2710 C CA . TYR B 1 119 ? 7.328 21.844 15.734 1 98.06 119 TYR B CA 1
ATOM 2711 C C . TYR B 1 119 ? 7.039 21.625 14.258 1 98.06 119 TYR B C 1
ATOM 2713 O O . TYR B 1 119 ? 7.957 21.422 13.461 1 98.06 119 TYR B O 1
ATOM 2721 N N . VAL B 1 120 ? 5.781 21.672 13.836 1 98.56 120 VAL B N 1
ATOM 2722 C CA . VAL B 1 120 ? 5.34 21.5 12.461 1 98.56 120 VAL B CA 1
ATOM 2723 C C . VAL B 1 120 ? 6.055 22.5 11.555 1 98.56 120 VAL B C 1
ATOM 2725 O O . VAL B 1 120 ? 6.625 22.125 10.531 1 98.56 120 VAL B O 1
ATOM 2728 N N . GLU B 1 121 ? 6.098 23.734 11.945 1 98.75 121 GLU B N 1
ATOM 2729 C CA . GLU B 1 121 ? 6.609 24.797 11.086 1 98.75 121 GLU B CA 1
ATOM 2730 C C . GLU B 1 121 ? 8.133 24.859 11.133 1 98.75 121 GLU B C 1
ATOM 2732 O O . GLU B 1 121 ? 8.766 25.438 10.25 1 98.75 121 GLU B O 1
ATOM 2737 N N . ARG B 1 122 ? 8.773 24.203 12.125 1 98.06 122 ARG B N 1
ATOM 2738 C CA . ARG B 1 122 ? 10.227 24.172 12.25 1 98.06 122 ARG B CA 1
ATOM 2739 C C . ARG B 1 122 ? 10.828 22.969 11.531 1 98.06 122 ARG B C 1
ATOM 2741 O O . ARG B 1 122 ? 12.047 22.875 11.375 1 98.06 122 ARG B O 1
ATOM 2748 N N . ASN B 1 123 ? 10.031 22.094 11.047 1 97.88 123 ASN B N 1
ATOM 2749 C CA . ASN B 1 123 ? 10.492 20.828 10.477 1 97.88 123 ASN B CA 1
ATOM 2750 C C . ASN B 1 123 ? 11.531 21.047 9.383 1 97.88 123 ASN B C 1
ATOM 2752 O O . ASN B 1 123 ? 12.562 20.375 9.352 1 97.88 123 ASN B O 1
ATOM 2756 N N . PRO B 1 124 ? 11.297 22.016 8.438 1 98.56 124 PRO B N 1
ATOM 2757 C CA . PRO B 1 124 ? 12.273 22.219 7.367 1 98.56 124 PRO B CA 1
ATOM 2758 C C . PRO B 1 124 ? 13.633 22.688 7.887 1 98.56 124 PRO B C 1
ATOM 2760 O O . PRO B 1 124 ? 14.664 22.391 7.285 1 98.56 124 PRO B O 1
ATOM 2763 N N . VAL B 1 125 ? 13.633 23.438 8.984 1 98 125 VAL B N 1
ATOM 2764 C CA . VAL B 1 125 ? 14.875 23.906 9.602 1 98 125 VAL B CA 1
ATOM 2765 C C . VAL B 1 125 ? 15.617 22.734 10.227 1 98 125 VAL B C 1
ATOM 2767 O O . VAL B 1 125 ? 16.812 22.562 10.008 1 98 125 VAL B O 1
ATOM 2770 N N . LYS B 1 126 ? 14.844 21.938 10.969 1 96.38 126 LYS B N 1
ATOM 2771 C CA . LYS B 1 126 ? 15.422 20.766 11.602 1 96.38 126 LYS B CA 1
ATOM 2772 C C . LYS B 1 126 ? 16.031 19.828 10.562 1 96.38 126 LYS B C 1
ATOM 2774 O O . LYS B 1 126 ? 17.062 19.203 10.812 1 96.38 126 LYS B O 1
ATOM 2779 N N . ALA B 1 127 ? 15.367 19.734 9.445 1 97.19 127 ALA B N 1
ATOM 2780 C CA . ALA B 1 127 ? 15.828 18.875 8.352 1 97.19 127 ALA B CA 1
ATOM 2781 C C . ALA B 1 127 ? 16.906 19.562 7.527 1 97.19 127 ALA B C 1
ATOM 2783 O O . ALA B 1 127 ? 17.375 19.016 6.527 1 97.19 127 ALA B O 1
ATOM 2784 N N . GLU B 1 128 ? 17.25 20.828 7.859 1 97.75 128 GLU B N 1
ATOM 2785 C CA . GLU B 1 128 ? 18.312 21.609 7.246 1 97.75 128 GLU B CA 1
ATOM 2786 C C . GLU B 1 128 ? 18 21.938 5.785 1 97.75 128 GLU B C 1
ATOM 2788 O O . GLU B 1 128 ? 18.891 22 4.949 1 97.75 128 GLU B O 1
ATOM 2793 N N . LEU B 1 129 ? 16.75 22.016 5.488 1 97.88 129 LEU B N 1
ATOM 2794 C CA . LEU B 1 129 ? 16.328 22.406 4.152 1 97.88 129 LEU B CA 1
ATOM 2795 C C . LEU B 1 129 ? 16.422 23.922 3.982 1 97.88 129 LEU B C 1
ATOM 2797 O O . LEU B 1 129 ? 16.609 24.422 2.873 1 97.88 129 LEU B O 1
ATOM 2801 N N . VAL B 1 130 ? 16.188 24.625 5.098 1 98.19 130 VAL B N 1
ATOM 2802 C CA . VAL B 1 130 ? 16.25 26.078 5.141 1 98.19 130 VAL B CA 1
ATOM 2803 C C . VAL B 1 130 ? 16.875 26.531 6.457 1 98.19 130 VAL B C 1
ATOM 2805 O O . VAL B 1 130 ? 16.984 25.734 7.402 1 98.19 130 VAL B O 1
ATOM 2808 N N . ARG B 1 131 ? 17.219 27.75 6.539 1 96.94 131 ARG B N 1
ATOM 2809 C CA . ARG B 1 131 ? 17.859 28.297 7.738 1 96.94 131 ARG B CA 1
ATOM 2810 C C . ARG B 1 131 ? 16.812 28.797 8.727 1 96.94 131 ARG B C 1
ATOM 2812 O O . ARG B 1 131 ? 17.047 28.812 9.938 1 96.94 131 ARG B O 1
ATOM 2819 N N . SER B 1 132 ? 15.672 29.281 8.148 1 97.56 132 SER B N 1
ATOM 2820 C CA . SER B 1 132 ? 14.562 29.766 8.969 1 97.56 132 SER B CA 1
ATOM 2821 C C . SER B 1 132 ? 13.227 29.281 8.414 1 97.56 132 SER B C 1
ATOM 2823 O O . SER B 1 132 ? 13.086 29.078 7.207 1 97.56 132 SER B O 1
ATOM 2825 N N . ALA B 1 133 ? 12.305 29.156 9.336 1 98.25 133 ALA B N 1
ATOM 2826 C CA . ALA B 1 133 ? 11.008 28.609 8.969 1 98.25 133 ALA B CA 1
ATOM 2827 C C . ALA B 1 133 ? 10.336 29.453 7.891 1 98.25 133 ALA B C 1
ATOM 2829 O O . ALA B 1 133 ? 9.664 28.938 7 1 98.25 133 ALA B O 1
ATOM 2830 N N . ARG B 1 134 ? 10.555 30.75 7.949 1 97.12 134 ARG B N 1
ATOM 2831 C CA . ARG B 1 134 ? 9.938 31.688 7.023 1 97.12 134 ARG B CA 1
ATOM 2832 C C . ARG B 1 134 ? 10.375 31.406 5.59 1 97.12 134 ARG B C 1
ATOM 2834 O O . ARG B 1 134 ? 9.664 31.75 4.641 1 97.12 134 ARG B O 1
ATOM 2841 N N . GLN B 1 135 ? 11.469 30.781 5.402 1 98.12 135 GLN B N 1
ATOM 2842 C CA . GLN B 1 135 ? 12.07 30.594 4.086 1 98.12 135 GLN B CA 1
ATOM 2843 C C . GLN B 1 135 ? 11.461 29.391 3.379 1 98.12 135 GLN B C 1
ATOM 2845 O O . GLN B 1 135 ? 11.672 29.203 2.18 1 98.12 135 GLN B O 1
ATOM 2850 N N . TYR B 1 136 ? 10.766 28.594 4.07 1 98.56 136 TYR B N 1
ATOM 2851 C CA . TYR B 1 136 ? 10.203 27.391 3.465 1 98.56 136 TYR B CA 1
ATOM 2852 C C . TYR B 1 136 ? 8.844 27.672 2.842 1 98.56 136 TYR B C 1
ATOM 2854 O O . TYR B 1 136 ? 7.898 28.047 3.543 1 98.56 136 TYR B O 1
ATOM 2862 N N . ALA B 1 137 ? 8.641 27.438 1.639 1 98.06 137 ALA B N 1
ATOM 2863 C CA . ALA B 1 137 ? 7.484 27.875 0.866 1 98.06 137 ALA B CA 1
ATOM 2864 C C . ALA B 1 137 ? 6.281 26.969 1.097 1 98.06 137 ALA B C 1
ATOM 2866 O O . ALA B 1 137 ? 5.145 27.359 0.825 1 98.06 137 ALA B O 1
ATOM 2867 N N . TRP B 1 138 ? 6.543 25.781 1.588 1 98.75 138 TRP B N 1
ATOM 2868 C CA . TRP B 1 138 ? 5.484 24.781 1.612 1 98.75 138 TRP B CA 1
ATOM 2869 C C . TRP B 1 138 ? 5.035 24.5 3.041 1 98.75 138 TRP B C 1
ATOM 2871 O O . TRP B 1 138 ? 4.781 23.344 3.402 1 98.75 138 TRP B O 1
ATOM 2881 N N . SER B 1 139 ? 4.988 25.547 3.85 1 98.88 139 SER B N 1
ATOM 2882 C CA . SER B 1 139 ? 4.457 25.484 5.207 1 98.88 139 SER B CA 1
ATOM 2883 C C . SER B 1 139 ? 3.611 26.703 5.531 1 98.88 139 SER B C 1
ATOM 2885 O O . SER B 1 139 ? 3.557 27.656 4.746 1 98.88 139 SER B O 1
ATOM 2887 N N . SER B 1 140 ? 2.99 26.656 6.68 1 98.88 140 SER B N 1
ATOM 2888 C CA . SER B 1 140 ? 2.131 27.75 7.117 1 98.88 140 SER B CA 1
ATOM 2889 C C . SER B 1 140 ? 2.924 28.797 7.883 1 98.88 140 SER B C 1
ATOM 2891 O O . SER B 1 140 ? 2.346 29.75 8.43 1 98.88 140 SER B O 1
ATOM 2893 N N . ALA B 1 141 ? 4.258 28.703 7.953 1 98.75 141 ALA B N 1
ATOM 2894 C CA . ALA B 1 141 ? 5.082 29.609 8.742 1 98.75 141 ALA B CA 1
ATOM 2895 C C . ALA B 1 141 ? 4.902 31.062 8.273 1 98.75 141 ALA B C 1
ATOM 2897 O O . ALA B 1 141 ? 4.668 31.953 9.086 1 98.75 141 ALA B O 1
ATOM 2898 N N . ARG B 1 142 ? 4.957 31.266 6.984 1 98.38 142 ARG B N 1
ATOM 2899 C CA . ARG B 1 142 ? 4.824 32.625 6.445 1 98.38 142 ARG B CA 1
ATOM 2900 C C . ARG B 1 142 ? 3.457 33.188 6.773 1 98.38 142 ARG B C 1
ATOM 2902 O O . ARG B 1 142 ? 3.346 34.375 7.098 1 98.38 142 ARG B O 1
ATOM 2909 N N . ALA B 1 143 ? 2.459 32.406 6.645 1 98.69 143 ALA B N 1
ATOM 2910 C CA . ALA B 1 143 ? 1.104 32.875 6.949 1 98.69 143 ALA B CA 1
ATOM 2911 C C . ALA B 1 143 ? 0.987 33.312 8.406 1 98.69 143 ALA B C 1
ATOM 2913 O O . ALA B 1 143 ? 0.443 34.375 8.695 1 98.69 143 ALA B O 1
ATOM 2914 N N . HIS B 1 144 ? 1.544 32.531 9.32 1 98.75 144 HIS B N 1
ATOM 2915 C CA . HIS B 1 144 ? 1.465 32.844 10.742 1 98.75 144 HIS B CA 1
ATOM 2916 C C . HIS B 1 144 ? 2.316 34.094 11.07 1 98.75 144 HIS B C 1
ATOM 2918 O O . HIS B 1 144 ? 1.902 34.938 11.852 1 98.75 144 HIS B O 1
ATOM 2924 N N . ILE B 1 145 ? 3.443 34.188 10.516 1 98.25 145 ILE B N 1
ATOM 2925 C CA . ILE B 1 145 ? 4.328 35.312 10.758 1 98.25 145 ILE B CA 1
ATOM 2926 C C . ILE B 1 145 ? 3.666 36.594 10.273 1 98.25 145 ILE B C 1
ATOM 2928 O O . ILE B 1 145 ? 3.734 37.625 10.945 1 98.25 145 ILE B O 1
ATOM 2932 N N . SER B 1 146 ? 2.975 36.531 9.156 1 97.69 146 SER B N 1
ATOM 2933 C CA . SER B 1 146 ? 2.355 37.719 8.57 1 97.69 146 SER B CA 1
ATOM 2934 C C . SER B 1 146 ? 0.968 37.969 9.156 1 97.69 146 SER B C 1
ATOM 2936 O O . SER B 1 146 ? 0.402 39.062 8.992 1 97.69 146 SER B O 1
ATOM 2938 N N . GLY B 1 147 ? 0.376 36.969 9.727 1 97.81 147 GLY B N 1
ATOM 2939 C CA . GLY B 1 147 ? -0.968 37.062 10.273 1 97.81 147 GLY B CA 1
ATOM 2940 C C . GLY B 1 147 ? -2.051 37 9.211 1 97.81 147 GLY B C 1
ATOM 2941 O O . GLY B 1 147 ? -3.152 37.531 9.406 1 97.81 147 GLY B O 1
ATOM 2942 N N . GLN B 1 148 ? -1.709 36.406 8.078 1 98.19 148 GLN B N 1
ATOM 2943 C CA . GLN B 1 148 ? -2.645 36.344 6.957 1 98.19 148 GLN B CA 1
ATOM 2944 C C . GLN B 1 148 ? -2.9 34.875 6.547 1 98.19 148 GLN B C 1
ATOM 2946 O O . GLN B 1 148 ? -1.959 34.094 6.391 1 98.19 148 GLN B O 1
ATOM 2951 N N . ASP B 1 149 ? -4.156 34.625 6.398 1 98.62 149 ASP B N 1
ATOM 2952 C CA . ASP B 1 149 ? -4.523 33.312 5.91 1 98.62 149 ASP B CA 1
ATOM 2953 C C . ASP B 1 149 ? -3.928 33.031 4.527 1 98.62 149 ASP B C 1
ATOM 2955 O O . ASP B 1 149 ? -3.676 33.969 3.768 1 98.62 149 ASP B O 1
ATOM 2959 N N . ASP B 1 150 ? -3.648 31.906 4.211 1 97.62 150 ASP B N 1
ATOM 2960 C CA . ASP B 1 150 ? -3.463 31.516 2.82 1 97.62 150 ASP B CA 1
ATOM 2961 C C . ASP B 1 150 ? -4.57 30.562 2.369 1 97.62 150 ASP B C 1
ATOM 2963 O O . ASP B 1 150 ? -5.641 30.5 2.982 1 97.62 150 ASP B O 1
ATOM 2967 N N . ASP B 1 151 ? -4.367 29.828 1.207 1 96.38 151 ASP B N 1
ATOM 2968 C CA . ASP B 1 151 ? -5.43 29.016 0.612 1 96.38 151 ASP B CA 1
ATOM 2969 C C . ASP B 1 151 ? -5.746 27.797 1.479 1 96.38 151 ASP B C 1
ATOM 2971 O O . ASP B 1 151 ? -6.793 27.172 1.311 1 96.38 151 ASP B O 1
ATOM 2975 N N . LEU B 1 152 ? -4.824 27.516 2.422 1 98.5 152 LEU B N 1
ATOM 2976 C CA . LEU B 1 152 ? -4.984 26.281 3.176 1 98.5 152 LEU B CA 1
ATOM 2977 C C . LEU B 1 152 ? -5.152 26.562 4.664 1 98.5 152 LEU B C 1
ATOM 2979 O O . LEU B 1 152 ? -6.078 26.047 5.297 1 98.5 152 LEU B O 1
ATOM 2983 N N . VAL B 1 153 ? -4.457 27.516 5.238 1 98.81 153 VAL B N 1
ATOM 2984 C CA . VAL B 1 153 ? -4.367 27.656 6.688 1 98.81 153 VAL B CA 1
ATOM 2985 C C . VAL B 1 153 ? -5.223 28.828 7.145 1 98.81 153 VAL B C 1
ATOM 2987 O O . VAL B 1 153 ? -5.277 29.859 6.473 1 98.81 153 VAL B O 1
ATOM 2990 N N . LYS B 1 154 ? -5.902 28.719 8.234 1 98.69 154 LYS B N 1
ATOM 2991 C CA . LYS B 1 154 ? -6.461 29.812 9.031 1 98.69 154 LYS B CA 1
ATOM 2992 C C . LYS B 1 154 ? -5.574 30.125 10.227 1 98.69 154 LYS B C 1
ATOM 2994 O O . LYS B 1 154 ? -5.414 29.312 11.133 1 98.69 154 LYS B O 1
ATOM 2999 N N . VAL B 1 155 ? -5.098 31.375 10.352 1 98.62 155 VAL B N 1
ATOM 3000 C CA . VAL B 1 155 ? -4 31.656 11.273 1 98.62 155 VAL B CA 1
ATOM 3001 C C . VAL B 1 155 ? -4.562 32.125 12.609 1 98.62 155 VAL B C 1
ATOM 3003 O O . VAL B 1 155 ? -3.898 32.031 13.648 1 98.62 155 VAL B O 1
ATOM 3006 N N . ALA B 1 156 ? -5.801 32.594 12.672 1 98.31 156 ALA B N 1
ATOM 3007 C CA . ALA B 1 156 ? -6.352 33.312 13.812 1 98.31 156 ALA B CA 1
ATOM 3008 C C . ALA B 1 156 ? -6.363 32.438 15.062 1 98.31 156 ALA B C 1
ATOM 3010 O O . ALA B 1 156 ? -5.98 32.906 16.141 1 98.31 156 ALA B O 1
ATOM 3011 N N . PRO B 1 157 ? -6.758 31.219 14.914 1 98 157 PRO B N 1
ATOM 3012 C CA . PRO B 1 157 ? -6.895 30.422 16.125 1 98 157 PRO B CA 1
ATOM 3013 C C . PRO B 1 157 ? -5.57 30.25 16.875 1 98 157 PRO B C 1
ATOM 3015 O O . PRO B 1 157 ? -5.547 30.219 18.109 1 98 157 PRO B O 1
ATOM 3018 N N . LEU B 1 158 ? -4.484 30.094 16.172 1 98.31 158 LEU B N 1
ATOM 3019 C CA . LEU B 1 158 ? -3.188 29.938 16.812 1 98.31 158 LEU B CA 1
ATOM 3020 C C . LEU B 1 158 ? -2.629 31.281 17.266 1 98.31 158 LEU B C 1
ATOM 3022 O O . LEU B 1 158 ? -2.035 31.375 18.344 1 98.31 158 LEU B O 1
ATOM 3026 N N . LEU B 1 159 ? -2.84 32.312 16.5 1 97.88 159 LEU B N 1
ATOM 3027 C CA . LEU B 1 159 ? -2.295 33.625 16.812 1 97.88 159 LEU B CA 1
ATOM 3028 C C . LEU B 1 159 ? -2.98 34.219 18.047 1 97.88 159 LEU B C 1
ATOM 3030 O O . LEU B 1 159 ? -2.395 35.031 18.766 1 97.88 159 LEU B O 1
ATOM 3034 N N . LYS B 1 160 ? -4.238 33.812 18.281 1 97.19 160 LYS B N 1
ATOM 3035 C CA . LYS B 1 160 ? -4.93 34.219 19.5 1 97.19 160 LYS B CA 1
ATOM 3036 C C . LYS B 1 160 ? -4.246 33.625 20.734 1 97.19 160 LYS B C 1
ATOM 3038 O O . LYS B 1 160 ? -4.398 34.156 21.844 1 97.19 160 LYS B O 1
ATOM 3043 N N . ARG B 1 161 ? -3.455 32.625 20.562 1 95.94 161 ARG B N 1
ATOM 3044 C CA . ARG B 1 161 ? -2.84 31.906 21.656 1 95.94 161 ARG B CA 1
ATOM 3045 C C . ARG B 1 161 ? -1.376 32.281 21.828 1 95.94 161 ARG B C 1
ATOM 3047 O O . ARG B 1 161 ? -0.756 31.969 22.844 1 95.94 161 ARG B O 1
ATOM 3054 N N . CYS B 1 162 ? -0.821 32.906 20.875 1 95.56 162 CYS B N 1
ATOM 3055 C CA . CYS B 1 162 ? 0.577 33.312 20.891 1 95.56 162 CYS B CA 1
ATOM 3056 C C . CYS B 1 162 ? 0.75 34.656 20.188 1 95.56 162 CYS B C 1
ATOM 3058 O O . CYS B 1 162 ? 0.507 34.781 18.984 1 95.56 162 CYS B O 1
ATOM 3060 N N . SER B 1 163 ? 1.266 35.656 20.906 1 92.62 163 SER B N 1
ATOM 3061 C CA . SER B 1 163 ? 1.397 37 20.359 1 92.62 163 SER B CA 1
ATOM 3062 C C . SER B 1 163 ? 2.729 37.156 19.641 1 92.62 163 SER B C 1
ATOM 3064 O O . SER B 1 163 ? 2.869 38.062 18.797 1 92.62 163 SER B O 1
ATOM 3066 N N . ASP B 1 164 ? 3.713 36.375 19.969 1 96.38 164 ASP B N 1
ATOM 3067 C CA . ASP B 1 164 ? 5.031 36.469 19.344 1 96.38 164 ASP B CA 1
ATOM 3068 C C . ASP B 1 164 ? 5.352 35.188 18.562 1 96.38 164 ASP B C 1
ATOM 3070 O O . ASP B 1 164 ? 6.199 34.406 18.969 1 96.38 164 ASP B O 1
ATOM 3074 N N . TRP B 1 165 ? 4.793 35.125 17.359 1 97.5 165 TRP B N 1
ATOM 3075 C CA . TRP B 1 165 ? 4.938 33.906 16.578 1 97.5 165 TRP B CA 1
ATOM 3076 C C . TRP B 1 165 ? 6.359 33.75 16.047 1 97.5 165 TRP B C 1
ATOM 3078 O O . TRP B 1 165 ? 6.949 32.688 16.109 1 97.5 165 TRP B O 1
ATOM 3088 N N . PRO B 1 166 ? 6.996 34.844 15.5 1 96.88 166 PRO B N 1
ATOM 3089 C CA . PRO B 1 166 ? 8.391 34.719 15.07 1 96.88 166 PRO B CA 1
ATOM 3090 C C . PRO B 1 166 ? 9.312 34.25 16.203 1 96.88 166 PRO B C 1
ATOM 3092 O O . PRO B 1 166 ? 10.211 33.438 15.961 1 96.88 166 PRO B O 1
ATOM 3095 N N . GLY B 1 167 ? 9.125 34.781 17.328 1 96.38 167 GLY B N 1
ATOM 3096 C CA . GLY B 1 167 ? 9.906 34.344 18.469 1 96.38 167 GLY B CA 1
ATOM 3097 C C . GLY B 1 167 ? 9.711 32.875 18.797 1 96.38 167 GLY B C 1
ATOM 3098 O O . GLY B 1 167 ? 10.68 32.156 19.109 1 96.38 167 GLY B O 1
ATOM 3099 N N . LEU B 1 168 ? 8.453 32.406 18.734 1 96.44 168 LEU B N 1
ATOM 3100 C CA . LEU B 1 168 ? 8.141 30.984 18.938 1 96.44 168 LEU B CA 1
ATOM 3101 C C . LEU B 1 168 ? 8.922 30.109 17.969 1 96.44 168 LEU B C 1
ATOM 3103 O O . LEU B 1 168 ? 9.477 29.094 18.359 1 96.44 168 LEU B O 1
ATOM 3107 N N . LEU B 1 169 ? 9.031 30.562 16.703 1 97.25 169 LEU B N 1
ATOM 3108 C CA . LEU B 1 169 ? 9.656 29.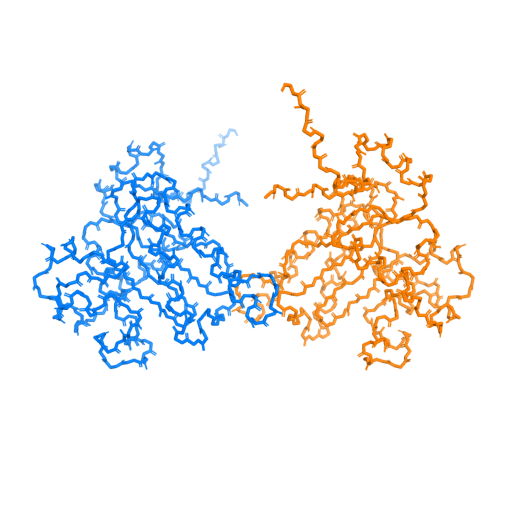766 15.648 1 97.25 169 LEU B CA 1
ATOM 3109 C C . LEU B 1 169 ? 11.172 29.812 15.758 1 97.25 169 LEU B C 1
ATOM 3111 O O . LEU B 1 169 ? 11.867 28.953 15.211 1 97.25 169 LEU B O 1
ATOM 3115 N N . ARG B 1 170 ? 11.742 30.781 16.469 1 94.81 170 ARG B N 1
ATOM 3116 C CA . ARG B 1 170 ? 13.18 30.891 16.656 1 94.81 170 ARG B CA 1
ATOM 3117 C C . ARG B 1 170 ? 13.648 29.984 17.797 1 94.81 170 ARG B C 1
ATOM 3119 O O . ARG B 1 170 ? 14.836 29.703 17.938 1 94.81 170 ARG B O 1
ATOM 3126 N N . GLY B 1 171 ? 12.711 29.531 18.547 1 92.19 171 GLY B N 1
ATOM 3127 C CA . GLY B 1 171 ? 13.047 28.672 19.672 1 92.19 171 GLY B CA 1
ATOM 3128 C C . GLY B 1 171 ? 13.469 27.281 19.25 1 92.19 171 GLY B C 1
ATOM 3129 O O . GLY B 1 171 ? 13.688 27.016 18.062 1 92.19 171 GLY B O 1
ATOM 3130 N N . LYS B 1 172 ? 13.695 26.453 20.328 1 91.19 172 LYS B N 1
ATOM 3131 C CA . LYS B 1 172 ? 14.078 25.062 20.109 1 91.19 172 LYS B CA 1
ATOM 3132 C C . LYS B 1 172 ? 12.977 24.109 20.562 1 91.19 172 LYS B C 1
ATOM 3134 O O . LYS B 1 172 ? 12.18 24.453 21.453 1 91.19 172 LYS B O 1
ATOM 3139 N N . ASP B 1 173 ? 12.992 22.984 19.859 1 91.81 173 ASP B N 1
ATOM 3140 C CA . ASP B 1 173 ? 12.016 21.969 20.266 1 91.81 173 ASP B CA 1
ATOM 3141 C C . ASP B 1 173 ? 12.438 21.281 21.562 1 91.81 173 ASP B C 1
ATOM 3143 O O . ASP B 1 173 ? 13.617 21 21.766 1 91.81 173 ASP B O 1
ATOM 3147 N N . ASP B 1 174 ? 11.508 21.109 22.391 1 92.94 174 ASP B N 1
ATOM 3148 C CA . ASP B 1 174 ? 11.711 20.312 23.609 1 92.94 174 ASP B CA 1
ATOM 3149 C C . ASP B 1 174 ? 11.766 18.828 23.281 1 92.94 174 ASP B C 1
ATOM 3151 O O . ASP B 1 174 ? 10.789 18.266 22.781 1 92.94 174 ASP B O 1
ATOM 3155 N N . PRO B 1 175 ? 12.859 18.188 23.672 1 94.12 175 PRO B N 1
ATOM 3156 C CA . PRO B 1 175 ? 13 16.766 23.344 1 94.12 175 PRO B CA 1
ATOM 3157 C C . PRO B 1 175 ? 11.891 15.906 23.953 1 94.12 175 PRO B C 1
ATOM 3159 O O . PRO B 1 175 ? 11.469 14.914 23.359 1 94.12 175 PRO B O 1
ATOM 3162 N N . THR B 1 176 ? 11.492 16.25 25.094 1 94.06 176 THR B N 1
ATOM 3163 C CA . THR B 1 176 ? 10.422 15.508 25.75 1 94.06 176 THR B CA 1
ATOM 3164 C C . THR B 1 176 ? 9.125 15.609 24.953 1 94.06 176 THR B C 1
ATOM 3166 O O . THR B 1 176 ? 8.398 14.625 24.812 1 94.06 176 THR B O 1
ATOM 3169 N N . MET B 1 177 ? 8.906 16.734 24.422 1 93.81 177 MET B N 1
ATOM 3170 C CA . MET B 1 177 ? 7.707 16.969 23.609 1 93.81 177 MET B CA 1
ATOM 3171 C C . MET B 1 177 ? 7.777 16.203 22.297 1 93.81 177 MET B C 1
ATOM 3173 O O . MET B 1 177 ? 6.785 15.617 21.859 1 93.81 177 MET B O 1
ATOM 3177 N N . LEU B 1 178 ? 8.953 16.188 21.766 1 94.81 178 LEU B N 1
ATOM 3178 C CA . LEU B 1 178 ? 9.141 15.461 20.516 1 94.81 178 LEU B CA 1
ATOM 3179 C C . LEU B 1 178 ? 8.875 13.969 20.688 1 94.81 178 LEU B C 1
ATOM 3181 O O . LEU B 1 178 ? 8.258 13.336 19.844 1 94.81 178 LEU B O 1
ATOM 3185 N N . GLU B 1 179 ? 9.336 13.492 21.781 1 95.62 179 GLU B N 1
ATOM 3186 C CA . GLU B 1 179 ? 9.094 12.094 22.094 1 95.62 179 GLU B CA 1
ATOM 3187 C C . GLU B 1 179 ? 7.605 11.812 22.281 1 95.62 179 GLU B C 1
ATOM 3189 O O . GLU B 1 179 ? 7.105 10.766 21.859 1 95.62 179 GLU B O 1
ATOM 3194 N N . ALA B 1 180 ? 6.941 12.711 22.906 1 95.56 180 ALA B N 1
ATOM 3195 C CA . ALA B 1 180 ? 5.5 12.578 23.094 1 95.56 180 ALA B CA 1
ATOM 3196 C C . ALA B 1 180 ? 4.77 12.57 21.75 1 95.56 180 ALA B C 1
ATOM 3198 O O . ALA B 1 180 ? 3.873 11.758 21.516 1 95.56 180 ALA B O 1
ATOM 3199 N N . PHE B 1 181 ? 5.184 13.5 20.891 1 96.38 181 PHE B N 1
ATOM 3200 C CA . PHE B 1 181 ? 4.562 13.562 19.562 1 96.38 181 PHE B CA 1
ATOM 3201 C C . PHE B 1 181 ? 4.73 12.234 18.828 1 96.38 181 PHE B C 1
ATOM 3203 O O . PHE B 1 181 ? 3.777 11.727 18.234 1 96.38 181 PHE B O 1
ATOM 3210 N N . ARG B 1 182 ? 5.938 11.656 18.938 1 94.69 182 ARG B N 1
ATOM 3211 C CA . ARG B 1 182 ? 6.219 10.391 18.266 1 94.69 182 ARG B CA 1
ATOM 3212 C C . ARG B 1 182 ? 5.363 9.266 18.844 1 94.69 182 ARG B C 1
ATOM 3214 O O . ARG B 1 182 ? 4.785 8.477 18.109 1 94.69 182 ARG B O 1
ATOM 3221 N N . ALA B 1 183 ? 5.293 9.211 20.109 1 94.38 183 ALA B N 1
ATOM 3222 C CA . ALA B 1 183 ? 4.551 8.148 20.781 1 94.38 183 ALA B CA 1
ATOM 3223 C C . ALA B 1 183 ? 3.062 8.227 20.453 1 94.38 183 ALA B C 1
ATOM 3225 O O . ALA B 1 183 ? 2.432 7.207 20.172 1 94.38 183 ALA B O 1
ATOM 3226 N N . HIS B 1 184 ? 2.539 9.383 20.453 1 94.94 184 HIS B N 1
ATOM 3227 C CA . HIS B 1 184 ? 1.105 9.547 20.25 1 94.94 184 HIS B CA 1
ATOM 3228 C C . HIS B 1 184 ? 0.748 9.438 18.766 1 94.94 184 HIS B C 1
ATOM 3230 O O . HIS B 1 184 ? -0.369 9.047 18.422 1 94.94 184 HIS B O 1
ATOM 3236 N N . LYS B 1 185 ? 1.702 9.797 17.953 1 94.19 185 LYS B N 1
ATOM 3237 C CA . LYS B 1 185 ? 1.515 9.547 16.531 1 94.19 185 LYS B CA 1
ATOM 3238 C C . LYS B 1 185 ? 1.321 8.062 16.25 1 94.19 185 LYS B C 1
ATOM 3240 O O . LYS B 1 185 ? 0.494 7.68 15.422 1 94.19 185 LYS B O 1
ATOM 3245 N N . SER B 1 186 ? 2.029 7.242 16.969 1 90.94 186 SER B N 1
ATOM 3246 C CA . SER B 1 186 ? 2.008 5.797 16.781 1 90.94 186 SER B CA 1
ATOM 3247 C C . SER B 1 186 ? 0.727 5.188 17.328 1 90.94 186 SER B C 1
ATOM 3249 O O . SER B 1 186 ? 0.158 4.27 16.734 1 90.94 186 SER B O 1
ATOM 3251 N N . THR B 1 187 ? 0.176 5.75 18.406 1 91.12 187 THR B N 1
ATOM 3252 C CA . THR B 1 187 ? -0.94 5.113 19.094 1 91.12 187 THR B CA 1
ATOM 3253 C C . THR B 1 187 ? -2.262 5.773 18.703 1 91.12 187 THR B C 1
ATOM 3255 O O . THR B 1 187 ? -3.322 5.152 18.812 1 91.12 187 THR B O 1
ATOM 3258 N N . GLY B 1 188 ? -2.156 7.051 18.406 1 94.56 188 GLY B N 1
ATOM 3259 C CA . GLY B 1 188 ? -3.363 7.801 18.109 1 94.56 188 GLY B CA 1
ATOM 3260 C C . GLY B 1 188 ? -4.082 8.305 19.344 1 94.56 188 GLY B C 1
ATOM 3261 O O . GLY B 1 188 ? -5.125 8.953 19.234 1 94.56 188 GLY B O 1
ATOM 3262 N N . ARG B 1 189 ? -3.551 8.008 20.516 1 94.12 189 ARG B N 1
ATOM 3263 C CA . ARG B 1 189 ? -4.168 8.406 21.781 1 94.12 189 ARG B CA 1
ATOM 3264 C C . ARG B 1 189 ? -4 9.898 22.016 1 94.12 189 ARG B C 1
ATOM 3266 O O . ARG B 1 189 ? -3.039 10.508 21.547 1 94.12 189 ARG B O 1
ATOM 3273 N N . PRO B 1 190 ? -4.906 10.461 22.781 1 96.69 190 PRO B N 1
ATOM 3274 C CA . PRO B 1 190 ? -4.844 11.898 23.031 1 96.69 190 PRO B CA 1
ATOM 3275 C C . PRO B 1 190 ? -3.594 12.32 23.797 1 96.69 190 PRO B C 1
ATOM 3277 O O . PRO B 1 190 ? -3.137 11.586 24.672 1 96.69 190 PRO B O 1
ATOM 3280 N N . LEU B 1 191 ? -3.107 13.414 23.422 1 97.44 191 LEU B N 1
ATOM 3281 C CA . LEU B 1 191 ? -2.014 14.047 24.156 1 97.44 191 LEU B CA 1
ATOM 3282 C C . LEU B 1 191 ? -2.51 15.266 24.922 1 97.44 191 LEU B C 1
ATOM 3284 O O . LEU B 1 191 ? -2.852 16.281 24.328 1 97.44 191 LEU B O 1
ATOM 3288 N N . GLY B 1 192 ? -2.52 15.203 26.203 1 96.12 192 GLY B N 1
ATOM 3289 C CA . GLY B 1 192 ? -2.986 16.281 27.078 1 96.12 192 GLY B CA 1
ATOM 3290 C C . GLY B 1 192 ? -2.996 15.891 28.547 1 96.12 192 GLY B C 1
ATOM 3291 O O . GLY B 1 192 ? -2.607 14.781 28.906 1 96.12 192 GLY B O 1
ATOM 3292 N N . GLY B 1 193 ? -3.338 16.812 29.422 1 94.44 193 GLY B N 1
ATOM 3293 C CA . GLY B 1 193 ? -3.422 16.562 30.859 1 94.44 193 GLY B CA 1
ATOM 3294 C C . GLY B 1 193 ? -4.535 15.609 31.234 1 94.44 193 GLY B C 1
ATOM 3295 O O . GLY B 1 193 ? -5.355 15.242 30.391 1 94.44 193 GLY B O 1
ATOM 3296 N N . LYS B 1 194 ? -4.598 15.219 32.438 1 93.75 194 LYS B N 1
ATOM 3297 C CA . LYS B 1 194 ? -5.57 14.258 32.969 1 93.75 194 LYS B CA 1
ATOM 3298 C C . LYS B 1 194 ? -7 14.727 32.719 1 93.75 194 LYS B C 1
ATOM 3300 O O . LYS B 1 194 ? -7.844 13.953 32.25 1 93.75 194 LYS B O 1
ATOM 3305 N N . ALA B 1 195 ? -7.242 15.938 32.969 1 94.75 195 ALA B N 1
ATOM 3306 C CA . ALA B 1 195 ? -8.586 16.484 32.812 1 94.75 195 ALA B CA 1
ATOM 3307 C C . ALA B 1 195 ? -9.031 16.422 31.359 1 94.75 195 ALA B C 1
ATOM 3309 O O . ALA B 1 195 ? -10.203 16.141 31.078 1 94.75 195 ALA B O 1
ATOM 3310 N N . PHE B 1 196 ? -8.141 16.719 30.547 1 96 196 PHE B N 1
ATOM 3311 C CA . PHE B 1 196 ? -8.414 16.672 29.109 1 96 196 PHE B CA 1
ATOM 3312 C C . PHE B 1 196 ? -8.805 15.273 28.672 1 96 196 PHE B C 1
ATOM 3314 O O . PHE B 1 196 ? -9.828 15.078 28.016 1 96 196 PHE B O 1
ATOM 3321 N N . VAL B 1 197 ? -8.008 14.281 29.047 1 95.38 197 VAL B N 1
ATOM 3322 C CA . VAL B 1 197 ? -8.242 12.898 28.641 1 95.38 197 VAL B CA 1
ATOM 3323 C C . VAL B 1 197 ? -9.531 12.383 29.281 1 95.38 197 VAL B C 1
ATOM 3325 O O . VAL B 1 197 ? -10.32 11.688 28.625 1 95.38 197 VAL B O 1
ATOM 3328 N N . ASP B 1 198 ? -9.797 12.781 30.516 1 94.5 198 ASP B N 1
ATOM 3329 C CA . ASP B 1 198 ? -11.039 12.398 31.188 1 94.5 198 ASP B CA 1
ATOM 3330 C C . ASP B 1 198 ? -12.258 12.906 30.422 1 94.5 198 ASP B C 1
ATOM 3332 O O . ASP B 1 198 ? -13.227 12.172 30.219 1 94.5 198 ASP B O 1
ATOM 3336 N N . LYS B 1 199 ? -12.133 14.102 30.031 1 94.62 199 LYS B N 1
ATOM 3337 C CA . LYS B 1 199 ? -13.227 14.719 29.297 1 94.62 199 LYS B CA 1
ATOM 3338 C C . LYS B 1 199 ? -13.477 14 27.984 1 94.62 199 LYS B C 1
ATOM 3340 O O . LYS B 1 199 ? -14.625 13.789 27.594 1 94.62 199 LYS B O 1
ATOM 3345 N N . LEU B 1 200 ? -12.398 13.672 27.312 1 94.38 200 LEU B N 1
ATOM 3346 C CA . LEU B 1 200 ? -12.531 12.992 26.031 1 94.38 200 LEU B CA 1
ATOM 3347 C C . LEU B 1 200 ? -13.141 11.602 26.219 1 94.38 200 LEU B C 1
ATOM 3349 O O . LEU B 1 200 ? -13.969 11.172 25.406 1 94.38 200 LEU B O 1
ATOM 3353 N N . GLU B 1 201 ? -12.703 10.891 27.219 1 92.75 201 GLU B N 1
ATOM 3354 C CA . GLU B 1 201 ? -13.25 9.562 27.5 1 92.75 201 GLU B CA 1
ATOM 3355 C C . GLU B 1 201 ? -14.75 9.625 27.766 1 92.75 201 GLU B C 1
ATOM 3357 O O . GLU B 1 201 ? -15.508 8.766 27.312 1 92.75 201 GLU B O 1
ATOM 3362 N N . LEU B 1 202 ? -15.125 10.633 28.469 1 91.5 202 LEU B N 1
ATOM 3363 C CA . LEU B 1 202 ? -16.547 10.828 28.766 1 91.5 202 LEU B CA 1
ATOM 3364 C C . LEU B 1 202 ? -17.328 11.125 27.484 1 91.5 202 LEU B C 1
ATOM 3366 O O . LEU B 1 202 ? -18.391 10.547 27.25 1 91.5 202 LEU B O 1
ATOM 3370 N N . LYS B 1 203 ? -16.75 11.977 26.75 1 91.5 203 LYS B N 1
ATOM 3371 C CA . LYS B 1 203 ? -17.422 12.406 25.516 1 91.5 203 LYS B CA 1
ATOM 3372 C C . LYS B 1 203 ? -17.547 11.25 24.531 1 91.5 203 LYS B C 1
ATOM 3374 O O . LYS B 1 203 ? -18.578 11.109 23.859 1 91.5 203 LYS B O 1
ATOM 3379 N N . LEU B 1 204 ? -16.547 10.414 24.453 1 90.56 204 LEU B N 1
ATOM 3380 C CA . LEU B 1 204 ? -16.5 9.367 23.438 1 90.56 204 LEU B CA 1
ATOM 3381 C C . LEU B 1 204 ? -17.047 8.047 23.984 1 90.56 204 LEU B C 1
ATOM 3383 O O . LEU B 1 204 ? -17.359 7.133 23.219 1 90.56 204 LEU B O 1
ATOM 3387 N N . GLY B 1 205 ? -17.141 7.914 25.266 1 87.81 205 GLY B N 1
ATOM 3388 C CA . GLY B 1 205 ? -17.641 6.707 25.891 1 87.81 205 GLY B CA 1
ATOM 3389 C C . GLY B 1 205 ? -16.703 5.527 25.781 1 87.81 205 GLY B C 1
ATOM 3390 O O . GLY B 1 205 ? -17.125 4.391 25.578 1 87.81 205 GLY B O 1
ATOM 3391 N N . ARG B 1 206 ? -15.414 5.812 25.703 1 85.56 206 ARG B N 1
ATOM 3392 C CA . ARG B 1 206 ? -14.453 4.719 25.641 1 85.56 206 ARG B CA 1
ATOM 3393 C C . ARG B 1 206 ? -13.148 5.098 26.328 1 85.56 206 ARG B C 1
ATOM 3395 O O . ARG B 1 206 ? -12.859 6.281 26.516 1 85.56 206 ARG B O 1
ATOM 3402 N N . THR B 1 207 ? -12.422 4.137 26.781 1 85.88 207 THR B N 1
ATOM 3403 C CA . THR B 1 207 ? -11.141 4.336 27.438 1 85.88 207 THR B CA 1
ATOM 3404 C C . THR B 1 207 ? -10.055 4.68 26.406 1 85.88 207 THR B C 1
ATOM 3406 O O . THR B 1 207 ? -9.906 3.982 25.406 1 85.88 207 THR B O 1
ATOM 3409 N N . LEU B 1 208 ? -9.367 5.723 26.703 1 89.44 208 LEU B N 1
ATOM 3410 C CA . LEU B 1 208 ? -8.383 6.203 25.75 1 89.44 208 LEU B CA 1
ATOM 3411 C C . LEU B 1 208 ? -6.969 6.062 26.312 1 89.44 208 LEU B C 1
ATOM 3413 O O . LEU B 1 208 ? -5.992 6.188 25.562 1 89.44 208 LEU B O 1
ATOM 3417 N N . ARG B 1 209 ? -6.852 5.75 27.594 1 84.81 209 ARG B N 1
ATOM 3418 C CA . ARG B 1 209 ? -5.547 5.547 28.219 1 84.81 209 ARG B CA 1
ATOM 3419 C C . ARG B 1 209 ? -5.062 4.117 28.016 1 84.81 209 ARG B C 1
ATOM 3421 O O . ARG B 1 209 ? -5.867 3.191 27.906 1 84.81 209 ARG B O 1
ATOM 3428 N N . PRO B 1 210 ? -3.717 4.031 27.953 1 77.56 210 PRO B N 1
ATOM 3429 C CA . PRO B 1 210 ? -3.211 2.666 27.812 1 77.56 210 PRO B CA 1
ATOM 3430 C C . PRO B 1 210 ? -3.545 1.781 29 1 77.56 210 PRO B C 1
ATOM 3432 O O . PRO B 1 210 ? -3.545 2.252 30.141 1 77.56 210 PRO B O 1
ATOM 3435 N N . ALA B 1 211 ? -4.039 0.566 28.672 1 68.56 211 ALA B N 1
ATOM 3436 C CA . ALA B 1 211 ? -4.305 -0.373 29.766 1 68.56 211 ALA B CA 1
ATOM 3437 C C . ALA B 1 211 ? -3.004 -0.842 30.406 1 68.56 211 ALA B C 1
ATOM 3439 O O . ALA B 1 211 ? -1.971 -0.937 29.75 1 68.56 211 ALA B O 1
ATOM 3440 N N . LYS B 1 212 ? -2.812 -0.559 31.703 1 55.25 212 LYS B N 1
ATOM 3441 C CA . LYS B 1 212 ? -1.665 -1.131 32.406 1 55.25 212 LYS B CA 1
ATOM 3442 C C . LYS B 1 212 ? -1.477 -2.602 32.031 1 55.25 212 LYS B C 1
ATOM 3444 O O . LYS B 1 212 ? -2.445 -3.361 31.969 1 55.25 212 LYS B O 1
ATOM 3449 N N . ARG B 1 213 ? -0.572 -3.004 31.141 1 54.41 213 ARG B N 1
ATOM 3450 C CA . ARG B 1 213 ? -0.247 -4.375 30.766 1 54.41 213 ARG B CA 1
ATOM 3451 C C . ARG B 1 213 ? -0.275 -5.297 31.969 1 54.41 213 ARG B C 1
ATOM 3453 O O . ARG B 1 213 ? 0.658 -5.297 32.781 1 54.41 213 ARG B O 1
ATOM 3460 N N . GLY B 1 214 ? -0.958 -5.156 32.906 1 44.19 214 GLY B N 1
ATOM 3461 C CA . GLY B 1 214 ? -0.82 -6.125 33.969 1 44.19 214 GLY B CA 1
ATOM 3462 C C . GLY B 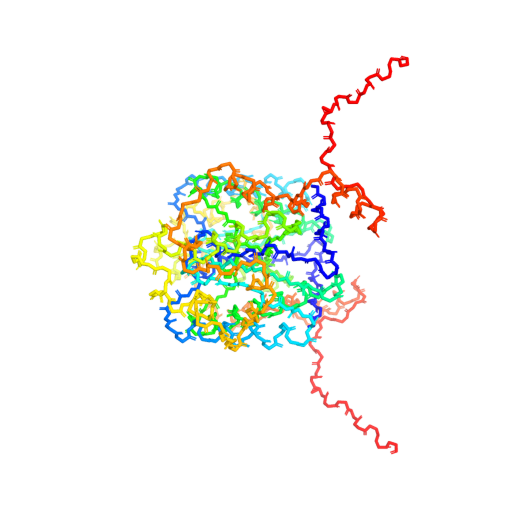1 214 ? -1.319 -7.508 33.594 1 44.19 214 GLY B C 1
ATOM 3463 O O . GLY B 1 214 ? -2.133 -7.652 32.688 1 44.19 214 GLY B O 1
ATOM 3464 N N . ARG B 1 215 ? -0.548 -8.57 33.906 1 49.94 215 ARG B N 1
ATOM 3465 C CA . ARG B 1 215 ? -0.904 -9.977 33.844 1 49.94 215 ARG B CA 1
ATOM 3466 C C . ARG B 1 215 ? -2.32 -10.219 34.344 1 49.94 215 ARG B C 1
ATOM 3468 O O . ARG B 1 215 ? -2.699 -9.703 35.406 1 49.94 215 ARG B O 1
ATOM 3475 N N . LYS B 1 216 ? -3.084 -10.68 33.375 1 50.84 216 LYS B N 1
ATOM 3476 C CA . LYS B 1 216 ? -4.371 -11.141 33.875 1 50.84 216 LYS B CA 1
ATOM 3477 C C . LYS B 1 216 ? -4.203 -11.867 35.219 1 50.84 216 LYS B C 1
ATOM 3479 O O . LYS B 1 216 ? -3.336 -12.727 35.344 1 50.84 216 LYS B O 1
ATOM 3484 N N . PRO B 1 217 ? -4.727 -11.281 36.25 1 42.12 217 PRO B N 1
ATOM 3485 C CA . PRO B 1 217 ? -4.578 -12.023 37.5 1 42.12 217 PRO B CA 1
ATOM 3486 C C . PRO B 1 217 ? -5.004 -13.484 37.375 1 42.12 217 PRO B C 1
ATOM 3488 O O . PRO B 1 217 ? -5.988 -13.789 36.688 1 42.12 217 PRO B O 1
ATOM 3491 N N . ILE B 1 218 ? -4.023 -14.391 37.281 1 44.47 218 ILE B N 1
ATOM 3492 C CA . ILE B 1 218 ? -4.344 -15.812 37.344 1 44.47 218 ILE B CA 1
ATOM 3493 C C . ILE B 1 218 ? -5.355 -16.062 38.469 1 44.47 218 ILE B C 1
ATOM 3495 O O . ILE B 1 218 ? -5.066 -15.812 39.656 1 44.47 218 ILE B O 1
ATOM 3499 N N . GLN B 1 219 ? -6.598 -15.742 38.156 1 34.78 219 GLN B N 1
ATOM 3500 C CA . GLN B 1 219 ? -7.543 -16.234 39.156 1 34.78 219 GLN B CA 1
ATOM 3501 C C . GLN B 1 219 ? -7.293 -17.703 39.469 1 34.78 219 GLN B C 1
ATOM 3503 O O . GLN B 1 219 ? -7.324 -18.547 38.594 1 34.78 219 GLN B O 1
ATOM 3508 N N . VAL B 1 220 ? -6.48 -17.969 40.406 1 43.25 220 VAL B N 1
ATOM 3509 C CA . VAL B 1 220 ? -6.379 -19.281 41.062 1 43.25 220 VAL B CA 1
ATOM 3510 C C . VAL B 1 220 ? -7.77 -19.781 41.438 1 43.25 220 VAL B C 1
ATOM 3512 O O . VAL B 1 220 ? -8.469 -19.156 42.25 1 43.25 220 VAL B O 1
ATOM 3515 N N . GLY B 1 221 ? -8.531 -20.094 40.312 1 27.94 221 GLY B N 1
ATOM 3516 C CA . GLY B 1 221 ? -9.555 -21.031 40.781 1 27.94 221 GLY B CA 1
ATOM 3517 C C . GLY B 1 221 ? -8.992 -22.391 41.156 1 27.94 221 GLY B C 1
ATOM 3518 O O . GLY B 1 221 ? -7.898 -22.75 40.719 1 27.94 221 GLY B O 1
#

Organism: NCBI:txid28181

pLDDT: mean 93.51, std 12.59, range [27.94, 98.94]

InterPro domains:
  IPR002686 Transposase IS200-like [PF01797] (15-123)
  IPR002686 Transposase IS200-like [SM01321] (9-123)
  IPR036515 Transposase IS200-like superfamily [G3DSA:3.30.70.1290] (1-155)
  IPR036515 Transposase IS200-like superfamily [SSF143422] (3-126)

Solvent-accessible surface area (backbone atoms only — not comparable to full-atom values): 23819 Å² total; per-residue (Å²): 126,84,76,77,78,78,56,58,55,52,74,37,44,21,50,34,36,42,46,13,28,56,67,33,68,70,48,88,50,71,66,47,53,52,52,46,48,51,38,42,32,52,28,20,60,76,35,43,36,46,31,59,34,34,21,59,50,54,29,33,38,35,33,31,35,28,19,62,40,69,57,17,52,60,53,13,54,47,48,25,52,50,53,46,40,53,51,51,24,62,75,70,72,43,51,56,71,52,50,32,61,81,66,34,35,17,33,42,34,75,87,50,43,60,59,50,49,38,50,39,33,32,43,50,32,77,70,64,74,35,91,44,41,67,73,43,85,55,36,40,36,46,30,51,65,70,68,39,62,58,90,57,35,46,34,60,75,57,48,77,76,40,88,56,51,62,62,57,61,70,54,77,85,52,68,69,55,52,51,50,53,53,52,26,43,74,68,17,34,69,46,62,58,69,69,55,53,51,50,49,24,63,74,68,70,45,88,65,69,82,74,78,85,61,77,74,74,76,72,82,119,127,84,75,76,78,77,55,58,53,53,76,37,44,21,50,32,37,42,45,13,28,55,68,33,70,69,48,88,50,72,65,47,53,51,51,45,48,51,38,40,30,52,28,18,62,74,36,43,36,45,33,61,34,33,20,58,50,54,30,35,38,34,34,32,36,28,20,62,40,70,57,17,54,61,53,14,54,48,47,25,51,50,52,46,41,52,52,50,23,61,75,70,71,44,51,56,70,53,48,32,63,80,69,36,36,17,34,44,36,77,86,50,43,61,59,49,49,37,49,40,34,34,42,51,32,77,69,63,75,36,93,43,38,66,71,41,84,53,36,40,34,46,29,50,64,71,67,40,60,57,90,58,37,47,32,61,77,58,48,77,76,40,89,54,51,63,62,57,61,69,55,79,85,53,67,70,56,51,50,48,52,53,53,27,43,74,68,15,36,70,46,60,56,69,69,55,53,52,50,48,26,62,73,68,71,46,87,65,69,82,73,78,83,60,74,74,74,76,72,82,119

Foldseek 3Di:
DPAPDFQADAQFKKKKKWFWAVNDFLDDDPVLLVLLQVLLLVLCVVLVKAWQKKADDRGMIITIIHGRDRCSCCRRVVRSLVVSQVVVCVVVVHDDGTTNDDMFMATEDPVLVLLSRLCRLLVCCVVVVDVFSCPHPNICLVCQCVVHDDSHHHHVVNCVVPVCSRVSNPDDHDPVSVVVVVVCRVRNAYYYDPVVQVVSCVVVVHHRDDDPPDPPPPPPD/DPADDFQADAQFKKKKKWFWAVNDFLDDDPVLLVLLQVLLLVLCVVLVKAWQKKADDRGMIITIIHGRDRCSCCRRVVRSLVVSQVVVCVVVVHDDGTTNDDMFMATEDPVLVLLSRLCRLLVCCVVVVDVFSCPHPNICLVCQQVVHDDSHHHHVVNCVVPVCSRVSNPDDHDPVSVVVVVVCRVRSAYYYDPVVQVVSCVVVVHHRDDDPPDDPPPPPD

Radius of gyration: 27.13 Å; Cα contacts (8 Å, |Δi|>4): 748; chains: 2; bounding box: 62×74×70 Å

Secondary structure (DSSP, 8-state):
-PPPPP---TTS-EEEEEEBGGG--S--SHHHHHHHHHHHHHHHHHHTEEEEEEEE-SSEEEEEEEESSTTHHHHHHHHHHHHHHHHHHHHHT--S-SBSSSPEEEEB-HHHHHHHHHHHHHHHHHTTS-SSGGG-TTBSHHHHHHT---SS---HHHHTT-S-HHHHHHS---HHHHHHHHHHHHH---BS-HHHHHHHHHHHTS--SPP----------/-PPPPP---TTS-EEEEEEBGGG--S--SHHHHHHHHHHHHHHHHHHTEEEEEEEE-SSEEEEEEEESSTTHHHHHHHHHHHHHHHHHHHHHT--S-SBSSSPEEEEB-HHHHHHHHHHHHHHHHHTTS-SSGGG-TTBSHHHHHHT---SS---HHHHTT-S-HHHHHHS---HHHHHHHHHHHHH---BS-HHHHHHHHHHHTS--SPP----------